Protein AF-A0A970YP35-F1 (afdb_monomer_lite)

Structure (mmCIF, N/CA/C/O backbone):
data_AF-A0A970YP35-F1
#
_entry.id   AF-A0A970YP35-F1
#
loop_
_atom_site.group_PDB
_atom_site.id
_atom_site.type_symbol
_atom_site.label_atom_id
_atom_site.label_alt_id
_atom_site.label_comp_id
_atom_site.label_asym_id
_atom_site.label_entity_id
_atom_site.label_seq_id
_atom_site.pdbx_PDB_ins_code
_atom_site.Cartn_x
_atom_site.Cartn_y
_atom_site.Cartn_z
_atom_site.occupancy
_atom_site.B_iso_or_equiv
_atom_site.auth_seq_id
_atom_site.auth_comp_id
_atom_site.auth_asym_id
_atom_site.auth_atom_id
_atom_site.pdbx_PDB_model_num
ATOM 1 N N . MET A 1 1 ? -1.072 -38.655 46.967 1.00 36.50 1 MET A N 1
ATOM 2 C CA . MET A 1 1 ? -1.835 -39.440 45.975 1.00 36.50 1 MET A CA 1
ATOM 3 C C . MET A 1 1 ? -1.558 -38.835 44.615 1.00 36.50 1 MET A C 1
ATOM 5 O O . MET A 1 1 ? -1.994 -37.724 44.353 1.00 36.50 1 MET A O 1
ATOM 9 N N . SER A 1 2 ? -0.724 -39.522 43.835 1.00 34.25 2 SER A N 1
ATOM 10 C CA . SER A 1 2 ? -0.463 -39.217 42.428 1.00 34.25 2 SER A CA 1
ATOM 11 C C . SER A 1 2 ? -1.755 -39.423 41.636 1.00 34.25 2 SER A C 1
ATOM 13 O O . SER A 1 2 ? -2.397 -40.460 41.796 1.00 34.25 2 SER A O 1
ATOM 15 N N . SER A 1 3 ? -2.151 -38.438 40.835 1.00 33.41 3 SER A N 1
ATOM 16 C CA . SER A 1 3 ? -3.259 -38.548 39.887 1.00 33.41 3 SER A CA 1
ATOM 17 C C . SER A 1 3 ? -2.688 -38.357 38.489 1.00 33.41 3 SER A C 1
ATOM 19 O O . SER A 1 3 ? -2.560 -37.227 38.017 1.00 33.41 3 SER A O 1
ATOM 21 N N . ASP A 1 4 ? -2.362 -39.479 37.850 1.00 36.88 4 ASP A N 1
ATOM 22 C CA . ASP A 1 4 ? -2.079 -39.596 36.423 1.00 36.88 4 ASP A CA 1
ATOM 23 C C . ASP A 1 4 ? -3.177 -38.914 35.593 1.00 36.88 4 ASP A C 1
ATOM 25 O O . ASP A 1 4 ? -4.299 -39.416 35.471 1.00 36.88 4 ASP A O 1
ATOM 29 N N . LYS A 1 5 ? -2.853 -37.774 34.976 1.00 39.66 5 LYS A N 1
ATOM 30 C CA . LYS A 1 5 ? -3.614 -37.267 33.832 1.00 39.66 5 LYS A CA 1
ATOM 31 C C . LYS A 1 5 ? -3.119 -37.999 32.586 1.00 39.66 5 LYS A C 1
ATOM 33 O O . LYS A 1 5 ? -1.998 -37.788 32.133 1.00 39.66 5 LYS A O 1
ATOM 38 N N . LYS A 1 6 ? -3.970 -38.876 32.046 1.00 34.28 6 LYS A N 1
ATOM 39 C CA . LYS A 1 6 ? -3.813 -39.478 30.713 1.00 34.28 6 LYS A CA 1
ATOM 40 C C . LYS A 1 6 ? -3.573 -38.380 29.663 1.00 34.28 6 LYS A C 1
ATOM 42 O O . LYS A 1 6 ? -4.264 -37.364 29.722 1.00 34.28 6 LYS A O 1
ATOM 47 N N . PRO A 1 7 ? -2.682 -38.589 28.678 1.00 37.34 7 PRO A N 1
ATOM 48 C CA . PRO A 1 7 ? -2.508 -37.636 27.594 1.00 37.34 7 PRO A CA 1
ATOM 49 C C . PRO A 1 7 ? -3.738 -37.663 26.674 1.00 37.34 7 PRO A C 1
ATOM 51 O O . PRO A 1 7 ? -4.246 -38.730 26.311 1.00 37.34 7 PRO A O 1
ATOM 54 N N . GLU A 1 8 ? -4.227 -36.473 26.329 1.00 42.44 8 GLU A N 1
ATOM 55 C CA . GLU A 1 8 ? -5.348 -36.216 25.427 1.00 42.44 8 GLU A CA 1
ATOM 56 C C . GLU A 1 8 ? -5.046 -36.726 24.009 1.00 42.44 8 GLU A C 1
ATOM 58 O O . GLU A 1 8 ? -4.536 -36.014 23.153 1.00 42.44 8 GLU A O 1
ATOM 63 N N . LYS A 1 9 ? -5.436 -37.972 23.720 1.00 41.38 9 LYS A N 1
ATOM 64 C CA . LYS A 1 9 ? -5.426 -38.568 22.367 1.00 41.38 9 LYS A CA 1
ATOM 65 C C . LYS A 1 9 ? -6.476 -37.970 21.402 1.00 41.38 9 LYS A C 1
ATOM 67 O O . LYS A 1 9 ? -6.818 -38.595 20.402 1.00 41.38 9 LYS A O 1
ATOM 72 N N . GLY A 1 10 ? -7.029 -36.795 21.709 1.00 35.12 10 GLY A N 1
ATOM 73 C CA . GLY A 1 10 ? -8.069 -36.133 20.911 1.00 35.12 10 GLY A CA 1
ATOM 74 C C . GLY A 1 10 ? -7.543 -35.120 19.888 1.00 35.12 10 GLY A C 1
ATOM 75 O O . GLY A 1 10 ? -8.225 -34.858 18.903 1.00 35.12 10 GLY A O 1
ATOM 76 N N . LEU A 1 11 ? -6.332 -34.588 20.094 1.00 42.78 11 LEU A N 1
ATOM 77 C CA . LEU A 1 11 ? -5.773 -33.466 19.323 1.00 42.78 11 LEU A CA 1
ATOM 78 C C . LEU A 1 11 ? -5.094 -33.862 17.999 1.00 42.78 11 LEU A C 1
ATOM 80 O O . LEU A 1 11 ? -4.933 -33.017 17.127 1.00 42.78 11 LEU A O 1
ATOM 84 N N . GLU A 1 12 ? -4.756 -35.138 17.788 1.00 38.69 12 GLU A N 1
ATOM 85 C CA . GLU A 1 12 ? -4.101 -35.582 16.541 1.00 38.69 12 GLU A CA 1
ATOM 86 C C . GLU A 1 12 ? -5.063 -35.786 15.357 1.00 38.69 12 GLU A C 1
ATOM 88 O O . GLU A 1 12 ? -4.614 -35.904 14.223 1.00 38.69 12 GLU A O 1
ATOM 93 N N . ARG A 1 13 ? -6.385 -35.835 15.573 1.00 39.09 13 ARG A N 1
ATOM 94 C CA . ARG A 1 13 ? -7.334 -36.281 14.529 1.00 39.09 13 ARG A CA 1
ATOM 95 C C . ARG A 1 13 ? -8.007 -35.183 13.703 1.00 39.09 13 ARG A C 1
ATOM 97 O O . ARG A 1 13 ? -8.774 -35.521 12.807 1.00 39.09 13 ARG A O 1
ATOM 104 N N . ILE A 1 14 ? -7.738 -33.901 13.959 1.00 44.47 14 ILE A N 1
ATOM 105 C CA . ILE A 1 14 ? -8.407 -32.788 13.249 1.00 44.47 14 ILE A CA 1
ATOM 106 C C . ILE A 1 14 ? -7.474 -32.077 12.244 1.00 44.47 14 ILE A C 1
ATOM 108 O O . ILE A 1 14 ? -7.949 -31.350 11.379 1.00 44.47 14 ILE A O 1
ATOM 112 N N . SER A 1 15 ? -6.167 -32.365 12.243 1.00 42.56 15 SER A N 1
ATOM 113 C CA . SER A 1 15 ? -5.229 -31.851 11.225 1.00 42.56 15 SER A CA 1
ATOM 114 C C . SER A 1 15 ? -5.163 -32.697 9.943 1.00 42.56 15 SER A C 1
ATOM 116 O O . SER A 1 15 ? -4.505 -32.311 8.978 1.00 42.56 15 SER A O 1
ATOM 118 N N . GLU A 1 16 ? -5.859 -33.836 9.886 1.00 44.62 16 GLU A N 1
ATOM 119 C CA . GLU A 1 16 ? -5.855 -34.745 8.726 1.00 44.62 16 GLU A CA 1
ATOM 120 C C . GLU A 1 16 ? -7.006 -34.492 7.732 1.00 44.62 16 GLU A C 1
ATOM 122 O O . GLU A 1 16 ? -7.400 -35.374 6.969 1.00 44.62 16 GLU A O 1
ATOM 127 N N . GLY A 1 17 ? -7.543 -33.270 7.707 1.00 46.78 17 GLY A N 1
ATOM 128 C CA . GLY A 1 17 ? -8.569 -32.833 6.760 1.00 46.78 17 GLY A CA 1
ATOM 129 C C . GLY A 1 17 ? -7.987 -32.141 5.523 1.00 46.78 17 GLY A C 1
ATOM 130 O O . GLY A 1 17 ? -7.783 -3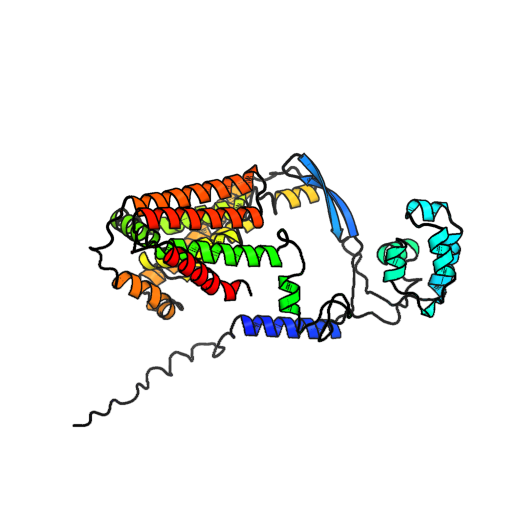0.935 5.521 1.00 46.78 17 GLY A O 1
ATOM 131 N N . PHE A 1 18 ? -7.779 -32.914 4.456 1.00 52.66 18 PHE A N 1
ATOM 132 C CA . PHE A 1 18 ? -7.619 -32.527 3.039 1.00 52.66 18 PHE A CA 1
ATOM 133 C C . PHE A 1 18 ? -6.354 -31.821 2.523 1.00 52.66 18 PHE A C 1
ATOM 135 O O . PHE A 1 18 ? -6.070 -31.999 1.342 1.00 52.66 18 PHE A O 1
ATOM 142 N N . THR A 1 19 ? -5.511 -31.185 3.338 1.00 53.91 19 THR A N 1
ATOM 143 C CA . THR A 1 19 ? -4.122 -30.869 2.936 1.00 53.91 19 THR A CA 1
ATOM 144 C C . THR A 1 19 ? -3.215 -30.797 4.163 1.00 53.91 19 THR A C 1
ATOM 146 O O . THR A 1 19 ? -3.250 -29.817 4.896 1.00 53.91 19 THR A O 1
ATOM 149 N N . ARG A 1 20 ? -2.321 -31.779 4.354 1.00 59.41 20 ARG A N 1
ATOM 150 C CA . ARG A 1 20 ? -1.200 -31.719 5.327 1.00 59.41 20 ARG A CA 1
ATOM 151 C C . ARG A 1 20 ? -0.159 -30.624 4.999 1.00 59.41 20 ARG A C 1
ATOM 153 O O . ARG A 1 20 ? 0.935 -30.622 5.556 1.00 59.41 20 ARG A O 1
ATOM 160 N N . PHE A 1 21 ? -0.462 -29.725 4.066 1.00 67.00 21 PHE A N 1
ATOM 161 C CA . PHE A 1 21 ? 0.421 -28.645 3.659 1.00 67.00 21 PHE A CA 1
ATOM 162 C C . PHE A 1 21 ? 0.271 -27.487 4.645 1.00 67.00 21 PHE A C 1
ATOM 164 O O . PHE A 1 21 ? -0.678 -26.710 4.564 1.00 67.00 21 PHE A O 1
ATOM 171 N N . GLN A 1 22 ? 1.197 -27.387 5.598 1.00 70.50 22 GLN A N 1
ATOM 172 C CA . GLN A 1 22 ? 1.383 -26.147 6.341 1.00 70.50 22 GLN A CA 1
ATOM 173 C C . GLN A 1 22 ? 1.958 -25.118 5.372 1.00 70.50 22 GLN A C 1
ATOM 175 O O . GLN A 1 22 ? 3.039 -25.325 4.820 1.00 70.50 22 GLN A O 1
ATOM 180 N N . THR A 1 23 ? 1.223 -24.033 5.134 1.00 68.06 23 THR A N 1
ATOM 181 C CA . THR A 1 23 ? 1.718 -22.926 4.317 1.00 68.06 23 THR A CA 1
ATOM 182 C C . THR A 1 23 ? 2.997 -22.381 4.954 1.00 68.06 23 THR A C 1
ATOM 184 O O . THR A 1 23 ? 2.960 -22.023 6.137 1.00 68.06 23 THR A O 1
ATOM 187 N N . PRO A 1 24 ? 4.125 -22.329 4.222 1.00 80.75 24 PRO A N 1
ATOM 188 C CA . PRO A 1 24 ? 5.360 -21.764 4.745 1.00 80.75 24 PRO A CA 1
ATOM 189 C C . PRO A 1 24 ? 5.169 -20.310 5.178 1.00 80.75 24 PRO A C 1
ATOM 191 O O . PRO A 1 24 ? 4.289 -19.609 4.680 1.00 80.75 24 PRO A O 1
ATOM 194 N N . HIS A 1 25 ? 6.029 -19.847 6.082 1.00 81.88 25 HIS A N 1
ATOM 195 C CA . HIS A 1 25 ? 6.068 -18.442 6.479 1.00 81.88 25 HIS A CA 1
ATOM 196 C C . HIS A 1 25 ? 6.252 -17.529 5.251 1.00 81.88 25 HIS A C 1
ATOM 198 O O . HIS A 1 25 ? 6.997 -17.889 4.339 1.00 81.88 25 HIS A O 1
ATOM 204 N N . THR A 1 26 ? 5.653 -16.333 5.241 1.00 78.00 26 THR A N 1
ATOM 205 C CA . THR A 1 26 ? 5.726 -15.389 4.106 1.00 78.00 26 THR A CA 1
ATOM 206 C C . THR A 1 26 ? 7.169 -15.125 3.663 1.00 78.00 26 THR A C 1
ATOM 208 O O . THR A 1 26 ? 7.472 -15.237 2.481 1.00 78.00 26 THR A O 1
ATOM 211 N N . TYR A 1 27 ? 8.094 -14.911 4.607 1.00 81.19 27 TYR A N 1
ATOM 212 C CA . TYR A 1 27 ? 9.531 -14.807 4.306 1.00 81.19 27 TYR A CA 1
ATOM 213 C C . TYR A 1 27 ? 10.129 -16.022 3.595 1.00 81.19 27 TYR A C 1
ATOM 215 O O . TYR A 1 27 ? 10.953 -15.856 2.703 1.00 81.19 27 TYR A O 1
ATOM 223 N N . ALA A 1 28 ? 9.720 -17.240 3.954 1.00 85.25 28 ALA A N 1
ATOM 224 C CA . ALA A 1 28 ? 10.202 -18.440 3.276 1.00 85.25 28 ALA A CA 1
ATOM 225 C C . ALA A 1 28 ? 9.687 -18.501 1.829 1.00 85.25 28 ALA A C 1
ATOM 227 O O . ALA A 1 28 ? 10.422 -18.911 0.934 1.00 85.25 28 ALA A O 1
ATOM 228 N N . ILE A 1 29 ? 8.449 -18.050 1.596 1.00 85.81 29 ILE A N 1
ATOM 229 C CA . ILE A 1 29 ? 7.870 -17.941 0.253 1.00 85.81 29 ILE A CA 1
ATOM 230 C C . ILE A 1 29 ? 8.638 -16.901 -0.567 1.00 85.81 29 ILE A C 1
ATOM 232 O O . ILE A 1 29 ? 9.078 -17.217 -1.668 1.00 85.81 29 ILE A O 1
ATOM 236 N N . ILE A 1 30 ? 8.851 -15.694 -0.030 1.00 85.00 30 ILE A N 1
ATOM 237 C CA . ILE A 1 30 ? 9.595 -14.625 -0.716 1.00 85.00 30 ILE A CA 1
ATOM 238 C C . ILE A 1 30 ? 11.018 -15.088 -1.038 1.00 85.00 30 ILE A C 1
ATOM 240 O O . ILE A 1 30 ? 11.458 -14.956 -2.174 1.00 85.00 30 ILE A O 1
ATOM 244 N N . PHE A 1 31 ? 11.713 -15.707 -0.083 1.00 86.19 31 PHE A N 1
ATOM 245 C CA . PHE A 1 31 ? 13.064 -16.220 -0.301 1.00 86.19 31 PHE A CA 1
ATOM 246 C C . PHE A 1 31 ? 13.114 -17.287 -1.403 1.00 86.19 31 PHE A C 1
ATOM 248 O O . PHE A 1 31 ? 13.999 -17.260 -2.257 1.00 86.19 31 PHE A O 1
ATOM 255 N N . PHE A 1 32 ? 12.133 -18.196 -1.436 1.00 89.56 32 PHE A N 1
ATOM 256 C CA . PHE A 1 32 ? 12.010 -19.164 -2.523 1.00 89.56 32 PHE A CA 1
ATOM 257 C C . PHE A 1 32 ? 11.760 -18.481 -3.871 1.00 89.56 32 PHE A C 1
ATOM 259 O O . PHE A 1 32 ? 12.388 -18.854 -4.857 1.00 89.56 32 PHE A O 1
ATOM 266 N N . VAL A 1 33 ? 10.886 -17.471 -3.919 1.00 89.06 33 VAL A N 1
ATOM 267 C CA . VAL A 1 33 ? 10.621 -16.692 -5.138 1.00 89.06 33 VAL A CA 1
ATOM 268 C C . VAL A 1 33 ? 11.886 -15.981 -5.615 1.00 89.06 33 VAL A C 1
ATOM 270 O O . VAL A 1 33 ? 12.183 -16.041 -6.800 1.00 89.06 33 VAL A O 1
ATOM 273 N N . VAL A 1 34 ? 12.673 -15.381 -4.718 1.00 86.81 34 VAL A N 1
ATOM 274 C CA . VAL A 1 34 ? 13.948 -14.729 -5.065 1.00 86.81 34 VAL A CA 1
ATOM 275 C C . VAL A 1 34 ? 14.939 -15.734 -5.658 1.00 86.81 34 VAL A C 1
ATOM 277 O O . VAL A 1 34 ? 15.494 -15.479 -6.724 1.00 86.81 34 VAL A O 1
ATOM 280 N N . ILE A 1 35 ? 15.115 -16.905 -5.033 1.00 88.62 35 ILE A N 1
ATOM 281 C CA . ILE A 1 35 ? 15.978 -17.970 -5.573 1.00 88.62 35 ILE A CA 1
ATOM 282 C C . ILE A 1 35 ? 15.461 -18.459 -6.925 1.00 88.62 35 ILE A C 1
ATOM 284 O O . ILE A 1 35 ? 16.240 -18.666 -7.851 1.00 88.62 35 ILE A O 1
ATOM 288 N N . PHE A 1 36 ? 14.152 -18.655 -7.049 1.00 91.06 36 PHE A N 1
ATOM 289 C CA . PHE A 1 36 ? 13.539 -19.101 -8.290 1.00 91.06 36 PHE A CA 1
ATOM 290 C C . PHE A 1 36 ? 13.755 -18.081 -9.412 1.00 91.06 36 PHE A C 1
ATOM 292 O O . PHE A 1 36 ? 14.223 -18.457 -10.483 1.00 91.06 36 PHE A O 1
ATOM 299 N N . CYS A 1 37 ? 13.508 -16.795 -9.155 1.00 88.56 37 CYS A N 1
ATOM 300 C CA . CYS A 1 37 ? 13.787 -15.710 -10.093 1.00 88.56 37 CYS A CA 1
ATOM 301 C C . CYS A 1 37 ? 15.271 -15.658 -10.466 1.00 88.56 37 CYS A C 1
ATOM 303 O O . CYS A 1 37 ? 15.590 -15.525 -11.643 1.00 88.56 37 CYS A O 1
ATOM 305 N N . TRP A 1 38 ? 16.179 -15.840 -9.505 1.00 87.38 38 TRP A N 1
ATOM 306 C CA . TRP A 1 38 ? 17.609 -15.922 -9.790 1.00 87.38 38 TRP A CA 1
ATOM 307 C C . TRP A 1 38 ? 17.948 -17.081 -10.733 1.00 87.38 38 TRP A C 1
ATOM 309 O O . TRP A 1 38 ? 18.613 -16.874 -11.745 1.00 87.38 38 TRP A O 1
ATOM 319 N N . LEU A 1 39 ? 17.434 -18.284 -10.473 1.00 89.56 39 LEU A N 1
ATOM 320 C CA . LEU A 1 39 ? 17.619 -19.427 -11.371 1.00 89.56 39 LEU A CA 1
ATOM 321 C C . LEU A 1 39 ? 17.037 -19.158 -12.764 1.00 89.56 39 LEU A C 1
ATOM 323 O O . LEU A 1 39 ? 17.625 -19.574 -13.759 1.00 89.56 39 LEU A O 1
ATOM 327 N N . LEU A 1 40 ? 15.916 -18.436 -12.854 1.00 89.00 40 LEU A N 1
ATOM 328 C CA . LEU A 1 40 ? 15.365 -18.021 -14.140 1.00 89.00 40 LEU A CA 1
ATOM 329 C C . LEU A 1 40 ? 16.302 -17.075 -14.892 1.00 89.00 40 LEU A C 1
ATOM 331 O O . LEU A 1 40 ? 16.398 -17.224 -16.104 1.00 89.00 40 LEU A O 1
ATOM 335 N N . THR A 1 41 ? 17.050 -16.188 -14.224 1.00 85.88 41 THR A N 1
ATOM 336 C CA . THR A 1 41 ? 18.052 -15.342 -14.913 1.00 85.88 41 THR A CA 1
ATOM 337 C C . THR A 1 41 ? 19.160 -16.157 -15.595 1.00 85.88 41 THR A C 1
ATOM 339 O O . THR A 1 41 ? 19.723 -15.722 -16.596 1.00 85.88 41 THR A O 1
ATOM 342 N N . LEU A 1 42 ? 19.433 -17.379 -15.118 1.00 85.00 42 LEU A N 1
ATOM 343 C CA . LEU A 1 42 ? 20.403 -18.295 -15.733 1.00 85.00 42 LEU A CA 1
ATOM 344 C C . LEU A 1 42 ? 19.848 -19.021 -16.965 1.00 85.00 42 LEU A C 1
ATOM 346 O O . LEU A 1 42 ? 20.614 -19.464 -17.813 1.00 85.00 42 LEU A O 1
ATOM 350 N N . ILE A 1 43 ? 18.527 -19.193 -17.047 1.00 88.50 43 ILE A N 1
ATOM 351 C CA . ILE A 1 43 ? 17.871 -20.039 -18.057 1.00 88.50 43 ILE A CA 1
ATOM 352 C C . ILE A 1 43 ? 17.193 -19.195 -19.136 1.00 88.50 43 ILE A C 1
ATOM 354 O O . ILE A 1 43 ? 17.179 -19.579 -20.305 1.00 88.50 43 ILE A O 1
ATOM 358 N N . ILE A 1 44 ? 16.608 -18.064 -18.750 1.00 89.12 44 ILE A N 1
ATOM 359 C CA . ILE A 1 44 ? 15.855 -17.188 -19.639 1.00 89.12 44 ILE A CA 1
ATOM 360 C C . ILE A 1 44 ? 16.820 -16.147 -20.220 1.00 89.12 44 ILE A C 1
ATOM 362 O O . ILE A 1 44 ? 17.394 -15.374 -19.452 1.00 89.12 44 ILE A O 1
ATOM 366 N N . PRO A 1 45 ? 17.002 -16.110 -21.551 1.00 88.81 45 PRO A N 1
ATOM 367 C CA . PRO A 1 45 ? 17.808 -15.082 -22.192 1.00 88.81 45 PRO A CA 1
ATOM 368 C C . PRO A 1 45 ? 17.167 -13.702 -22.031 1.00 88.81 45 PRO A C 1
ATOM 370 O O . PRO A 1 45 ? 15.940 -13.570 -21.976 1.00 88.81 45 PRO A O 1
ATOM 373 N N . ALA A 1 46 ? 18.011 -12.677 -21.983 1.00 85.62 46 ALA A N 1
ATOM 374 C CA . ALA A 1 46 ? 17.587 -11.291 -21.929 1.00 85.62 46 ALA A CA 1
ATOM 375 C C . ALA A 1 46 ? 16.830 -10.910 -23.207 1.00 85.62 46 ALA A C 1
ATOM 377 O O . ALA A 1 46 ? 17.123 -11.394 -24.304 1.00 85.62 46 ALA A O 1
ATOM 378 N N . GLY A 1 47 ? 15.828 -10.052 -23.050 1.00 85.31 47 GLY A N 1
ATOM 379 C CA . GLY A 1 47 ? 15.066 -9.518 -24.162 1.00 85.31 47 GLY A CA 1
ATOM 380 C C . GLY A 1 47 ? 14.511 -8.144 -23.838 1.00 85.31 47 GLY A C 1
ATOM 381 O O . GLY A 1 47 ? 14.368 -7.771 -22.672 1.00 85.31 47 GLY A O 1
ATOM 382 N N . LEU A 1 48 ? 14.201 -7.409 -24.893 1.00 84.75 48 LEU A N 1
ATOM 383 C CA . LEU A 1 48 ? 13.817 -6.011 -24.849 1.00 84.75 48 LEU A CA 1
ATOM 384 C C . LEU A 1 48 ? 12.673 -5.737 -25.825 1.00 84.75 48 LEU A C 1
ATOM 386 O O . LEU A 1 48 ? 12.451 -6.468 -26.791 1.00 84.75 48 LEU A O 1
ATOM 390 N N . PHE A 1 49 ? 11.942 -4.667 -25.542 1.00 84.50 49 PHE A N 1
ATOM 391 C CA . PHE A 1 49 ? 10.940 -4.087 -26.428 1.00 84.50 49 PHE A CA 1
ATOM 392 C C . PHE A 1 49 ? 11.422 -2.703 -26.843 1.00 84.50 49 PHE A C 1
ATOM 394 O O . PHE A 1 49 ? 12.029 -1.998 -26.036 1.00 84.50 49 PHE A O 1
ATOM 401 N N . SER A 1 50 ? 11.099 -2.289 -28.065 1.00 81.69 50 SER A N 1
ATOM 402 C CA . SER A 1 50 ? 11.266 -0.889 -28.449 1.00 81.69 50 SER A CA 1
ATOM 403 C C . SER A 1 50 ? 10.270 -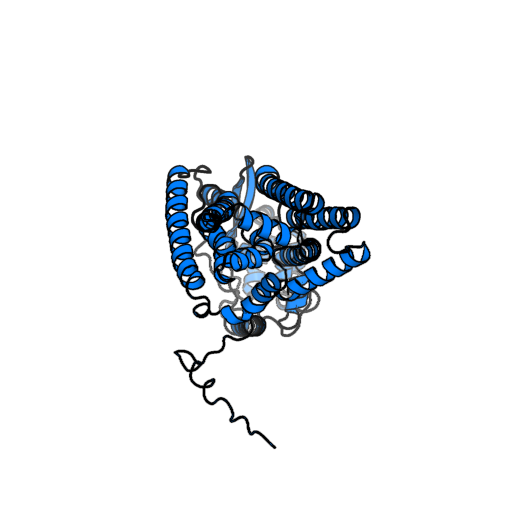0.024 -27.679 1.00 81.69 50 SER A C 1
ATOM 405 O O . SER A 1 50 ? 9.154 -0.450 -27.359 1.00 81.69 50 SER A O 1
ATOM 407 N N . THR A 1 51 ? 10.676 1.199 -27.365 1.00 83.69 51 THR A N 1
ATOM 408 C CA . THR A 1 51 ? 9.846 2.163 -26.648 1.00 83.69 51 THR A CA 1
ATOM 409 C C . THR A 1 51 ? 9.594 3.393 -27.490 1.00 83.69 51 THR A C 1
ATOM 411 O O . THR A 1 51 ? 10.463 3.814 -28.243 1.00 83.69 51 THR A O 1
ATOM 414 N N . HIS A 1 52 ? 8.433 4.006 -27.302 1.00 77.25 52 HIS A N 1
ATOM 415 C CA . HIS A 1 52 ? 8.146 5.327 -27.840 1.00 77.25 52 HIS A CA 1
ATOM 416 C C . HIS A 1 52 ? 7.481 6.185 -26.774 1.00 77.25 52 HIS A C 1
ATOM 418 O O . HIS A 1 52 ? 6.862 5.679 -25.833 1.00 77.25 52 HIS A O 1
ATOM 424 N N . ASP A 1 53 ? 7.605 7.489 -26.943 1.00 82.44 53 ASP A N 1
ATOM 425 C CA . ASP A 1 53 ? 7.006 8.461 -26.053 1.00 82.44 53 ASP A CA 1
ATOM 426 C C . ASP A 1 53 ? 5.582 8.784 -26.503 1.00 82.44 53 ASP A C 1
ATOM 428 O O . ASP A 1 53 ? 5.337 9.187 -27.639 1.00 82.44 53 ASP A O 1
ATOM 432 N N . VAL A 1 54 ? 4.626 8.593 -25.593 1.00 78.62 54 VAL A N 1
ATOM 433 C CA . VAL A 1 54 ? 3.226 8.970 -25.796 1.00 78.62 54 VAL A CA 1
ATOM 434 C C . VAL A 1 54 ? 2.900 10.153 -24.905 1.00 78.62 54 VAL A C 1
ATOM 436 O O . VAL A 1 54 ? 3.033 10.095 -23.679 1.00 78.62 54 VAL A O 1
ATOM 439 N N . GLU A 1 55 ? 2.431 11.224 -25.533 1.00 82.06 55 GLU A N 1
ATOM 440 C CA . GLU A 1 55 ? 1.864 12.369 -24.838 1.00 82.06 55 GLU A CA 1
ATOM 441 C C . GLU A 1 55 ? 0.416 12.080 -24.439 1.00 82.06 55 GLU A C 1
ATOM 443 O O . GLU A 1 55 ? -0.411 11.662 -25.251 1.00 82.06 55 GLU A O 1
ATOM 448 N N . TYR A 1 56 ? 0.089 12.329 -23.176 1.00 71.88 56 TYR A N 1
ATOM 449 C CA . TYR A 1 56 ? -1.276 12.277 -22.677 1.00 71.88 56 TYR A CA 1
ATOM 450 C C . TYR A 1 56 ? -1.574 13.513 -21.834 1.00 71.88 56 TYR A C 1
ATOM 452 O O . TYR A 1 56 ? -0.709 14.063 -21.157 1.00 71.88 56 TYR A O 1
ATOM 460 N N . VAL A 1 57 ? -2.830 13.948 -21.867 1.00 71.00 57 VAL A N 1
ATOM 461 C CA . VAL A 1 57 ? -3.308 15.050 -21.031 1.00 71.00 57 VAL A CA 1
ATOM 462 C C . VAL A 1 57 ? -3.736 14.480 -19.683 1.00 71.00 57 VAL A C 1
ATOM 464 O O . VAL A 1 57 ? -4.576 13.578 -19.622 1.00 71.00 57 VAL A O 1
ATOM 467 N N . ASP A 1 58 ? -3.143 14.978 -18.601 1.00 61.62 58 ASP A N 1
ATOM 468 C CA . ASP A 1 58 ? -3.487 14.550 -17.251 1.00 61.62 58 ASP A CA 1
ATOM 469 C C . ASP A 1 58 ? -4.824 15.146 -16.767 1.00 61.62 58 ASP A C 1
ATOM 471 O O . ASP A 1 58 ? -5.477 15.947 -17.441 1.00 61.62 58 ASP A O 1
ATOM 475 N N . SER A 1 59 ? -5.268 14.754 -15.570 1.00 49.31 59 SER A N 1
ATOM 476 C CA . SER A 1 59 ? -6.533 15.230 -14.991 1.00 49.31 59 SER A CA 1
ATOM 477 C C . SER A 1 59 ? -6.593 16.745 -14.752 1.00 49.31 59 SER A C 1
ATOM 479 O O . SER A 1 59 ? -7.678 17.268 -14.495 1.00 49.31 59 SER A O 1
ATOM 481 N N . ASN A 1 60 ? -5.456 17.442 -14.811 1.00 57.47 60 ASN A N 1
ATOM 482 C CA . ASN A 1 60 ? -5.341 18.884 -14.624 1.00 57.47 60 ASN A CA 1
ATOM 483 C C . ASN A 1 60 ? -5.232 19.642 -15.957 1.00 57.47 60 ASN A C 1
ATOM 485 O O . ASN A 1 60 ? -5.201 20.872 -15.947 1.00 57.47 60 ASN A O 1
ATOM 489 N N . GLY A 1 61 ? -5.225 18.933 -17.091 1.00 65.12 61 GLY A N 1
ATOM 490 C CA . GLY A 1 61 ? -5.089 19.532 -18.415 1.00 65.12 61 GLY A CA 1
ATOM 491 C C . GLY A 1 61 ? -3.640 19.759 -18.848 1.00 65.12 61 GLY A C 1
ATOM 492 O O . GLY A 1 61 ? -3.428 20.423 -19.860 1.00 65.12 61 GLY A O 1
ATOM 493 N N . GLU A 1 62 ? -2.654 19.236 -18.113 1.00 71.19 62 GLU A N 1
ATOM 494 C CA . GLU A 1 62 ? -1.241 19.330 -18.489 1.00 71.19 62 GLU A CA 1
ATOM 495 C C . GLU A 1 62 ? -0.847 18.156 -19.393 1.00 71.19 62 GLU A C 1
ATOM 497 O O . GLU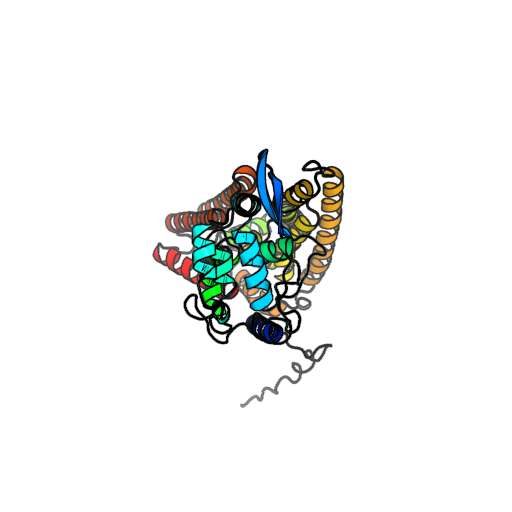 A 1 62 ? -1.173 17.002 -19.105 1.00 71.19 62 GLU A O 1
ATOM 502 N N . THR A 1 63 ? -0.123 18.442 -20.478 1.00 77.88 63 THR A N 1
ATOM 503 C CA . THR A 1 63 ? 0.474 17.407 -21.330 1.00 77.88 63 THR A CA 1
ATOM 504 C C . THR A 1 63 ? 1.668 16.793 -20.611 1.00 77.88 63 THR A C 1
ATOM 506 O O . THR A 1 63 ? 2.615 17.495 -20.254 1.00 77.88 63 THR A O 1
ATOM 509 N N . LYS A 1 64 ? 1.624 15.480 -20.399 1.00 72.50 64 LYS A N 1
ATOM 510 C CA . LYS A 1 64 ? 2.727 14.687 -19.859 1.00 72.50 64 LYS A CA 1
ATOM 511 C C . LYS A 1 64 ? 3.143 13.633 -20.865 1.00 72.50 64 LYS A C 1
ATOM 513 O O . LYS A 1 64 ? 2.303 13.030 -21.525 1.00 72.50 64 LYS A O 1
ATOM 518 N N . THR A 1 65 ? 4.441 13.387 -20.928 1.00 77.25 65 THR A N 1
ATOM 519 C CA . THR A 1 65 ? 5.028 12.350 -21.772 1.00 77.25 65 THR A CA 1
ATOM 520 C C . THR A 1 65 ? 5.273 11.105 -20.938 1.00 77.25 65 THR A C 1
ATOM 522 O O . THR A 1 65 ? 5.767 11.188 -19.810 1.00 77.25 65 THR A O 1
ATOM 525 N N . ARG A 1 66 ? 4.913 9.940 -21.474 1.00 73.56 66 ARG A N 1
ATOM 526 C CA . ARG A 1 66 ? 5.267 8.649 -20.893 1.00 73.56 66 ARG A CA 1
ATOM 527 C C . ARG A 1 66 ? 5.831 7.739 -21.964 1.00 73.56 66 ARG A C 1
ATOM 529 O O . ARG A 1 66 ? 5.168 7.463 -22.959 1.00 73.56 66 ARG A O 1
ATOM 536 N N . THR A 1 67 ? 7.007 7.208 -21.680 1.00 78.75 67 THR A N 1
ATOM 537 C CA . THR A 1 67 ? 7.628 6.152 -22.465 1.00 78.75 67 THR A CA 1
ATOM 538 C C . THR A 1 67 ? 6.838 4.859 -22.288 1.00 78.75 67 THR A C 1
ATOM 540 O O . THR A 1 67 ? 6.632 4.379 -21.166 1.00 78.75 67 THR A O 1
ATOM 543 N N . VAL A 1 68 ? 6.343 4.309 -23.392 1.00 77.56 68 VAL A N 1
ATOM 544 C CA . VAL A 1 68 ? 5.555 3.074 -23.430 1.00 77.56 68 VAL A CA 1
ATOM 545 C C . VAL A 1 68 ? 6.195 2.061 -24.372 1.00 77.56 68 VAL A C 1
ATOM 547 O O . VAL A 1 68 ? 6.836 2.410 -25.363 1.00 77.56 68 VAL A O 1
ATOM 550 N N . LEU A 1 69 ? 6.005 0.782 -24.054 1.00 82.50 69 LEU A N 1
ATOM 551 C CA . LEU A 1 69 ? 6.503 -0.323 -24.867 1.00 82.50 69 LEU A CA 1
ATOM 552 C C . LEU A 1 69 ? 5.672 -0.450 -26.147 1.00 82.50 69 LEU A C 1
ATOM 554 O O . LEU A 1 69 ? 4.441 -0.369 -26.114 1.00 82.50 69 LEU A O 1
ATOM 558 N N . MET A 1 70 ? 6.343 -0.690 -27.268 1.00 80.19 70 MET A N 1
ATOM 559 C CA . MET A 1 70 ? 5.711 -1.009 -28.542 1.00 80.19 70 MET A CA 1
ATOM 560 C C . MET A 1 70 ? 5.384 -2.503 -28.580 1.00 80.19 70 MET A C 1
ATOM 562 O O . MET A 1 70 ? 6.276 -3.347 -28.474 1.00 80.19 70 MET A O 1
ATOM 566 N N . ALA A 1 71 ? 4.101 -2.843 -28.725 1.00 81.38 71 ALA A N 1
ATOM 567 C CA . ALA A 1 71 ? 3.678 -4.234 -28.876 1.00 81.38 71 ALA A CA 1
ATOM 568 C C . ALA A 1 71 ? 4.348 -4.882 -30.102 1.00 81.38 71 ALA A C 1
ATOM 570 O O . ALA A 1 71 ? 4.669 -4.196 -31.068 1.00 81.38 71 ALA A O 1
ATOM 571 N N . ASP A 1 72 ? 4.574 -6.195 -30.040 1.00 81.38 72 ASP A N 1
ATOM 572 C CA . ASP A 1 72 ? 5.172 -7.002 -31.117 1.00 81.38 72 ASP A CA 1
ATOM 573 C C . ASP A 1 72 ? 6.620 -6.636 -31.517 1.00 81.38 72 ASP A C 1
ATOM 575 O O . ASP A 1 72 ? 7.141 -7.176 -32.488 1.00 81.38 72 ASP A O 1
ATOM 579 N N . THR A 1 73 ? 7.310 -5.792 -30.739 1.00 84.38 73 THR A N 1
ATOM 580 C CA . THR A 1 73 ? 8.731 -5.425 -30.960 1.00 84.38 73 THR A CA 1
ATOM 581 C C . THR A 1 73 ? 9.718 -6.212 -30.094 1.00 84.38 73 THR A C 1
ATOM 583 O O . THR A 1 73 ? 10.879 -5.823 -29.947 1.00 84.38 73 THR A O 1
ATOM 586 N N . PHE A 1 74 ? 9.257 -7.309 -29.484 1.00 87.50 74 PHE A N 1
ATOM 587 C CA . PHE A 1 74 ? 10.107 -8.133 -28.633 1.00 87.50 74 PHE A CA 1
ATOM 588 C C . PHE A 1 74 ? 11.272 -8.721 -29.431 1.00 87.50 74 PHE A C 1
ATOM 590 O O . PHE A 1 74 ? 11.059 -9.414 -30.428 1.00 87.50 74 PHE A O 1
ATOM 597 N N . ARG A 1 75 ? 12.489 -8.527 -28.925 1.00 86.50 75 ARG A N 1
ATOM 598 C CA . ARG A 1 75 ? 13.708 -9.161 -29.433 1.00 86.50 75 ARG A CA 1
ATOM 599 C C . ARG A 1 75 ? 14.604 -9.614 -28.289 1.00 86.50 75 ARG A C 1
ATOM 601 O O . ARG A 1 75 ? 14.507 -9.102 -27.175 1.00 86.50 75 ARG A O 1
ATOM 608 N N . TYR A 1 76 ? 15.443 -10.607 -28.561 1.00 88.12 76 TYR A N 1
ATOM 609 C CA . TYR A 1 76 ? 16.472 -11.026 -27.613 1.00 88.12 76 TYR A CA 1
ATOM 610 C C . TYR A 1 76 ? 17.652 -10.060 -27.670 1.00 88.12 76 TYR A C 1
ATOM 612 O O . TYR A 1 76 ? 17.928 -9.506 -28.728 1.00 88.12 76 TYR A O 1
ATOM 620 N N . SER A 1 77 ? 18.335 -9.894 -26.542 1.00 84.81 77 SER A N 1
ATOM 621 C CA . SER A 1 77 ? 19.612 -9.187 -26.502 1.00 84.81 77 SER A CA 1
ATOM 622 C C . SER A 1 77 ? 20.712 -10.087 -27.060 1.00 84.81 77 SER A C 1
ATOM 624 O O . SER A 1 77 ? 20.752 -11.290 -26.767 1.00 84.81 77 SER A O 1
ATOM 626 N N . TYR A 1 78 ? 21.615 -9.497 -27.830 1.00 87.38 78 TYR A N 1
ATOM 627 C CA . TYR A 1 78 ? 22.716 -10.170 -28.516 1.00 87.38 78 TYR A CA 1
ATOM 628 C C . TYR A 1 78 ? 24.016 -9.388 -28.299 1.00 87.38 78 TYR A C 1
ATOM 630 O O . TYR A 1 78 ? 23.975 -8.200 -27.982 1.00 87.38 78 TYR A O 1
ATOM 638 N N . GLU A 1 79 ? 25.164 -10.053 -28.442 1.00 86.31 79 GLU A N 1
ATOM 639 C CA . GLU A 1 79 ? 26.462 -9.362 -28.462 1.00 86.31 79 GLU A CA 1
ATOM 640 C C . GLU A 1 79 ? 26.574 -8.491 -29.721 1.00 86.31 79 GLU A C 1
ATOM 642 O O . GLU A 1 79 ? 25.906 -8.747 -30.725 1.00 86.31 79 GLU A O 1
ATOM 647 N N . LEU A 1 80 ? 27.406 -7.454 -29.669 1.00 87.50 80 LEU A N 1
ATOM 648 C CA . LEU A 1 80 ? 27.694 -6.625 -30.837 1.00 87.50 80 LEU A CA 1
ATOM 649 C C . LEU A 1 80 ? 28.526 -7.431 -31.843 1.00 87.50 80 LEU A C 1
ATOM 651 O O . LEU A 1 80 ? 29.485 -8.102 -31.463 1.00 87.50 80 LEU A O 1
ATOM 655 N N . ASP A 1 81 ? 28.178 -7.349 -33.125 1.00 90.06 81 ASP A N 1
ATOM 656 C CA . ASP A 1 81 ? 29.025 -7.857 -34.205 1.00 90.06 81 ASP A CA 1
ATOM 657 C C . ASP A 1 81 ? 30.072 -6.787 -34.538 1.00 90.06 81 ASP A C 1
ATOM 659 O O . ASP A 1 81 ? 29.773 -5.801 -35.210 1.00 90.06 81 ASP A O 1
ATOM 663 N N . GLU A 1 82 ? 31.292 -6.958 -34.029 1.00 88.00 82 GLU A N 1
ATOM 664 C CA . GLU A 1 82 ? 32.374 -5.968 -34.134 1.00 88.00 82 GLU A CA 1
ATOM 665 C C . GLU A 1 82 ? 32.696 -5.573 -35.587 1.00 88.00 82 GLU A C 1
ATOM 667 O O . GLU A 1 82 ? 32.940 -4.399 -35.882 1.00 88.00 82 GLU A O 1
ATOM 672 N N . GLU A 1 83 ? 32.686 -6.537 -36.513 1.00 87.75 83 GLU A N 1
ATOM 673 C CA . GLU A 1 83 ? 33.067 -6.324 -37.914 1.00 87.75 83 GLU A CA 1
ATOM 674 C C . GLU A 1 83 ? 31.983 -5.536 -38.660 1.00 87.75 83 GLU A C 1
ATOM 676 O O . GLU A 1 83 ? 32.262 -4.543 -39.350 1.00 87.75 83 GLU A O 1
ATOM 681 N N . SER A 1 84 ? 30.730 -5.956 -38.486 1.00 89.25 84 SER A N 1
ATOM 682 C CA . SER A 1 84 ? 29.567 -5.308 -39.080 1.00 89.25 84 SER A CA 1
ATOM 683 C C . SER A 1 84 ? 29.338 -3.920 -38.480 1.00 89.25 84 SER A C 1
ATOM 685 O O . SER A 1 84 ? 29.188 -2.939 -39.214 1.00 89.25 84 SER A O 1
ATOM 687 N N . LEU A 1 85 ? 29.412 -3.797 -37.152 1.00 90.88 85 LEU A N 1
ATOM 688 C CA . LEU A 1 85 ? 29.223 -2.537 -36.439 1.00 90.88 85 LEU A CA 1
ATOM 689 C C . LEU A 1 85 ? 30.297 -1.509 -36.811 1.00 90.88 85 LEU A C 1
ATOM 691 O O . LEU A 1 85 ? 29.957 -0.368 -37.112 1.00 90.88 85 LEU A O 1
ATOM 695 N N . SER A 1 86 ? 31.577 -1.896 -36.861 1.00 89.62 86 SER A N 1
ATOM 696 C CA . SER A 1 86 ? 32.659 -0.991 -37.284 1.00 89.62 86 SER A CA 1
ATOM 697 C C . SER A 1 86 ? 32.434 -0.463 -38.705 1.00 89.62 86 SER A C 1
ATOM 699 O O . SER A 1 86 ? 32.611 0.728 -38.980 1.00 89.62 86 SER A O 1
ATOM 701 N N . THR A 1 87 ? 31.963 -1.332 -39.602 1.00 91.31 87 THR A N 1
ATOM 702 C CA . THR A 1 87 ? 31.661 -0.968 -40.989 1.00 91.31 87 THR A CA 1
ATOM 703 C C . THR A 1 87 ? 30.501 0.024 -41.081 1.00 91.31 87 THR A C 1
ATOM 705 O O . THR A 1 87 ? 30.605 1.022 -41.799 1.00 91.31 87 THR A O 1
ATOM 708 N N . GLU A 1 88 ? 29.398 -0.227 -40.375 1.00 91.88 88 GLU A N 1
ATOM 709 C CA . GLU A 1 88 ? 28.215 0.637 -40.416 1.00 91.88 88 GLU A CA 1
ATOM 710 C C . GLU A 1 88 ? 28.436 1.966 -39.681 1.00 91.88 88 GLU A C 1
ATOM 712 O O . GLU A 1 88 ? 28.118 3.024 -40.226 1.00 91.88 88 GLU A O 1
ATOM 717 N N . LEU A 1 89 ? 29.087 1.963 -38.512 1.00 90.31 89 LEU A N 1
ATOM 718 C CA . LEU A 1 89 ? 29.440 3.199 -37.808 1.00 90.31 89 LEU A CA 1
ATOM 719 C C . LEU A 1 89 ? 30.437 4.053 -38.605 1.00 90.31 89 LEU A C 1
ATOM 721 O O . LEU A 1 89 ? 30.325 5.278 -38.610 1.00 90.31 89 LEU A O 1
ATOM 725 N N . GLY A 1 90 ? 31.360 3.435 -39.348 1.00 90.00 90 GLY A N 1
ATOM 726 C CA . GLY A 1 90 ? 32.247 4.150 -40.268 1.00 90.00 90 GLY A CA 1
ATOM 727 C C . GLY A 1 90 ? 31.503 4.840 -41.420 1.00 90.00 90 GLY A C 1
ATOM 728 O O . GLY A 1 90 ? 31.916 5.909 -41.878 1.00 90.00 90 GLY A O 1
ATOM 729 N N . LYS A 1 91 ? 30.378 4.279 -41.883 1.00 91.06 91 LYS A N 1
ATOM 730 C CA . LYS A 1 91 ? 29.493 4.955 -42.848 1.00 91.06 91 LYS A CA 1
ATOM 731 C C . LYS A 1 91 ? 28.712 6.081 -42.175 1.00 91.06 91 LYS A C 1
ATOM 733 O O . LYS A 1 91 ? 28.676 7.179 -42.725 1.00 91.06 91 LYS A O 1
ATOM 738 N N . LEU A 1 92 ? 28.162 5.831 -40.986 1.00 90.62 92 LEU A N 1
ATOM 739 C CA . LEU A 1 92 ? 27.410 6.815 -40.203 1.00 90.62 92 LEU A CA 1
ATOM 740 C C . LEU A 1 92 ? 28.251 8.049 -39.865 1.00 90.62 92 LEU A C 1
ATOM 742 O O . LEU A 1 92 ? 27.772 9.169 -39.987 1.00 90.62 92 LEU A O 1
ATOM 746 N N . ALA A 1 93 ? 29.532 7.863 -39.538 1.00 89.38 93 ALA A N 1
ATOM 747 C CA . ALA A 1 93 ? 30.470 8.952 -39.267 1.00 89.38 93 ALA A CA 1
ATOM 748 C C . ALA A 1 93 ? 30.650 9.921 -40.452 1.00 89.38 93 ALA A C 1
ATOM 750 O O . ALA A 1 93 ? 31.078 11.059 -40.257 1.00 89.38 93 ALA A O 1
ATOM 751 N N . ASN A 1 94 ? 30.326 9.488 -41.676 1.00 89.75 94 ASN A N 1
ATOM 752 C CA . ASN A 1 94 ? 30.356 10.309 -42.886 1.00 89.75 94 ASN A CA 1
ATOM 753 C C . ASN A 1 94 ? 28.974 10.867 -43.279 1.00 89.75 94 ASN A C 1
ATOM 755 O O . ASN A 1 94 ? 28.886 11.654 -44.223 1.00 89.75 94 ASN A O 1
ATOM 759 N N . ASP A 1 95 ? 27.910 10.485 -42.571 1.00 91.06 95 ASP A N 1
ATOM 760 C CA . ASP A 1 95 ? 26.541 10.942 -42.796 1.00 91.06 95 ASP A CA 1
ATOM 761 C C . ASP A 1 95 ? 26.132 11.983 -41.746 1.00 91.06 95 ASP A C 1
ATOM 763 O O . ASP A 1 95 ? 25.451 11.705 -40.758 1.00 91.06 95 ASP A O 1
ATOM 767 N N . SER A 1 96 ? 26.560 13.225 -41.979 1.00 87.06 96 SER A N 1
ATOM 768 C CA . SER A 1 96 ? 26.280 14.345 -41.078 1.00 87.06 96 SER A CA 1
ATOM 769 C C . SER A 1 96 ? 24.784 14.614 -40.875 1.00 87.06 96 SER A C 1
ATOM 771 O O . SER A 1 96 ? 24.425 15.171 -39.844 1.00 87.06 96 SER A O 1
ATOM 773 N N . ALA A 1 97 ? 23.918 14.233 -41.822 1.00 89.06 97 ALA A N 1
ATOM 774 C CA . ALA A 1 97 ? 22.479 14.459 -41.701 1.00 89.06 97 ALA A CA 1
ATOM 775 C C . ALA A 1 97 ? 21.853 13.510 -40.668 1.00 89.06 97 ALA A C 1
ATOM 777 O O . ALA A 1 97 ? 21.122 13.957 -39.786 1.00 89.06 97 ALA A O 1
ATOM 778 N N . THR A 1 98 ? 22.191 12.221 -40.738 1.00 87.12 98 THR A N 1
ATOM 779 C CA . THR A 1 98 ? 21.694 11.214 -39.788 1.00 87.12 98 THR A CA 1
ATOM 780 C C . THR A 1 98 ? 22.280 11.424 -38.385 1.00 87.12 98 THR A C 1
ATOM 782 O O . THR A 1 98 ? 21.575 11.264 -37.392 1.00 87.12 98 THR A O 1
ATOM 785 N N . LEU A 1 99 ? 23.543 11.857 -38.273 1.00 87.81 99 LEU A N 1
ATOM 786 C CA . LEU A 1 99 ? 24.151 12.206 -36.979 1.00 87.81 99 LEU A CA 1
ATOM 787 C C . LEU A 1 99 ? 23.438 13.375 -36.284 1.00 87.81 99 LEU A C 1
ATOM 789 O O . LEU A 1 99 ? 23.215 13.322 -35.075 1.00 87.81 99 LEU A O 1
ATOM 793 N N . GLU A 1 100 ? 23.050 14.405 -37.042 1.00 87.62 100 GLU A N 1
ATOM 794 C CA . GLU A 1 100 ? 22.307 15.553 -36.511 1.00 87.62 100 GLU A CA 1
ATOM 795 C C . GLU A 1 100 ? 20.902 15.147 -36.036 1.00 87.62 100 GLU A C 1
ATOM 797 O O . GLU A 1 100 ? 20.464 15.599 -34.978 1.00 87.62 100 GLU A O 1
ATOM 802 N N . GLU A 1 101 ? 20.220 14.252 -36.761 1.00 87.56 101 GLU A N 1
ATOM 803 C CA . GLU A 1 101 ? 18.905 13.720 -36.369 1.00 87.56 101 GLU A CA 1
ATOM 804 C C . GLU A 1 101 ? 18.965 12.900 -35.072 1.00 87.56 101 GLU A C 1
ATOM 806 O O . GLU A 1 101 ? 18.094 13.031 -34.211 1.00 87.56 101 GLU A O 1
ATOM 811 N N . LEU A 1 102 ? 20.014 12.092 -34.905 1.00 86.12 102 LEU A N 1
ATOM 812 C CA . LEU A 1 102 ? 20.221 11.258 -33.718 1.00 86.12 102 LEU A CA 1
ATOM 813 C C . LEU A 1 102 ? 20.834 12.024 -32.534 1.00 86.12 102 LEU A C 1
ATOM 815 O O . LEU A 1 102 ? 20.885 11.497 -31.424 1.00 86.12 102 LEU A O 1
ATOM 819 N N . GLY A 1 103 ? 21.316 13.252 -32.754 1.00 85.75 103 GLY A N 1
ATOM 820 C CA . GLY A 1 103 ? 22.028 14.036 -31.744 1.00 85.75 103 GLY A CA 1
ATOM 821 C C . GLY A 1 103 ? 23.398 13.459 -31.362 1.00 85.75 103 GLY A C 1
ATOM 822 O O . GLY A 1 103 ? 23.878 13.715 -30.259 1.00 85.75 103 GLY A O 1
ATOM 823 N N . VAL A 1 104 ? 24.015 12.676 -32.252 1.00 90.06 104 VAL A N 1
ATOM 824 C CA . VAL A 1 104 ? 25.315 12.027 -32.033 1.00 90.06 104 VAL A CA 1
ATOM 825 C C . VAL A 1 104 ? 26.429 12.973 -32.475 1.00 90.06 104 VAL A C 1
ATOM 827 O O . VAL A 1 104 ? 26.455 13.431 -33.618 1.00 90.06 104 VAL A O 1
ATOM 830 N N . ASP A 1 105 ? 27.381 13.253 -31.586 1.00 90.50 105 ASP A N 1
ATOM 831 C CA . ASP A 1 105 ? 28.517 14.117 -31.906 1.00 90.50 105 ASP A CA 1
ATOM 832 C C . ASP A 1 105 ? 29.541 13.403 -32.805 1.00 90.50 105 ASP A C 1
ATOM 834 O O . ASP A 1 105 ? 30.078 12.344 -32.471 1.00 90.50 105 ASP A O 1
ATOM 838 N N . GLN A 1 106 ? 29.833 14.007 -33.960 1.00 88.81 106 GLN A N 1
ATOM 839 C CA . GLN A 1 106 ? 30.695 13.410 -34.981 1.00 88.81 106 GLN A CA 1
ATOM 840 C C . GLN A 1 106 ? 32.156 13.286 -34.521 1.00 88.81 106 GLN A C 1
ATOM 842 O O . GLN A 1 106 ? 32.845 12.344 -34.916 1.00 88.81 106 GLN A O 1
ATOM 847 N N . GLU A 1 107 ? 32.659 14.224 -33.717 1.00 87.69 107 GLU A N 1
ATOM 848 C CA . GLU A 1 107 ? 34.038 14.184 -33.213 1.00 87.69 107 GLU A CA 1
ATOM 849 C C . GLU A 1 107 ? 34.206 13.028 -32.221 1.00 87.69 107 GLU A C 1
ATOM 851 O O . GLU A 1 107 ? 35.103 12.199 -32.382 1.00 87.69 107 GLU A O 1
ATOM 856 N N . THR A 1 108 ? 33.263 12.902 -31.288 1.00 89.44 108 THR A N 1
ATOM 857 C CA . THR A 1 108 ? 33.235 11.838 -30.278 1.00 89.44 108 THR A CA 1
ATOM 858 C C . THR A 1 108 ? 33.048 10.455 -30.915 1.00 89.44 108 THR A C 1
ATOM 860 O O . THR A 1 108 ? 33.709 9.493 -30.522 1.00 89.44 108 THR A O 1
ATOM 863 N N . LEU A 1 109 ? 32.211 10.340 -31.956 1.00 89.62 109 LEU A N 1
ATOM 864 C CA . LEU A 1 109 ? 32.058 9.090 -32.709 1.00 89.62 109 LEU A CA 1
ATOM 865 C C . LEU A 1 109 ? 33.351 8.694 -33.439 1.00 89.62 109 LEU A C 1
ATOM 867 O O . LEU A 1 109 ? 33.725 7.524 -33.440 1.00 89.62 109 LEU A O 1
ATOM 871 N N . ASN A 1 110 ? 34.061 9.652 -34.042 1.00 90.12 110 ASN A N 1
ATOM 872 C CA . ASN A 1 110 ? 35.341 9.374 -34.700 1.00 90.12 110 ASN A CA 1
ATOM 873 C C . ASN A 1 110 ? 36.435 8.973 -33.700 1.00 90.12 110 ASN A C 1
ATOM 875 O O . ASN A 1 110 ? 37.262 8.114 -34.011 1.00 90.12 110 ASN A O 1
ATOM 879 N N . GLU A 1 111 ? 36.439 9.561 -32.501 1.00 89.69 111 GLU A N 1
ATOM 880 C CA . GLU A 1 111 ? 37.327 9.145 -31.414 1.00 89.69 111 GLU A CA 1
ATOM 881 C C . GLU A 1 111 ? 37.019 7.705 -30.977 1.00 89.69 111 GLU A C 1
ATOM 883 O O . GLU A 1 111 ? 37.932 6.880 -30.901 1.00 89.69 111 GLU A O 1
ATOM 888 N N . PHE A 1 112 ? 35.742 7.359 -30.804 1.00 90.44 112 PHE A N 1
ATOM 889 C CA . PHE A 1 112 ? 35.318 5.991 -30.505 1.00 90.44 112 PHE A CA 1
ATOM 890 C C . PHE A 1 112 ? 35.748 4.997 -31.594 1.00 90.44 112 PHE A C 1
ATOM 892 O O . PHE A 1 112 ? 36.346 3.968 -31.282 1.00 90.44 112 PHE A O 1
ATOM 899 N N . LEU A 1 113 ? 35.560 5.332 -32.874 1.00 89.81 113 LEU A N 1
ATOM 900 C CA . LEU A 1 113 ? 35.977 4.499 -34.012 1.00 89.81 113 LEU A CA 1
ATOM 901 C C . LEU A 1 113 ? 37.493 4.272 -34.098 1.00 89.81 113 LEU A C 1
ATOM 903 O O . LEU A 1 113 ? 37.936 3.338 -34.764 1.00 89.81 113 LEU A O 1
ATOM 907 N N . SER A 1 114 ? 38.296 5.119 -33.448 1.00 88.62 114 SER A N 1
ATOM 908 C CA . SER A 1 114 ? 39.752 4.956 -33.382 1.00 88.62 114 SER A CA 1
ATOM 909 C C . SER A 1 114 ? 40.213 3.953 -32.316 1.00 88.62 114 SER A C 1
ATOM 911 O O . SER A 1 114 ? 41.382 3.557 -32.314 1.00 88.62 114 SER A O 1
ATOM 913 N N . SER A 1 115 ? 39.311 3.547 -31.418 1.00 89.56 115 SER A N 1
ATOM 914 C CA . SER A 1 115 ? 39.570 2.534 -30.394 1.00 89.56 115 SER A CA 1
ATOM 915 C C . SER A 1 115 ? 39.438 1.108 -30.945 1.00 89.56 115 SER A C 1
ATOM 917 O O . SER A 1 115 ? 38.970 0.897 -32.061 1.00 89.56 115 SER A O 1
ATOM 919 N N . ASP A 1 116 ? 39.902 0.121 -30.177 1.00 88.19 116 ASP A N 1
ATOM 920 C CA . ASP A 1 116 ? 39.869 -1.290 -30.574 1.00 88.19 116 ASP A CA 1
ATOM 921 C C . ASP A 1 116 ? 38.421 -1.825 -30.574 1.00 88.19 116 ASP A C 1
ATOM 923 O O . ASP A 1 116 ? 37.807 -1.820 -29.500 1.00 88.19 116 ASP A O 1
ATOM 927 N N . PRO A 1 117 ? 37.877 -2.314 -31.710 1.00 86.50 117 PRO A N 1
ATOM 928 C CA . PRO A 1 117 ? 36.516 -2.851 -31.784 1.00 86.50 117 PRO A CA 1
ATOM 929 C C . PRO A 1 117 ? 36.219 -3.960 -30.772 1.00 86.50 117 PRO A C 1
ATOM 931 O O . PRO A 1 117 ? 35.111 -4.029 -30.252 1.00 86.50 117 PRO A O 1
ATOM 934 N N . ALA A 1 118 ? 37.227 -4.755 -30.405 1.00 85.50 118 ALA A N 1
ATOM 935 C CA . ALA A 1 118 ? 37.090 -5.819 -29.408 1.00 85.50 118 ALA A CA 1
ATOM 936 C C . ALA A 1 118 ? 36.879 -5.311 -27.969 1.00 85.50 118 ALA A C 1
ATOM 938 O O . ALA A 1 118 ? 36.603 -6.090 -27.056 1.00 85.50 118 ALA A O 1
ATOM 939 N N . SER A 1 119 ? 37.063 -4.009 -27.738 1.00 85.25 119 SER A N 1
ATOM 940 C CA . SER A 1 119 ? 36.830 -3.361 -26.445 1.00 85.25 119 SER A CA 1
ATOM 941 C C . SER A 1 119 ? 35.488 -2.636 -26.362 1.00 85.25 119 SER A C 1
ATOM 943 O O . SER A 1 119 ? 35.186 -2.073 -25.310 1.00 85.25 119 SER A O 1
ATOM 945 N N . TRP A 1 120 ? 34.712 -2.630 -27.450 1.00 88.38 120 TRP A N 1
ATOM 946 C CA . TRP A 1 120 ? 33.444 -1.919 -27.517 1.00 88.38 120 TRP A CA 1
ATOM 947 C C . TRP A 1 120 ? 32.371 -2.636 -26.710 1.00 88.38 120 TRP A C 1
ATOM 949 O O . TRP A 1 120 ? 32.139 -3.834 -26.870 1.00 88.38 120 TRP A O 1
ATOM 959 N N . ASP A 1 121 ? 31.677 -1.876 -25.872 1.00 86.56 121 ASP A N 1
ATOM 960 C CA . ASP A 1 121 ? 30.491 -2.340 -25.168 1.00 86.56 121 ASP A CA 1
ATOM 961 C C . ASP A 1 121 ? 29.287 -1.419 -25.405 1.00 86.56 121 ASP A C 1
ATOM 963 O O . ASP A 1 121 ? 29.399 -0.279 -25.868 1.00 86.56 121 ASP A O 1
ATOM 967 N N . GLN A 1 122 ? 28.100 -1.936 -25.086 1.00 85.00 122 GLN A N 1
ATOM 968 C CA . GLN A 1 122 ? 26.853 -1.196 -25.263 1.00 85.00 122 GLN A CA 1
ATOM 969 C C . GLN A 1 122 ? 26.796 0.072 -24.392 1.00 85.00 122 GLN A C 1
ATOM 971 O O . GLN A 1 122 ? 26.203 1.060 -24.808 1.00 85.00 122 GLN A O 1
ATOM 976 N N . GLY A 1 123 ? 27.444 0.093 -23.222 1.00 84.12 123 GLY A N 1
ATOM 977 C CA . GLY A 1 123 ? 27.440 1.258 -22.332 1.00 84.12 123 GLY A CA 1
ATOM 978 C C . GLY A 1 123 ? 28.213 2.448 -22.906 1.00 84.12 123 GLY A C 1
ATOM 979 O O . GLY A 1 123 ? 27.807 3.600 -22.744 1.00 84.12 123 GLY A O 1
ATOM 980 N N . GLN A 1 124 ? 29.301 2.185 -23.629 1.00 87.75 124 GLN A N 1
ATOM 981 C CA . GLN A 1 124 ? 30.027 3.209 -24.378 1.00 87.75 124 GLN A CA 1
ATOM 982 C C . GLN A 1 124 ? 29.176 3.765 -25.523 1.00 87.75 124 GLN A C 1
ATOM 984 O O . GLN A 1 124 ? 29.085 4.982 -25.677 1.00 87.75 124 GLN A O 1
ATOM 989 N N . LEU A 1 125 ? 28.499 2.901 -26.283 1.00 87.62 125 LEU A N 1
ATOM 990 C CA . LEU A 1 125 ? 27.605 3.318 -27.368 1.00 87.62 125 LEU A CA 1
ATOM 991 C C . LEU A 1 125 ? 26.403 4.121 -26.851 1.00 87.62 125 LEU A C 1
ATOM 993 O O . LEU A 1 125 ? 26.051 5.143 -27.441 1.00 87.62 125 LEU A O 1
ATOM 997 N N . ASP A 1 126 ? 25.838 3.738 -25.703 1.00 85.50 126 ASP A N 1
ATOM 998 C CA . ASP A 1 126 ? 24.773 4.486 -25.028 1.00 85.50 126 ASP A CA 1
ATOM 999 C C . ASP A 1 126 ? 25.219 5.923 -24.706 1.00 85.50 126 ASP A C 1
ATOM 1001 O O . ASP A 1 126 ? 24.459 6.871 -24.908 1.00 85.50 126 ASP A O 1
ATOM 1005 N N . SER A 1 127 ? 26.471 6.106 -24.263 1.00 86.44 127 SER A N 1
ATOM 1006 C CA . SER A 1 127 ? 27.033 7.433 -23.966 1.00 86.44 127 SER A CA 1
ATOM 1007 C C . SER A 1 127 ? 27.197 8.329 -25.200 1.00 86.44 127 SER A C 1
ATOM 1009 O O . SER A 1 127 ? 27.189 9.553 -25.073 1.00 86.44 127 SER A O 1
ATOM 1011 N N . LEU A 1 128 ? 27.286 7.724 -26.388 1.00 88.06 128 LEU A N 1
ATOM 1012 C CA . LEU A 1 128 ? 27.322 8.419 -27.676 1.00 88.06 128 LEU A CA 1
ATOM 1013 C C . LEU A 1 128 ? 25.919 8.717 -28.223 1.00 88.06 128 LEU A C 1
ATOM 1015 O O . LEU A 1 128 ? 25.809 9.359 -29.261 1.00 88.06 128 LEU A O 1
ATOM 1019 N N . GLY A 1 129 ? 24.854 8.246 -27.564 1.00 85.31 129 GLY A N 1
ATOM 1020 C CA . GLY A 1 129 ? 23.477 8.307 -28.068 1.00 85.31 129 GLY A CA 1
ATOM 1021 C C . GLY A 1 129 ? 23.096 7.146 -28.998 1.00 85.31 129 GLY A C 1
ATOM 1022 O O . GLY A 1 129 ? 21.966 7.087 -29.480 1.00 85.31 129 GLY A O 1
ATOM 1023 N N . LEU A 1 130 ? 23.994 6.181 -29.212 1.00 89.00 130 LEU A N 1
ATOM 1024 C CA . LEU A 1 130 ? 23.788 4.996 -30.050 1.00 89.00 130 LEU A CA 1
ATOM 1025 C C . LEU A 1 130 ? 23.318 3.803 -29.213 1.00 89.00 130 LEU A C 1
ATOM 1027 O O . LEU A 1 130 ? 23.944 2.745 -29.173 1.00 89.00 130 LEU A O 1
ATOM 1031 N N . SER A 1 131 ? 22.194 3.989 -28.526 1.00 87.31 131 SER A N 1
ATOM 1032 C CA . SER A 1 131 ? 21.614 2.920 -27.713 1.00 87.31 131 SER A CA 1
ATOM 1033 C C . SER A 1 131 ? 21.168 1.713 -28.543 1.00 87.31 131 SER A C 1
ATOM 1035 O O . SER A 1 131 ? 20.888 1.838 -29.735 1.00 87.31 131 SER A O 1
ATOM 1037 N N . GLU A 1 132 ? 21.050 0.539 -27.920 1.00 85.38 132 GLU A N 1
ATOM 1038 C CA . GLU A 1 132 ? 20.634 -0.696 -28.603 1.00 85.38 132 GLU A CA 1
ATOM 1039 C C . GLU A 1 132 ? 19.324 -0.528 -29.413 1.00 85.38 132 GLU A C 1
ATOM 1041 O O . GLU A 1 132 ? 19.262 -1.001 -30.550 1.00 85.38 132 GLU A O 1
ATOM 1046 N N . PRO A 1 133 ? 18.278 0.180 -28.923 1.00 84.44 133 PRO A N 1
ATOM 1047 C CA . PRO A 1 133 ? 17.110 0.511 -29.740 1.00 84.44 133 PRO A CA 1
ATOM 1048 C C . PRO A 1 133 ? 17.415 1.353 -30.977 1.00 84.44 133 PRO A C 1
ATOM 1050 O O . PRO A 1 133 ? 16.871 1.065 -32.037 1.00 84.44 133 PRO A O 1
ATOM 1053 N N . VAL A 1 134 ? 18.303 2.342 -30.864 1.00 87.00 134 VAL A N 1
ATOM 1054 C CA . VAL A 1 134 ? 18.702 3.202 -31.988 1.00 87.00 134 VAL A CA 1
ATOM 1055 C C . VAL A 1 134 ? 19.466 2.393 -33.034 1.00 87.00 134 VAL A C 1
ATOM 1057 O O . VAL A 1 134 ? 19.157 2.468 -34.220 1.00 87.00 134 VAL A O 1
ATOM 1060 N N . LEU A 1 135 ? 20.425 1.569 -32.606 1.00 88.19 135 LEU A N 1
ATOM 1061 C CA . LEU A 1 135 ? 21.180 0.692 -33.504 1.00 88.19 135 LEU A CA 1
ATOM 1062 C C . LEU A 1 135 ? 20.268 -0.306 -34.222 1.00 88.19 135 LEU A C 1
ATOM 1064 O O . LEU A 1 135 ? 20.428 -0.534 -35.421 1.00 88.19 135 LEU A O 1
ATOM 1068 N N . TYR A 1 136 ? 19.282 -0.855 -33.511 1.00 87.06 136 TYR A N 1
ATOM 1069 C CA . TYR A 1 136 ? 18.285 -1.741 -34.098 1.00 87.06 136 TYR A CA 1
ATOM 1070 C C . TYR A 1 136 ? 17.388 -1.025 -35.118 1.00 87.06 136 TYR A C 1
ATOM 1072 O O . TYR A 1 136 ? 17.111 -1.582 -36.176 1.00 87.06 136 TYR A O 1
ATOM 1080 N N . ASP A 1 137 ? 16.956 0.206 -34.849 1.00 86.81 137 ASP A N 1
ATOM 1081 C CA . ASP A 1 137 ? 16.131 0.965 -35.796 1.00 86.81 137 ASP A CA 1
ATOM 1082 C C . ASP A 1 137 ? 16.910 1.338 -37.073 1.00 86.81 137 ASP A C 1
ATOM 1084 O O . ASP A 1 137 ? 16.332 1.364 -38.162 1.00 86.81 137 ASP A O 1
ATOM 1088 N N . LEU A 1 138 ? 18.224 1.573 -36.963 1.00 88.06 138 LEU A N 1
ATOM 1089 C CA . LEU A 1 138 ? 19.094 1.914 -38.096 1.00 88.06 138 LEU A CA 1
ATOM 1090 C C . LEU A 1 138 ? 19.509 0.696 -38.930 1.00 88.06 138 LEU A C 1
ATOM 1092 O O . LEU A 1 138 ? 19.489 0.751 -40.161 1.00 88.06 138 LEU A O 1
ATOM 1096 N N . TYR A 1 139 ? 19.912 -0.390 -38.270 1.00 90.31 139 TYR A N 1
ATOM 1097 C CA . TYR A 1 139 ? 20.606 -1.512 -38.913 1.00 90.31 139 TYR A CA 1
ATOM 1098 C C . TYR A 1 139 ? 19.912 -2.867 -38.706 1.00 90.31 139 TYR A C 1
ATOM 1100 O O . TYR A 1 139 ? 20.266 -3.863 -39.337 1.00 90.31 139 TYR A O 1
ATOM 1108 N N . GLY A 1 140 ? 18.886 -2.931 -37.859 1.00 86.50 140 GLY A N 1
ATOM 1109 C CA . GLY A 1 140 ? 18.242 -4.183 -37.475 1.00 86.50 140 GLY A CA 1
ATOM 1110 C C . GLY A 1 140 ? 19.220 -5.139 -36.795 1.00 86.50 140 GLY A C 1
ATOM 1111 O O . GLY A 1 140 ? 20.119 -4.728 -36.066 1.00 86.50 140 GLY A O 1
ATOM 1112 N N . ASP A 1 141 ? 19.063 -6.434 -37.067 1.00 86.25 141 ASP A N 1
ATOM 1113 C CA . ASP A 1 141 ? 19.910 -7.486 -36.493 1.00 86.25 141 ASP A CA 1
ATOM 1114 C C . ASP A 1 141 ? 21.332 -7.533 -37.092 1.00 86.25 141 ASP A C 1
ATOM 1116 O O . ASP A 1 141 ? 22.140 -8.352 -36.667 1.00 86.25 141 ASP A O 1
ATOM 1120 N N . SER A 1 142 ? 21.668 -6.710 -38.098 1.00 88.12 142 SER A N 1
ATOM 1121 C CA . SER A 1 142 ? 22.931 -6.875 -38.835 1.00 88.12 142 SER A CA 1
ATOM 1122 C C . SER A 1 142 ? 24.172 -6.498 -38.035 1.00 88.12 142 SER A C 1
ATOM 1124 O O . SER A 1 142 ? 25.258 -6.946 -38.384 1.00 88.12 142 SER A O 1
ATOM 1126 N N . VAL A 1 143 ? 24.031 -5.663 -37.006 1.00 88.81 143 VAL A N 1
ATOM 1127 C CA . VAL A 1 143 ? 25.129 -5.214 -36.130 1.00 88.81 143 VAL A CA 1
ATOM 1128 C C . VAL A 1 143 ? 25.228 -6.038 -34.842 1.00 88.81 143 VAL A C 1
ATOM 1130 O O . VAL A 1 143 ? 25.972 -5.678 -33.933 1.00 88.81 143 VAL A O 1
ATOM 1133 N N . PHE A 1 144 ? 24.485 -7.144 -34.764 1.00 89.12 144 PHE A N 1
ATOM 1134 C CA . PHE A 1 144 ? 24.400 -8.006 -33.593 1.00 89.12 144 PHE A CA 1
ATOM 1135 C C . PHE A 1 144 ? 24.722 -9.468 -33.946 1.00 89.12 144 PHE A C 1
ATOM 1137 O O . PHE A 1 144 ? 24.213 -10.012 -34.930 1.00 89.12 144 PHE A O 1
ATOM 1144 N N . ASP A 1 145 ? 25.499 -10.154 -33.103 1.00 87.88 145 ASP A N 1
ATOM 1145 C CA . ASP A 1 145 ? 25.742 -11.596 -33.225 1.00 87.88 145 ASP A CA 1
ATOM 1146 C C . ASP A 1 145 ? 24.515 -12.386 -32.741 1.00 87.88 145 ASP A C 1
ATOM 1148 O O . ASP A 1 145 ? 24.392 -12.814 -31.588 1.00 87.88 145 ASP A O 1
ATOM 1152 N N . THR A 1 146 ? 23.590 -12.632 -33.669 1.00 85.31 146 THR A N 1
ATOM 1153 C CA . THR A 1 146 ? 22.380 -13.436 -33.421 1.00 85.31 146 THR A CA 1
ATOM 1154 C C . THR A 1 146 ? 22.658 -14.914 -33.102 1.00 85.31 146 THR A C 1
ATOM 1156 O O . THR A 1 146 ? 21.737 -15.659 -32.745 1.00 85.31 146 THR A O 1
ATOM 1159 N N . GLY A 1 147 ? 23.916 -15.365 -33.192 1.00 82.88 147 GLY A N 1
ATOM 1160 C CA . GLY A 1 147 ? 24.344 -16.718 -32.853 1.00 82.88 147 GLY A CA 1
ATOM 1161 C C . GLY A 1 147 ? 24.291 -17.027 -31.355 1.00 82.88 147 GLY A C 1
ATOM 1162 O O . GLY A 1 147 ? 24.131 -18.196 -30.982 1.00 82.88 147 GLY A O 1
ATOM 1163 N N . LYS A 1 148 ? 24.372 -16.009 -30.485 1.00 82.75 148 LYS A N 1
ATOM 1164 C CA . LYS A 1 148 ? 24.331 -16.172 -29.024 1.00 82.75 148 LYS A CA 1
ATOM 1165 C C . LYS A 1 148 ? 23.412 -15.158 -28.361 1.00 82.75 148 LYS A C 1
ATOM 1167 O O . LYS A 1 148 ? 23.647 -13.959 -28.385 1.00 82.75 148 LYS A O 1
ATOM 1172 N N . LYS A 1 149 ? 22.393 -15.667 -27.671 1.00 86.31 149 LYS A N 1
ATOM 1173 C CA . LYS A 1 149 ? 21.529 -14.834 -26.833 1.00 86.31 149 LYS A CA 1
ATOM 1174 C C . LYS A 1 149 ? 22.248 -14.473 -25.542 1.00 86.31 149 LYS A C 1
ATOM 1176 O O . LYS A 1 149 ? 22.777 -15.358 -24.867 1.00 86.31 149 LYS A O 1
ATOM 1181 N N . LEU A 1 150 ? 22.199 -13.200 -25.183 1.00 84.06 150 LEU A N 1
ATOM 1182 C CA . LEU A 1 150 ? 22.709 -12.715 -23.912 1.00 84.06 150 LEU A CA 1
ATOM 1183 C C . LEU A 1 150 ? 21.789 -13.108 -22.759 1.00 84.06 150 LEU A C 1
ATOM 1185 O O . LEU A 1 150 ? 20.584 -13.312 -22.918 1.00 84.06 150 LEU A O 1
ATOM 1189 N N . HIS A 1 151 ? 22.374 -13.198 -21.571 1.00 81.19 151 HIS A N 1
ATOM 1190 C CA . HIS A 1 151 ? 21.661 -13.411 -20.321 1.00 81.19 151 HIS A CA 1
ATOM 1191 C C . HIS A 1 151 ? 22.053 -12.314 -19.335 1.00 81.19 151 HIS A C 1
ATOM 1193 O O . HIS A 1 151 ? 23.230 -12.155 -19.021 1.00 81.19 151 HIS A O 1
ATOM 1199 N N . ASN A 1 152 ? 21.059 -11.622 -18.779 1.00 77.62 152 ASN A N 1
ATOM 1200 C CA . ASN A 1 152 ? 21.264 -10.688 -17.673 1.00 77.62 152 ASN A CA 1
ATOM 1201 C C . ASN A 1 152 ? 21.274 -11.475 -16.361 1.00 77.62 152 ASN A C 1
ATOM 1203 O O . ASN A 1 152 ? 20.304 -11.476 -15.600 1.00 77.62 152 ASN A O 1
ATOM 1207 N N . VAL A 1 153 ? 22.353 -12.226 -16.147 1.00 79.12 153 VAL A N 1
ATOM 1208 C CA . VAL A 1 153 ? 22.511 -13.076 -14.968 1.00 79.12 153 VAL A CA 1
ATOM 1209 C C . VAL A 1 153 ? 22.711 -12.203 -13.738 1.00 79.12 153 VAL A C 1
ATOM 1211 O O . VAL A 1 153 ? 23.707 -11.491 -13.635 1.00 79.12 153 VAL A O 1
ATOM 1214 N N . ALA A 1 154 ? 21.801 -12.307 -12.768 1.00 76.69 154 ALA A N 1
ATOM 1215 C CA . ALA A 1 154 ? 22.019 -11.670 -11.477 1.00 76.69 154 ALA A CA 1
ATOM 1216 C C . ALA A 1 154 ? 23.178 -12.372 -10.751 1.00 76.69 154 ALA A C 1
ATOM 1218 O O . ALA A 1 154 ? 23.212 -13.603 -10.613 1.00 76.69 154 ALA A O 1
ATOM 1219 N N . THR A 1 155 ? 24.145 -11.589 -10.287 1.00 81.31 155 THR A N 1
ATOM 1220 C CA . THR A 1 155 ? 25.303 -12.098 -9.553 1.00 81.31 155 THR A CA 1
ATOM 1221 C C . THR A 1 155 ? 24.898 -12.519 -8.138 1.00 81.31 155 THR A C 1
ATOM 1223 O O . THR A 1 155 ? 23.863 -12.120 -7.606 1.00 81.31 155 THR A O 1
ATOM 1226 N N . ILE A 1 156 ? 25.709 -13.355 -7.481 1.00 84.00 156 ILE A N 1
ATOM 1227 C CA . ILE A 1 156 ? 25.462 -13.712 -6.070 1.00 84.00 156 ILE A CA 1
ATOM 1228 C C . ILE A 1 156 ? 25.597 -12.463 -5.180 1.00 84.00 156 ILE A C 1
ATOM 1230 O O . ILE A 1 156 ? 24.822 -12.280 -4.242 1.00 84.00 156 ILE A O 1
ATOM 1234 N N . TRP A 1 157 ? 26.563 -11.603 -5.501 1.00 81.75 157 TRP A N 1
ATOM 1235 C CA . TRP A 1 157 ? 26.827 -10.326 -4.851 1.00 81.75 157 TRP A CA 1
ATOM 1236 C C . TRP A 1 157 ? 27.076 -9.267 -5.920 1.00 81.75 157 TRP A C 1
ATOM 1238 O O . TRP A 1 157 ? 27.789 -9.550 -6.885 1.00 81.75 157 TRP A O 1
ATOM 1248 N N . GLY A 1 158 ? 26.551 -8.063 -5.727 1.00 70.38 158 GLY A N 1
ATOM 1249 C CA . GLY A 1 158 ? 26.835 -6.936 -6.605 1.00 70.38 158 GLY A CA 1
ATOM 1250 C C . GLY A 1 158 ? 26.643 -5.608 -5.886 1.00 70.38 158 GLY A C 1
ATOM 1251 O O . GLY A 1 158 ? 25.987 -5.558 -4.857 1.00 70.38 158 GLY A O 1
ATOM 1252 N N . THR A 1 159 ? 27.263 -4.551 -6.372 1.00 64.94 159 THR A N 1
ATOM 1253 C CA . THR A 1 159 ? 26.995 -3.161 -5.965 1.00 64.94 159 THR A CA 1
ATOM 1254 C C . THR A 1 159 ? 27.095 -2.300 -7.221 1.00 64.94 159 THR A C 1
ATOM 1256 O O . THR A 1 159 ? 27.525 -2.805 -8.260 1.00 64.94 159 THR A O 1
ATOM 1259 N N . ASP A 1 160 ? 26.787 -1.004 -7.144 1.00 61.00 160 ASP A N 1
ATOM 1260 C CA . ASP A 1 160 ? 26.989 -0.084 -8.280 1.00 61.00 160 ASP A CA 1
ATOM 1261 C C . ASP A 1 160 ? 28.421 -0.181 -8.851 1.00 61.00 160 ASP A C 1
ATOM 1263 O O . ASP A 1 160 ? 28.607 -0.237 -10.063 1.00 61.00 160 ASP A O 1
ATOM 1267 N N . ASP A 1 161 ? 29.425 -0.343 -7.978 1.00 51.16 161 ASP A N 1
ATOM 1268 C CA . ASP A 1 161 ? 30.833 -0.530 -8.366 1.00 51.16 161 ASP A CA 1
ATOM 1269 C C . ASP A 1 161 ? 31.184 -1.948 -8.885 1.00 51.16 161 ASP A C 1
ATOM 1271 O O . ASP A 1 161 ? 32.273 -2.167 -9.416 1.00 51.16 161 ASP A O 1
ATOM 1275 N N . PHE A 1 162 ? 30.302 -2.940 -8.712 1.00 51.78 162 PHE A N 1
ATOM 1276 C CA . PHE A 1 162 ? 30.565 -4.354 -9.008 1.00 51.78 162 PHE A CA 1
ATOM 1277 C C . PHE A 1 162 ? 29.347 -5.040 -9.640 1.00 51.78 162 PHE A C 1
ATOM 1279 O O . PHE A 1 162 ? 28.549 -5.663 -8.941 1.00 51.78 162 PHE A O 1
ATOM 1286 N N . TYR A 1 163 ? 29.252 -4.996 -10.972 1.00 52.22 163 TYR A N 1
ATOM 1287 C CA . TYR A 1 163 ? 28.294 -5.769 -11.785 1.00 52.22 163 TYR A CA 1
ATOM 1288 C C . TYR A 1 163 ? 26.800 -5.559 -11.446 1.00 52.22 163 TYR A C 1
ATOM 1290 O O . TYR A 1 163 ? 25.963 -6.367 -11.847 1.00 52.22 163 TYR A O 1
ATOM 1298 N N . GLY A 1 164 ? 26.446 -4.484 -10.734 1.00 64.12 164 GLY A N 1
ATOM 1299 C CA . GLY A 1 164 ? 25.060 -4.115 -10.450 1.00 64.12 164 GLY A CA 1
ATOM 1300 C C . GLY A 1 164 ? 24.400 -4.950 -9.347 1.00 64.12 164 GLY A C 1
ATOM 1301 O O . GLY A 1 164 ? 24.955 -5.142 -8.271 1.00 64.12 164 GLY A O 1
ATOM 1302 N N . PHE A 1 165 ? 23.163 -5.397 -9.574 1.00 65.19 165 PHE A N 1
ATOM 1303 C CA . PHE A 1 165 ? 22.305 -6.001 -8.549 1.00 65.19 165 PHE A CA 1
ATOM 1304 C C . PHE A 1 165 ? 22.669 -7.463 -8.243 1.00 65.19 165 PHE A C 1
ATOM 1306 O O . PHE A 1 165 ? 22.676 -8.310 -9.140 1.00 65.19 165 PHE A O 1
ATOM 1313 N N . GLY A 1 166 ? 22.890 -7.782 -6.963 1.00 78.50 166 GLY A N 1
ATOM 1314 C CA . GLY A 1 166 ? 23.171 -9.141 -6.505 1.00 78.50 166 GLY A CA 1
ATOM 1315 C C . GLY A 1 166 ? 22.049 -9.764 -5.668 1.00 78.50 166 GLY A C 1
ATOM 1316 O O . GLY A 1 166 ? 21.305 -9.100 -4.943 1.00 78.50 166 GLY A O 1
ATOM 1317 N N . VAL A 1 167 ? 21.947 -11.092 -5.730 1.00 84.00 167 VAL A N 1
ATOM 1318 C CA . VAL A 1 167 ? 20.895 -11.868 -5.050 1.00 84.00 167 VAL A CA 1
ATOM 1319 C C . VAL A 1 167 ? 20.996 -11.784 -3.534 1.00 84.00 167 VAL A C 1
ATOM 1321 O O . VAL A 1 167 ? 19.974 -11.839 -2.865 1.00 84.00 167 VAL A O 1
ATOM 1324 N N . LEU A 1 168 ? 22.197 -11.682 -2.962 1.00 85.75 168 LEU A N 1
ATOM 1325 C CA . LEU A 1 168 ? 22.367 -11.655 -1.505 1.00 85.75 168 LEU A CA 1
ATOM 1326 C C . LEU A 1 168 ? 22.269 -10.248 -0.898 1.00 85.75 168 LEU A C 1
ATOM 1328 O O . LEU A 1 168 ? 21.990 -10.140 0.295 1.00 85.75 168 LEU A O 1
ATOM 1332 N N . ASN A 1 169 ? 22.453 -9.183 -1.682 1.00 83.19 169 ASN A N 1
ATOM 1333 C CA . ASN A 1 169 ? 22.286 -7.796 -1.230 1.00 83.19 169 ASN A CA 1
ATOM 1334 C C . ASN A 1 169 ? 20.931 -7.182 -1.615 1.00 83.19 169 ASN A C 1
ATOM 1336 O O . ASN A 1 169 ? 20.669 -6.037 -1.253 1.00 83.19 169 ASN A O 1
ATOM 1340 N N . TYR A 1 170 ? 20.037 -7.954 -2.245 1.00 81.25 170 TYR A N 1
ATOM 1341 C CA . TYR A 1 170 ? 18.727 -7.492 -2.719 1.00 81.25 170 TYR A CA 1
ATOM 1342 C C . TYR A 1 170 ? 17.880 -6.766 -1.663 1.00 81.25 170 TYR A C 1
ATOM 1344 O O . TYR A 1 170 ? 17.152 -5.841 -2.006 1.00 81.25 170 TYR A O 1
ATOM 1352 N N . ILE A 1 171 ? 17.960 -7.173 -0.386 1.00 83.56 171 ILE A N 1
ATOM 1353 C CA . ILE A 1 171 ? 17.212 -6.525 0.704 1.00 83.56 171 ILE A CA 1
ATOM 1354 C C . ILE A 1 171 ? 17.731 -5.107 0.912 1.00 83.56 171 ILE A C 1
ATOM 1356 O O . ILE A 1 171 ? 16.943 -4.174 1.010 1.00 83.56 171 ILE A O 1
ATOM 1360 N N . PHE A 1 172 ? 19.053 -4.942 0.991 1.00 84.38 172 PHE A N 1
ATOM 1361 C CA . PHE A 1 172 ? 19.648 -3.628 1.192 1.00 84.38 172 PHE A CA 1
ATOM 1362 C C . PHE A 1 172 ? 19.382 -2.739 -0.020 1.00 84.38 172 PHE A C 1
ATOM 1364 O O . PHE A 1 172 ? 18.838 -1.655 0.160 1.00 84.38 172 PHE A O 1
ATOM 1371 N N . GLU A 1 173 ? 19.659 -3.234 -1.230 1.00 80.94 173 GLU A N 1
ATOM 1372 C CA . GLU A 1 173 ? 19.386 -2.501 -2.471 1.00 80.94 173 GLU A CA 1
ATOM 1373 C C . GLU A 1 173 ? 17.908 -2.126 -2.577 1.00 80.94 173 GLU A C 1
ATOM 1375 O O . GLU A 1 173 ? 17.581 -0.961 -2.724 1.00 80.94 173 GLU A O 1
ATOM 1380 N N . GLY A 1 174 ? 16.972 -3.049 -2.354 1.00 80.00 174 GLY A N 1
ATOM 1381 C CA . GLY A 1 174 ? 15.538 -2.736 -2.389 1.00 80.00 174 GLY A CA 1
ATOM 1382 C C . GLY A 1 174 ? 15.103 -1.637 -1.406 1.00 80.00 174 GLY A C 1
ATOM 1383 O O . GLY A 1 174 ? 14.147 -0.911 -1.681 1.00 80.00 174 GLY A O 1
ATOM 1384 N N . LEU A 1 175 ? 15.811 -1.484 -0.280 1.00 84.06 175 LEU A N 1
ATOM 1385 C CA . LEU A 1 175 ? 15.556 -0.440 0.717 1.00 84.06 175 LEU A CA 1
ATOM 1386 C C . LEU A 1 175 ? 16.191 0.914 0.372 1.00 84.06 175 LEU A C 1
ATOM 1388 O O . LEU A 1 175 ? 15.752 1.929 0.919 1.00 84.06 175 LEU A O 1
ATOM 1392 N N . VAL A 1 176 ? 17.210 0.951 -0.490 1.00 82.19 176 VAL A N 1
ATOM 1393 C CA . VAL A 1 176 ? 17.964 2.178 -0.812 1.00 82.19 176 VAL A CA 1
ATOM 1394 C C . VAL A 1 176 ? 17.834 2.614 -2.272 1.00 82.19 176 VAL A C 1
ATOM 1396 O O . VAL A 1 176 ? 18.033 3.789 -2.573 1.00 82.19 176 VAL A O 1
ATOM 1399 N N . THR A 1 177 ? 17.448 1.714 -3.173 1.00 77.50 177 THR A N 1
ATOM 1400 C CA . THR A 1 177 ? 17.256 1.978 -4.596 1.00 77.50 177 THR A CA 1
ATOM 1401 C C . THR A 1 177 ? 15.886 2.609 -4.837 1.00 77.50 177 THR A C 1
ATOM 1403 O O . THR A 1 177 ? 14.837 2.048 -4.519 1.00 77.50 177 THR A O 1
ATOM 1406 N N . GLY A 1 178 ? 15.884 3.789 -5.456 1.00 79.44 178 GLY A N 1
ATOM 1407 C CA . GLY A 1 178 ? 14.679 4.526 -5.822 1.00 79.44 178 GLY A CA 1
ATOM 1408 C C . GLY A 1 178 ? 14.632 5.906 -5.175 1.00 79.44 178 GLY A C 1
ATOM 1409 O O . GLY A 1 178 ? 15.650 6.536 -4.911 1.00 79.44 178 GLY A O 1
ATOM 1410 N N . SER A 1 179 ? 13.425 6.414 -4.943 1.00 82.06 179 SER A N 1
ATOM 1411 C CA . SER A 1 179 ? 13.224 7.708 -4.288 1.00 82.06 179 SER A CA 1
ATOM 1412 C C . SER A 1 179 ? 12.097 7.621 -3.269 1.00 82.06 179 SER A C 1
ATOM 1414 O O . SER A 1 179 ? 11.330 6.659 -3.260 1.00 82.06 179 SER A O 1
ATOM 1416 N N . LYS A 1 180 ? 11.923 8.669 -2.457 1.00 78.94 180 LYS A N 1
ATOM 1417 C CA . LYS A 1 180 ? 10.768 8.793 -1.549 1.00 78.94 180 LYS A CA 1
ATOM 1418 C C . LYS A 1 180 ? 9.407 8.721 -2.264 1.00 78.94 180 LYS A C 1
ATOM 1420 O O . LYS A 1 180 ? 8.403 8.466 -1.613 1.00 78.94 180 LYS A O 1
ATOM 1425 N N . TYR A 1 181 ? 9.370 8.959 -3.578 1.00 75.19 181 TYR A N 1
ATOM 1426 C CA . TYR A 1 181 ? 8.169 8.827 -4.409 1.00 75.19 181 TYR A CA 1
ATOM 1427 C C . TYR A 1 181 ? 8.052 7.447 -5.078 1.00 75.19 181 TYR A C 1
ATOM 1429 O O . TYR A 1 181 ? 7.023 7.147 -5.678 1.00 75.19 181 TYR A O 1
ATOM 1437 N N . GLY A 1 182 ? 9.098 6.618 -5.008 1.00 70.19 182 GLY A N 1
ATOM 1438 C CA . GLY A 1 182 ? 9.103 5.258 -5.540 1.00 70.19 182 GLY A CA 1
ATOM 1439 C C . GLY A 1 182 ? 8.276 4.304 -4.679 1.00 70.19 182 GLY A C 1
ATOM 1440 O O . GLY A 1 182 ? 8.125 4.511 -3.475 1.00 70.19 182 GLY A O 1
ATOM 1441 N N . SER A 1 183 ? 7.761 3.241 -5.298 1.00 70.38 183 SER A N 1
ATOM 1442 C CA . SER A 1 183 ? 6.921 2.252 -4.619 1.00 70.38 183 SER A CA 1
ATOM 1443 C C . SER A 1 183 ? 7.674 1.506 -3.517 1.00 70.38 183 SER A C 1
ATOM 1445 O O . SER A 1 183 ? 7.140 1.393 -2.430 1.00 70.38 183 SER A O 1
ATOM 1447 N N . ALA A 1 184 ? 8.914 1.058 -3.726 1.00 79.06 184 ALA A N 1
ATOM 1448 C CA . ALA A 1 184 ? 9.642 0.298 -2.702 1.00 79.06 184 ALA A CA 1
ATOM 1449 C C . ALA A 1 184 ? 9.970 1.150 -1.457 1.00 79.06 184 ALA A C 1
ATOM 1451 O O . ALA A 1 184 ? 9.298 1.045 -0.431 1.00 79.06 184 ALA A O 1
ATOM 1452 N N . VAL A 1 185 ? 10.950 2.054 -1.557 1.00 85.94 185 VAL A N 1
ATOM 1453 C CA . VAL A 1 185 ? 11.420 2.880 -0.425 1.00 85.94 185 VAL A CA 1
ATOM 1454 C C . VAL A 1 185 ? 10.297 3.725 0.184 1.00 85.94 185 VAL A C 1
ATOM 1456 O O . VAL A 1 185 ? 10.193 3.842 1.407 1.00 85.94 185 VAL A O 1
ATOM 1459 N N . GLY A 1 186 ? 9.428 4.295 -0.657 1.00 84.69 186 GLY A N 1
ATOM 1460 C CA . GLY A 1 186 ? 8.287 5.082 -0.205 1.00 84.69 186 GLY A CA 1
ATOM 1461 C C . GLY A 1 186 ? 7.311 4.263 0.641 1.00 84.69 186 GLY A C 1
ATOM 1462 O O . GLY A 1 186 ? 6.940 4.714 1.725 1.00 84.69 186 GLY A O 1
ATOM 1463 N N . ILE A 1 187 ? 6.902 3.070 0.185 1.00 84.06 187 ILE A N 1
ATOM 1464 C CA . ILE A 1 187 ? 5.945 2.226 0.924 1.00 84.06 187 ILE A CA 1
ATOM 1465 C C . ILE A 1 187 ? 6.565 1.727 2.228 1.00 84.06 187 ILE A C 1
ATOM 1467 O O . ILE A 1 187 ? 5.895 1.761 3.258 1.00 84.06 187 ILE A O 1
ATOM 1471 N N . VAL A 1 188 ? 7.845 1.341 2.226 1.00 88.19 188 VAL A N 1
ATOM 1472 C CA . VAL A 1 188 ? 8.562 0.966 3.456 1.00 88.19 188 VAL A CA 1
ATOM 1473 C C . VAL A 1 188 ? 8.512 2.106 4.472 1.00 88.19 188 VAL A C 1
ATOM 1475 O O . VAL A 1 188 ? 8.072 1.911 5.606 1.00 88.19 188 VAL A O 1
ATOM 1478 N N . ALA A 1 189 ? 8.896 3.319 4.064 1.00 90.00 189 ALA A N 1
ATOM 1479 C CA . ALA A 1 189 ? 8.866 4.486 4.940 1.00 90.00 189 ALA A CA 1
ATOM 1480 C C . ALA A 1 189 ? 7.444 4.798 5.441 1.00 90.00 189 ALA A C 1
ATOM 1482 O O . ALA A 1 189 ? 7.255 5.059 6.631 1.00 90.00 189 ALA A O 1
ATOM 1483 N N . LEU A 1 190 ? 6.443 4.727 4.558 1.00 88.00 190 LEU A N 1
ATOM 1484 C CA . LEU A 1 190 ? 5.034 4.910 4.900 1.00 88.00 190 LEU A CA 1
ATOM 1485 C C . LEU A 1 190 ? 4.588 3.903 5.962 1.00 88.00 190 LEU A C 1
ATOM 1487 O O . LEU A 1 190 ? 4.064 4.324 6.989 1.00 88.00 190 LEU A O 1
ATOM 1491 N N . ILE A 1 191 ? 4.815 2.604 5.748 1.00 89.19 191 ILE A N 1
ATOM 1492 C CA . ILE A 1 191 ? 4.409 1.534 6.669 1.00 89.19 191 ILE A CA 1
ATOM 1493 C C . ILE A 1 191 ? 5.030 1.755 8.049 1.00 89.19 191 ILE A C 1
ATOM 1495 O O . ILE A 1 191 ? 4.318 1.695 9.048 1.00 89.19 191 ILE A O 1
ATOM 1499 N N . LEU A 1 192 ? 6.324 2.074 8.126 1.00 92.62 192 LEU A N 1
ATOM 1500 C CA . LEU A 1 192 ? 6.994 2.311 9.408 1.00 92.62 192 LEU A CA 1
ATOM 1501 C C . LEU A 1 192 ? 6.418 3.538 10.134 1.00 92.62 192 LEU A C 1
ATOM 1503 O O . LEU A 1 192 ? 6.083 3.455 11.316 1.00 92.62 192 LEU A O 1
ATOM 1507 N N . VAL A 1 193 ? 6.250 4.667 9.436 1.00 93.81 193 VAL A N 1
ATOM 1508 C CA . VAL A 1 193 ? 5.686 5.901 10.018 1.00 93.81 193 VAL A CA 1
ATOM 1509 C C . VAL A 1 193 ? 4.249 5.684 10.486 1.00 93.81 193 VAL A C 1
ATOM 1511 O O . VAL A 1 193 ? 3.888 6.067 11.601 1.00 93.81 193 VAL A O 1
ATOM 1514 N N . VAL A 1 194 ? 3.440 5.031 9.656 1.00 91.44 194 VAL A N 1
ATOM 1515 C CA . VAL A 1 194 ? 2.062 4.656 9.963 1.00 91.44 194 VAL A CA 1
ATOM 1516 C C . VAL A 1 194 ? 2.016 3.757 11.195 1.00 91.44 194 VAL A C 1
ATOM 1518 O O . VAL A 1 194 ? 1.260 4.045 12.122 1.00 91.44 194 VAL A O 1
ATOM 1521 N N . GLY A 1 195 ? 2.838 2.708 11.236 1.00 90.62 195 GLY A N 1
ATOM 1522 C CA . GLY A 1 195 ? 2.926 1.792 12.371 1.00 90.62 195 GLY A CA 1
ATOM 1523 C C . GLY A 1 195 ? 3.216 2.534 13.660 1.00 90.62 195 GLY A C 1
ATOM 1524 O O . GLY A 1 195 ? 2.486 2.384 14.638 1.00 90.62 195 GLY A O 1
ATOM 1525 N N . GLY A 1 196 ? 4.208 3.425 13.645 1.00 94.62 196 GLY A N 1
ATOM 1526 C CA . GLY A 1 196 ? 4.537 4.243 14.806 1.00 94.62 196 GLY A CA 1
ATOM 1527 C C . GLY A 1 196 ? 3.392 5.150 15.257 1.00 94.62 196 GLY A C 1
ATOM 1528 O O . GLY A 1 196 ? 3.048 5.176 16.443 1.00 94.62 196 GLY A O 1
ATOM 1529 N N . SER A 1 197 ? 2.741 5.851 14.330 1.00 95.12 197 SER A N 1
ATOM 1530 C CA . SER A 1 197 ? 1.575 6.682 14.650 1.00 95.12 197 SER A CA 1
ATOM 1531 C C . SER A 1 197 ? 0.434 5.881 15.262 1.00 95.12 197 SER A C 1
ATOM 1533 O O . SER A 1 197 ? -0.150 6.295 16.266 1.00 95.12 197 SER A O 1
ATOM 1535 N N . PHE A 1 198 ? 0.139 4.709 14.703 1.00 90.38 198 PHE A N 1
ATOM 1536 C CA . PHE A 1 198 ? -0.889 3.827 15.240 1.00 90.38 198 PHE A CA 1
ATOM 1537 C C . PHE A 1 198 ? -0.501 3.224 16.584 1.00 90.38 198 PHE A C 1
ATOM 1539 O O . PHE A 1 198 ? -1.365 3.112 17.451 1.00 90.38 198 PHE A O 1
ATOM 1546 N N . GLY A 1 199 ? 0.779 2.938 16.823 1.00 92.31 199 GLY A N 1
ATOM 1547 C CA . GLY A 1 199 ? 1.281 2.550 18.139 1.00 92.31 199 GLY A CA 1
ATOM 1548 C C . GLY A 1 199 ? 0.942 3.586 19.215 1.00 92.31 199 GLY A C 1
ATOM 1549 O O . GLY A 1 199 ? 0.442 3.230 20.287 1.00 92.31 199 GLY A O 1
ATOM 1550 N N . ILE A 1 200 ? 1.115 4.882 18.913 1.00 95.62 200 ILE A N 1
ATOM 1551 C CA . ILE A 1 200 ? 0.697 5.974 19.809 1.00 95.62 200 ILE A CA 1
ATOM 1552 C C . ILE A 1 200 ? -0.820 5.943 20.021 1.00 95.62 200 ILE A C 1
ATOM 1554 O O . ILE A 1 200 ? -1.275 5.895 21.165 1.00 95.62 200 ILE A O 1
ATOM 1558 N N . ILE A 1 201 ? -1.605 5.942 18.939 1.00 93.56 201 ILE A N 1
ATOM 1559 C CA . ILE A 1 201 ? -3.074 6.012 18.999 1.00 93.56 201 ILE A CA 1
ATOM 1560 C C . ILE A 1 201 ? -3.647 4.827 19.787 1.00 93.56 201 ILE A C 1
ATOM 1562 O O . ILE A 1 201 ? -4.481 5.019 20.674 1.00 93.56 201 ILE A O 1
ATOM 1566 N N . MET A 1 202 ? -3.163 3.609 19.541 1.00 88.88 202 MET A N 1
ATOM 1567 C CA . MET A 1 202 ? -3.602 2.402 20.245 1.00 88.88 202 MET A CA 1
ATOM 1568 C C . MET A 1 202 ? -3.292 2.472 21.744 1.00 88.88 202 MET A C 1
ATOM 1570 O O . MET A 1 202 ? -4.118 2.062 22.563 1.00 88.88 202 MET A O 1
ATOM 1574 N N . ARG A 1 203 ? -2.151 3.058 22.135 1.00 91.75 203 ARG A N 1
ATOM 1575 C CA . ARG A 1 203 ? -1.788 3.256 23.548 1.00 91.75 203 ARG A CA 1
ATOM 1576 C C . ARG A 1 203 ? -2.740 4.214 24.274 1.00 91.75 203 ARG A C 1
ATOM 1578 O O . ARG A 1 203 ? -2.953 4.040 25.481 1.00 91.75 203 ARG A O 1
ATOM 1585 N N . THR A 1 204 ? -3.330 5.187 23.570 1.00 92.69 204 THR A N 1
ATOM 1586 C CA . THR A 1 204 ? -4.287 6.148 24.160 1.00 92.69 204 THR A CA 1
ATOM 1587 C C . THR A 1 204 ? -5.560 5.478 24.673 1.00 92.69 204 THR A C 1
ATOM 1589 O O . THR A 1 204 ? -6.158 5.962 25.627 1.00 92.69 204 THR A O 1
ATOM 1592 N N . GLY A 1 205 ? -5.961 4.351 24.070 1.00 88.50 205 GLY A N 1
ATOM 1593 C CA . GLY A 1 205 ? -7.206 3.649 24.382 1.00 88.50 205 GLY A CA 1
ATOM 1594 C C . GLY A 1 205 ? -8.484 4.298 23.852 1.00 88.50 205 GLY A C 1
ATOM 1595 O O . GLY A 1 205 ? -9.567 3.763 24.112 1.00 88.50 205 GLY A O 1
ATOM 1596 N N . ALA A 1 206 ? -8.367 5.396 23.098 1.00 90.38 206 ALA A N 1
ATOM 1597 C CA . ALA A 1 206 ? -9.498 6.109 22.514 1.00 90.38 206 ALA A CA 1
ATOM 1598 C C . ALA A 1 206 ? -10.280 5.243 21.514 1.00 90.38 206 ALA A C 1
ATOM 1600 O O . ALA A 1 206 ? -11.508 5.312 21.476 1.00 90.38 206 ALA A O 1
ATOM 1601 N N . ILE A 1 207 ? -9.581 4.385 20.756 1.00 87.44 207 ILE A N 1
ATOM 1602 C CA . ILE A 1 207 ? -10.199 3.421 19.833 1.00 87.44 207 ILE A CA 1
ATOM 1603 C C . ILE A 1 207 ? -11.105 2.463 20.608 1.00 87.44 207 ILE A C 1
ATOM 1605 O O . ILE A 1 207 ? -12.303 2.435 20.341 1.00 87.44 207 ILE A O 1
ATOM 1609 N N . ASP A 1 208 ? -10.582 1.756 21.618 1.00 84.06 208 ASP A N 1
ATOM 1610 C CA . ASP A 1 208 ? -11.383 0.831 22.433 1.00 84.06 208 ASP A CA 1
ATOM 1611 C C . ASP A 1 208 ? -12.601 1.558 23.042 1.00 84.06 208 ASP A C 1
ATOM 1613 O O . ASP A 1 208 ? -13.732 1.082 22.959 1.00 84.06 208 ASP A O 1
ATOM 1617 N N . ALA A 1 209 ? -12.401 2.760 23.602 1.00 86.06 209 ALA A N 1
ATOM 1618 C CA . ALA A 1 209 ? -13.478 3.552 24.198 1.00 86.06 209 ALA A CA 1
ATOM 1619 C C . ALA A 1 209 ? -14.557 3.951 23.171 1.00 86.06 209 ALA A C 1
ATOM 1621 O O . ALA A 1 209 ? -15.752 3.928 23.487 1.00 86.06 209 ALA A O 1
ATOM 1622 N N . GLY A 1 210 ? -14.149 4.277 21.941 1.00 85.69 210 GLY A N 1
ATOM 1623 C CA . GLY A 1 210 ? -15.035 4.537 20.809 1.00 85.69 210 GLY A CA 1
ATOM 1624 C C . GLY A 1 210 ? -15.828 3.302 20.383 1.00 85.69 210 GLY A C 1
ATOM 1625 O O . GLY A 1 210 ? -17.040 3.405 20.186 1.00 85.69 210 GLY A O 1
ATOM 1626 N N . ILE A 1 211 ? -15.182 2.133 20.322 1.00 82.88 211 ILE A N 1
ATOM 1627 C CA . ILE A 1 211 ? -15.821 0.844 20.015 1.00 82.88 211 ILE A CA 1
ATOM 1628 C C . ILE A 1 211 ? -16.922 0.545 21.043 1.00 82.88 211 ILE A C 1
ATOM 1630 O O . ILE A 1 211 ? -18.078 0.342 20.667 1.00 82.88 211 ILE A O 1
ATOM 1634 N N . TYR A 1 212 ? -16.620 0.616 22.344 1.00 79.94 212 TYR A N 1
ATOM 1635 C CA . TYR A 1 212 ? -17.628 0.399 23.391 1.00 79.94 212 TYR A CA 1
ATOM 1636 C C . TYR A 1 212 ? -18.751 1.442 23.351 1.00 79.94 212 TYR A C 1
ATOM 1638 O O . TYR A 1 212 ? -19.924 1.114 23.549 1.00 79.94 212 TYR A O 1
ATOM 1646 N N . ALA A 1 213 ? -18.427 2.713 23.096 1.00 82.25 213 ALA A N 1
ATOM 1647 C CA . ALA A 1 213 ? -19.435 3.759 22.956 1.00 82.25 213 ALA A CA 1
ATOM 1648 C C . ALA A 1 213 ? -20.372 3.499 21.768 1.00 82.25 213 ALA A C 1
ATOM 1650 O O . ALA A 1 213 ? -21.579 3.724 21.890 1.00 82.25 213 ALA A O 1
ATOM 1651 N N . PHE A 1 214 ? -19.832 2.997 20.657 1.00 81.94 214 PHE A N 1
ATOM 1652 C CA . PHE A 1 214 ? -20.602 2.594 19.490 1.00 81.94 214 PHE A CA 1
ATOM 1653 C C . PHE A 1 214 ? -21.524 1.414 19.815 1.00 81.94 214 PHE A C 1
ATOM 1655 O O . PHE A 1 214 ? -22.734 1.548 19.656 1.00 81.94 214 PHE A O 1
ATOM 1662 N N . ILE A 1 215 ? -21.001 0.307 20.350 1.00 78.62 215 ILE A N 1
ATOM 1663 C CA . ILE A 1 215 ? -21.795 -0.895 20.671 1.00 78.62 215 ILE A CA 1
ATOM 1664 C C . ILE A 1 215 ? -22.951 -0.556 21.628 1.00 78.62 215 ILE A C 1
ATOM 1666 O O . ILE A 1 215 ? -24.107 -0.899 21.383 1.00 78.62 215 ILE A O 1
ATOM 1670 N N . ARG A 1 216 ? -22.692 0.233 22.682 1.00 76.81 216 ARG A N 1
ATOM 1671 C CA . ARG A 1 216 ? -23.747 0.648 23.628 1.00 76.81 216 ARG A CA 1
ATOM 1672 C C . ARG A 1 216 ? -24.868 1.461 22.976 1.00 76.81 216 ARG A C 1
ATOM 1674 O O . ARG A 1 216 ? -26.007 1.379 23.436 1.00 76.81 216 ARG A O 1
ATOM 1681 N N . LYS A 1 217 ? -24.554 2.270 21.959 1.00 79.56 217 LYS A N 1
ATOM 1682 C CA . LYS A 1 217 ? -25.500 3.191 21.310 1.00 79.56 217 LYS A CA 1
ATOM 1683 C C . LYS A 1 217 ? -26.256 2.545 20.149 1.00 79.56 217 LYS A C 1
ATOM 1685 O O . LYS A 1 217 ? -27.390 2.933 19.884 1.00 79.56 217 LYS A O 1
ATOM 1690 N N . THR A 1 218 ? -25.651 1.569 19.480 1.00 75.81 218 THR A N 1
ATOM 1691 C CA . THR A 1 218 ? -26.140 1.018 18.207 1.00 75.81 218 THR A CA 1
ATOM 1692 C C . THR A 1 218 ? -26.918 -0.293 18.376 1.00 75.81 218 THR A C 1
ATOM 1694 O O . THR A 1 218 ? -27.244 -0.915 17.368 1.00 75.81 218 THR A O 1
ATOM 1697 N N . LYS A 1 219 ? -27.253 -0.698 19.617 1.00 65.81 219 LYS A N 1
ATOM 1698 C CA . LYS A 1 219 ? -27.915 -1.974 19.970 1.00 65.81 219 LYS A CA 1
ATOM 1699 C C . LYS A 1 219 ? -28.908 -2.457 18.899 1.00 65.81 219 LYS A C 1
ATOM 1701 O O . LYS A 1 219 ? -30.014 -1.935 18.779 1.00 65.81 219 LYS A O 1
ATOM 1706 N N . GLY A 1 220 ? -28.498 -3.472 18.133 1.00 67.00 220 GLY A N 1
ATOM 1707 C CA . GLY A 1 220 ? -29.295 -4.123 17.080 1.00 67.00 220 GLY A CA 1
ATOM 1708 C C . GLY A 1 220 ? -29.001 -3.689 15.632 1.00 67.00 220 GLY A C 1
ATOM 1709 O O . GLY A 1 220 ? -29.203 -4.491 14.722 1.00 67.00 220 GLY A O 1
ATOM 1710 N N . LEU A 1 221 ? -28.465 -2.484 15.400 1.00 73.44 221 LEU A N 1
ATOM 1711 C CA . LEU A 1 221 ? -28.071 -1.971 14.073 1.00 73.44 221 LEU A CA 1
ATOM 1712 C C . LEU A 1 221 ? -26.609 -2.252 13.695 1.00 73.44 221 LEU A C 1
ATOM 1714 O O . LEU A 1 221 ? -26.214 -1.995 12.562 1.00 73.44 221 LEU A O 1
ATOM 1718 N N . GLU A 1 222 ? -25.810 -2.823 14.592 1.00 74.25 222 GLU A N 1
ATOM 1719 C CA . GLU A 1 222 ? -24.389 -3.144 14.362 1.00 74.25 222 GLU A CA 1
ATOM 1720 C C . GLU A 1 222 ? -24.161 -4.024 13.120 1.00 74.25 222 GLU A C 1
ATOM 1722 O O . GLU A 1 222 ? -23.139 -3.916 12.448 1.00 74.25 222 GLU A O 1
ATOM 1727 N N . ARG A 1 223 ? -25.160 -4.836 12.745 1.00 80.94 223 ARG A N 1
ATOM 1728 C CA . ARG A 1 223 ? -25.157 -5.649 11.514 1.00 80.94 223 ARG A CA 1
ATOM 1729 C C . ARG A 1 223 ? -25.051 -4.822 10.235 1.00 80.94 223 ARG A C 1
ATOM 1731 O O . ARG A 1 223 ? -24.521 -5.313 9.248 1.00 80.94 223 ARG A O 1
ATOM 1738 N N . LEU A 1 224 ? -25.563 -3.592 10.246 1.00 84.50 224 LEU A N 1
ATOM 1739 C CA . LEU A 1 224 ? -25.514 -2.678 9.105 1.00 84.50 224 LEU A CA 1
ATOM 1740 C C . LEU A 1 224 ? -24.208 -1.879 9.048 1.00 84.50 224 LEU A C 1
ATOM 1742 O O . LEU A 1 224 ? -23.921 -1.279 8.014 1.00 84.50 224 LEU A O 1
ATOM 1746 N N . ALA A 1 225 ? -23.398 -1.899 10.112 1.00 87.38 225 ALA A N 1
ATOM 1747 C CA . ALA A 1 225 ? -22.125 -1.189 10.137 1.00 87.38 225 ALA A CA 1
ATOM 1748 C C . ALA A 1 225 ? -21.142 -1.767 9.110 1.00 87.38 225 ALA A C 1
ATOM 1750 O O . ALA A 1 225 ? -20.548 -1.004 8.355 1.00 87.38 225 ALA A O 1
ATOM 1751 N N . LEU A 1 226 ? -21.012 -3.098 9.025 1.00 92.06 226 LEU A N 1
ATOM 1752 C CA . LEU A 1 226 ? -20.050 -3.730 8.115 1.00 92.06 226 LEU A CA 1
ATOM 1753 C C . LEU A 1 226 ? -20.375 -3.497 6.633 1.00 92.06 226 LEU A C 1
ATOM 1755 O O . LEU A 1 226 ? -19.471 -3.086 5.914 1.00 92.06 226 LEU A O 1
ATOM 1759 N N . PRO A 1 227 ? -21.624 -3.663 6.145 1.00 94.19 227 PRO A N 1
ATOM 1760 C CA . PRO A 1 227 ? -21.950 -3.311 4.765 1.00 94.19 227 PRO A CA 1
ATOM 1761 C C . PRO A 1 227 ? -21.702 -1.835 4.462 1.00 94.19 227 PRO A C 1
ATOM 1763 O O . PRO A 1 227 ? -21.150 -1.514 3.417 1.00 94.19 227 PRO A O 1
ATOM 1766 N N . LEU A 1 228 ? -22.067 -0.930 5.376 1.00 92.56 228 LEU A N 1
ATOM 1767 C CA . LEU A 1 228 ? -21.860 0.504 5.176 1.00 92.56 228 LEU A CA 1
ATOM 1768 C C . LEU A 1 228 ? -20.369 0.855 5.096 1.00 92.56 228 LEU A C 1
ATOM 1770 O O . LEU A 1 228 ? -19.965 1.609 4.213 1.00 92.56 228 LEU A O 1
ATOM 1774 N N . LEU A 1 229 ? -19.551 0.269 5.972 1.00 92.56 229 LEU A N 1
ATOM 1775 C CA . LEU A 1 229 ? -18.098 0.403 5.915 1.00 92.56 229 LEU A CA 1
ATOM 1776 C C . LEU A 1 229 ? -17.534 -0.206 4.629 1.00 92.56 229 LEU A C 1
ATOM 1778 O O . LEU A 1 229 ? -16.689 0.418 4.002 1.00 92.56 229 LEU A O 1
ATOM 1782 N N . PHE A 1 230 ? -18.047 -1.351 4.174 1.00 96.25 230 PHE A N 1
ATOM 1783 C CA . PHE A 1 230 ? -17.630 -1.957 2.908 1.00 96.25 230 PHE A CA 1
ATOM 1784 C C . PHE A 1 230 ? -17.866 -1.008 1.729 1.00 96.25 230 PHE A C 1
ATOM 1786 O O . PHE A 1 230 ? -16.976 -0.799 0.911 1.00 96.25 230 PHE A O 1
ATOM 1793 N N . PHE A 1 231 ? -19.043 -0.380 1.658 1.00 96.38 231 PHE A N 1
ATOM 1794 C CA . PHE A 1 231 ? -19.326 0.635 0.641 1.00 96.38 231 PHE A CA 1
ATOM 1795 C C . PHE A 1 231 ? -18.401 1.848 0.761 1.00 96.38 231 PHE A C 1
ATOM 1797 O O . PHE A 1 231 ? -17.976 2.380 -0.259 1.00 96.38 231 PHE A O 1
ATOM 1804 N N . LEU A 1 232 ? -18.067 2.274 1.980 1.00 92.69 232 LEU A N 1
ATOM 1805 C CA . LEU A 1 232 ? -17.163 3.399 2.215 1.00 92.69 232 LEU A CA 1
ATOM 1806 C C . LEU A 1 232 ? -15.725 3.096 1.758 1.00 92.69 232 LEU A C 1
ATOM 1808 O O . LEU A 1 232 ? -15.138 3.897 1.035 1.00 92.69 232 LEU A O 1
ATOM 1812 N N . PHE A 1 233 ? -15.172 1.939 2.132 1.00 93.19 233 PHE A N 1
ATOM 1813 C CA . PHE A 1 233 ? -13.838 1.510 1.694 1.00 93.19 233 PHE A CA 1
ATOM 1814 C C . PHE A 1 233 ? -13.800 1.271 0.182 1.00 93.19 233 PHE A C 1
ATOM 1816 O O . PHE A 1 233 ? -12.885 1.735 -0.493 1.00 93.19 233 PHE A O 1
ATOM 1823 N N . SER A 1 234 ? -14.841 0.644 -0.370 1.00 95.62 234 SER A N 1
ATOM 1824 C CA . SER A 1 234 ? -14.990 0.474 -1.816 1.00 95.62 234 SER A CA 1
ATOM 1825 C C . SER A 1 234 ? -15.098 1.801 -2.564 1.00 95.62 234 SER A C 1
ATOM 1827 O O . SER A 1 234 ? -14.518 1.951 -3.635 1.00 95.62 234 SER A O 1
ATOM 1829 N N . LEU A 1 235 ? -15.780 2.800 -2.002 1.00 92.62 235 LEU A N 1
ATOM 1830 C CA . LEU A 1 235 ? -15.820 4.143 -2.573 1.00 92.62 235 LEU A CA 1
ATOM 1831 C C . LEU A 1 235 ? -14.416 4.765 -2.622 1.00 92.62 235 LEU A C 1
ATOM 1833 O O . LEU A 1 235 ? -14.057 5.357 -3.639 1.00 92.62 235 LEU A O 1
ATOM 1837 N N . GLY A 1 236 ? -13.611 4.602 -1.568 1.00 89.06 236 GLY A N 1
ATOM 1838 C CA . GLY A 1 236 ? -12.207 5.032 -1.553 1.00 89.06 236 GLY A CA 1
ATOM 1839 C C . GLY A 1 236 ? -11.388 4.390 -2.677 1.00 89.06 236 GLY A C 1
ATOM 1840 O O . GLY A 1 236 ? -10.787 5.091 -3.492 1.00 89.06 236 GLY A O 1
ATOM 1841 N N . GLY A 1 237 ? -11.466 3.064 -2.806 1.00 90.56 237 GLY A N 1
ATOM 1842 C CA . GLY A 1 237 ? -10.839 2.328 -3.906 1.00 90.56 237 GLY A CA 1
ATOM 1843 C C . GLY A 1 237 ? -11.312 2.777 -5.291 1.00 90.56 237 GLY A C 1
ATOM 1844 O O . GLY A 1 237 ? -10.507 2.992 -6.194 1.00 90.56 237 GLY A O 1
ATOM 1845 N N . ALA A 1 238 ? -12.615 2.992 -5.470 1.00 91.25 238 ALA A N 1
ATOM 1846 C CA . ALA A 1 238 ? -13.184 3.368 -6.760 1.00 91.25 238 ALA A CA 1
ATOM 1847 C C . ALA A 1 238 ? -12.888 4.816 -7.173 1.00 91.25 238 ALA A C 1
ATOM 1849 O O . ALA A 1 238 ? -12.896 5.124 -8.368 1.00 91.25 238 ALA A O 1
ATOM 1850 N N . THR A 1 239 ? -12.652 5.712 -6.216 1.00 85.25 239 THR A N 1
ATOM 1851 C CA . THR A 1 239 ? -12.450 7.143 -6.488 1.00 85.25 239 THR A CA 1
ATOM 1852 C C . THR A 1 239 ? -10.987 7.533 -6.602 1.00 85.25 239 THR A C 1
ATOM 1854 O O . THR A 1 239 ? -10.654 8.317 -7.484 1.00 85.25 239 THR A O 1
ATOM 1857 N N . PHE A 1 240 ? -10.115 6.983 -5.760 1.00 78.94 240 PHE A N 1
ATOM 1858 C CA . PHE A 1 240 ? -8.693 7.331 -5.758 1.00 78.94 240 PHE A CA 1
ATOM 1859 C C . PHE A 1 240 ? -7.755 6.130 -5.609 1.00 78.94 240 PHE A C 1
ATOM 1861 O O . PHE A 1 240 ? -6.572 6.320 -5.367 1.00 78.94 240 PHE A O 1
ATOM 1868 N N . GLY A 1 241 ? -8.244 4.900 -5.803 1.00 82.12 241 GLY A N 1
ATOM 1869 C CA . GLY A 1 241 ? -7.382 3.716 -5.870 1.00 82.12 241 GLY A CA 1
ATOM 1870 C C . GLY A 1 241 ? -6.798 3.272 -4.530 1.00 82.12 241 GLY A C 1
ATOM 1871 O O . GLY A 1 241 ? -5.811 2.547 -4.542 1.00 82.12 241 GLY A O 1
ATOM 1872 N N . MET A 1 242 ? -7.415 3.681 -3.414 1.00 84.19 242 MET A N 1
ATOM 1873 C CA . MET A 1 242 ? -6.957 3.459 -2.036 1.00 84.19 242 MET A CA 1
ATOM 1874 C C . MET A 1 242 ? -6.508 2.009 -1.784 1.00 84.19 242 MET A C 1
ATOM 1876 O O . MET A 1 242 ? -7.349 1.155 -1.527 1.00 84.19 242 MET A O 1
ATOM 1880 N N . SER A 1 243 ? -5.223 1.686 -1.861 1.00 79.12 243 SER A N 1
ATOM 1881 C CA . SER A 1 243 ? -4.751 0.297 -1.716 1.00 79.12 243 SER A CA 1
ATOM 1882 C C . SER A 1 243 ? -3.816 0.197 -0.519 1.00 79.12 243 SER A C 1
ATOM 1884 O O . SER A 1 243 ? -4.082 -0.536 0.436 1.00 79.12 243 SER A O 1
ATOM 1886 N N . GLU A 1 244 ? -2.771 1.014 -0.518 1.00 75.00 244 GLU A N 1
ATOM 1887 C CA . GLU A 1 244 ? -1.749 1.082 0.519 1.00 75.00 244 GLU A CA 1
ATOM 1888 C C . GLU A 1 244 ? -2.274 1.768 1.783 1.00 75.00 244 GLU A C 1
ATOM 1890 O O . GLU A 1 244 ? -1.963 1.356 2.902 1.00 75.00 244 GLU A O 1
ATOM 1895 N N . GLU A 1 245 ? -3.142 2.771 1.634 1.00 76.56 245 GLU A N 1
ATOM 1896 C CA . GLU A 1 245 ? -3.703 3.507 2.766 1.00 76.56 245 GLU A CA 1
ATOM 1897 C C . GLU A 1 245 ? -4.656 2.644 3.590 1.00 76.56 245 GLU A C 1
ATOM 1899 O O . GLU A 1 245 ? -4.948 2.993 4.727 1.00 76.56 245 GLU A O 1
ATOM 1904 N N . VAL A 1 246 ? -5.125 1.509 3.059 1.00 84.06 246 VAL A N 1
ATOM 1905 C CA . VAL A 1 246 ? -6.054 0.605 3.748 1.00 84.06 246 VAL A CA 1
ATOM 1906 C C . VAL A 1 246 ? -5.384 -0.165 4.888 1.00 84.06 246 VAL A C 1
ATOM 1908 O O . VAL A 1 246 ? -6.039 -0.487 5.884 1.00 84.06 246 VAL A O 1
ATOM 1911 N N . ILE A 1 247 ? -4.080 -0.430 4.764 1.00 80.50 247 ILE A N 1
ATOM 1912 C CA . ILE A 1 247 ? -3.279 -1.187 5.737 1.00 80.50 247 ILE A CA 1
ATOM 1913 C C . ILE A 1 247 ? -3.441 -0.605 7.154 1.00 80.50 247 ILE A C 1
ATOM 1915 O O . ILE A 1 247 ? -3.815 -1.353 8.063 1.00 80.50 247 ILE A O 1
ATOM 1919 N N . PRO A 1 248 ? -3.271 0.716 7.375 1.00 76.25 248 PRO A N 1
ATOM 1920 C CA . PRO A 1 248 ? -3.524 1.299 8.686 1.00 76.25 248 PRO A CA 1
ATOM 1921 C C . PRO A 1 248 ? -4.937 1.119 9.231 1.00 76.25 248 PRO A C 1
ATOM 1923 O O . PRO A 1 248 ? -5.115 0.890 10.428 1.00 76.25 248 PRO A O 1
ATOM 1926 N N . PHE A 1 249 ? -5.960 1.201 8.381 1.00 81.75 249 PHE A N 1
ATOM 1927 C CA . PHE A 1 249 ? -7.335 1.023 8.843 1.00 81.75 249 PHE A CA 1
ATOM 1928 C C . PHE A 1 249 ? -7.607 -0.403 9.303 1.00 81.75 249 PHE A C 1
ATOM 1930 O O . PHE A 1 249 ? -8.394 -0.587 10.232 1.00 81.75 249 PHE A O 1
ATOM 1937 N N . ALA A 1 250 ? -6.952 -1.402 8.705 1.00 84.62 250 ALA A N 1
ATOM 1938 C CA . ALA A 1 250 ? -7.081 -2.788 9.138 1.00 84.62 250 ALA A CA 1
ATOM 1939 C C . ALA A 1 250 ? -6.669 -2.956 10.613 1.00 84.62 250 ALA A C 1
ATOM 1941 O O . ALA A 1 250 ? -7.368 -3.645 11.354 1.00 84.62 250 ALA A O 1
ATOM 1942 N N . MET A 1 251 ? -5.633 -2.245 11.082 1.00 79.50 251 MET A N 1
ATOM 1943 C CA . MET A 1 251 ? -5.204 -2.288 12.491 1.00 79.50 251 MET A CA 1
ATOM 1944 C C . MET A 1 251 ? -6.297 -1.832 13.471 1.00 79.50 251 MET A C 1
ATOM 1946 O O . MET A 1 251 ? -6.405 -2.371 14.570 1.00 79.50 251 MET A O 1
ATOM 1950 N N . ILE A 1 252 ? -7.130 -0.863 13.078 1.00 82.44 252 ILE A N 1
ATOM 1951 C CA . ILE A 1 252 ? -8.271 -0.387 13.880 1.00 82.44 252 ILE A CA 1
ATOM 1952 C C . ILE A 1 252 ? -9.480 -1.309 13.701 1.00 82.44 252 ILE A C 1
ATOM 1954 O O . ILE A 1 252 ? -10.223 -1.580 14.646 1.00 82.44 252 ILE A O 1
ATOM 1958 N N . MET A 1 253 ? -9.720 -1.759 12.469 1.00 88.75 253 MET A N 1
ATOM 1959 C CA . MET A 1 253 ? -10.918 -2.521 12.139 1.00 88.75 253 MET A CA 1
ATOM 1960 C C . MET A 1 253 ? -10.883 -3.926 12.713 1.00 88.75 253 MET A C 1
ATOM 1962 O O . MET A 1 253 ? -11.937 -4.406 13.108 1.00 88.75 253 MET A O 1
ATOM 1966 N N . VAL A 1 254 ? -9.719 -4.566 12.838 1.00 90.31 254 VAL A N 1
ATOM 1967 C CA . VAL A 1 254 ? -9.605 -5.898 13.456 1.00 90.31 254 VAL A CA 1
ATOM 1968 C C . VAL A 1 254 ? -10.219 -5.934 14.864 1.00 90.31 254 VAL A C 1
ATOM 1970 O O . VAL A 1 254 ? -11.193 -6.668 15.048 1.00 90.31 254 VAL A O 1
ATOM 1973 N N . PRO A 1 255 ? -9.773 -5.126 15.847 1.00 86.19 255 PRO A N 1
ATOM 1974 C CA . PRO A 1 255 ? -10.381 -5.143 17.175 1.00 86.19 255 PRO A CA 1
ATOM 1975 C C . PRO A 1 255 ? -11.847 -4.681 17.167 1.00 86.19 255 PRO A C 1
ATOM 1977 O O . PRO A 1 255 ? -12.650 -5.225 17.919 1.00 86.19 255 PRO A O 1
ATOM 1980 N N . PHE A 1 256 ? -12.236 -3.732 16.305 1.00 87.50 256 PHE A N 1
ATOM 1981 C CA . PHE A 1 256 ? -13.634 -3.292 16.187 1.00 87.50 256 PHE A CA 1
ATOM 1982 C C . PHE A 1 256 ? -14.565 -4.406 15.696 1.00 87.50 256 PHE A C 1
ATOM 1984 O O . PHE A 1 256 ? -15.607 -4.659 16.293 1.00 87.50 256 PHE A O 1
ATOM 1991 N N . VAL A 1 257 ? -14.192 -5.087 14.617 1.00 91.56 257 VAL A N 1
ATOM 1992 C CA . VAL A 1 257 ? -14.988 -6.149 13.996 1.00 91.56 257 VAL A CA 1
ATOM 1993 C C . VAL A 1 257 ? -15.057 -7.378 14.902 1.00 91.56 257 VAL A C 1
ATOM 1995 O O . VAL A 1 257 ? -16.131 -7.967 15.043 1.00 91.56 257 VAL A O 1
ATOM 1998 N N . ILE A 1 258 ? -13.958 -7.705 15.591 1.00 90.69 258 ILE A N 1
ATOM 1999 C CA . ILE A 1 258 ? -13.938 -8.752 16.620 1.00 90.69 258 ILE A CA 1
ATOM 2000 C C . ILE A 1 258 ? -14.851 -8.382 17.797 1.00 90.69 258 ILE A C 1
ATOM 2002 O O . ILE A 1 258 ? -15.613 -9.228 18.261 1.00 90.69 258 ILE A O 1
ATOM 2006 N N . ALA A 1 259 ? -14.869 -7.116 18.233 1.00 85.19 259 ALA A N 1
ATOM 2007 C CA . ALA A 1 259 ? -15.781 -6.651 19.283 1.00 85.19 259 ALA A CA 1
ATOM 2008 C C . ALA A 1 259 ? -17.268 -6.755 18.893 1.00 85.19 259 ALA A C 1
ATOM 2010 O O . ALA A 1 259 ? -18.122 -6.908 19.762 1.00 85.19 259 ALA A O 1
ATOM 2011 N N . LEU A 1 260 ? -17.587 -6.721 17.594 1.00 87.00 260 LEU A N 1
ATOM 2012 C CA . LEU A 1 260 ? -18.935 -6.980 17.068 1.00 87.00 260 LEU A CA 1
ATOM 2013 C C . LEU A 1 260 ? -19.273 -8.484 16.950 1.00 87.00 260 LEU A C 1
ATOM 2015 O O . LEU A 1 260 ? -20.367 -8.845 16.501 1.00 87.00 260 LEU A O 1
ATOM 2019 N N . GLY A 1 261 ? -18.345 -9.364 17.336 1.00 88.25 261 GLY A N 1
ATOM 2020 C CA . GLY A 1 261 ? -18.494 -10.820 17.335 1.00 88.25 261 GLY A CA 1
ATOM 2021 C C . GLY A 1 261 ? -18.104 -11.512 16.026 1.00 88.25 261 GLY A C 1
ATOM 2022 O O . GLY A 1 261 ? -18.425 -12.685 15.851 1.00 88.25 261 GLY A O 1
ATOM 2023 N N . TYR A 1 262 ? -17.458 -10.811 15.095 1.00 92.44 262 TYR A N 1
ATOM 2024 C CA . TYR A 1 262 ? -16.926 -11.395 13.857 1.00 92.44 262 TYR A CA 1
ATOM 2025 C C . TYR A 1 262 ? -15.433 -11.749 14.026 1.00 92.44 262 TYR A C 1
ATOM 2027 O O . TYR A 1 262 ? -14.925 -11.758 15.145 1.00 92.44 262 TYR A O 1
ATOM 2035 N N . ASP A 1 263 ? -14.728 -12.066 12.938 1.00 94.25 263 ASP A N 1
ATOM 2036 C CA . ASP A 1 263 ? -13.295 -12.396 12.945 1.00 94.25 263 ASP A CA 1
ATOM 2037 C C . ASP A 1 263 ? -12.435 -11.351 12.210 1.00 94.25 263 ASP A C 1
ATOM 2039 O O . ASP A 1 263 ? -12.931 -10.438 11.537 1.00 94.25 263 ASP A O 1
ATOM 2043 N N . SER A 1 264 ? -11.116 -11.492 12.328 1.00 93.81 264 SER A N 1
ATOM 2044 C CA . SER A 1 264 ? -10.138 -10.654 11.627 1.00 93.81 264 SER A CA 1
ATOM 2045 C C . SER A 1 264 ? -10.206 -10.792 10.100 1.00 93.81 264 SER A C 1
ATOM 2047 O O . SER A 1 264 ? -9.901 -9.829 9.395 1.00 93.81 264 SER A O 1
ATOM 2049 N N . ILE A 1 265 ? -10.688 -11.919 9.558 1.00 94.62 265 ILE A N 1
ATOM 2050 C CA . ILE A 1 265 ? -10.923 -12.079 8.111 1.00 94.62 265 ILE A CA 1
ATOM 2051 C C . ILE A 1 265 ? -12.006 -11.111 7.637 1.00 94.62 265 ILE A C 1
ATOM 2053 O O . ILE A 1 265 ? -11.814 -10.426 6.629 1.00 94.62 265 ILE A O 1
ATOM 2057 N N . VAL A 1 266 ? -13.127 -10.999 8.357 1.00 95.50 266 VAL A N 1
ATOM 2058 C CA . VAL A 1 266 ? -14.159 -9.995 8.055 1.00 95.50 266 VAL A CA 1
ATOM 2059 C C . VAL A 1 266 ? -13.574 -8.583 8.135 1.00 95.50 266 VAL A C 1
ATOM 2061 O O . VAL A 1 266 ? -13.890 -7.756 7.281 1.00 95.50 266 VAL A O 1
ATOM 2064 N N . ALA A 1 267 ? -12.678 -8.310 9.088 1.00 94.00 267 ALA A N 1
ATOM 2065 C CA . ALA A 1 267 ? -12.027 -7.006 9.223 1.00 94.00 267 ALA A CA 1
ATOM 2066 C C . ALA A 1 267 ? -11.132 -6.644 8.026 1.00 94.00 267 ALA A C 1
ATOM 2068 O O . ALA A 1 267 ? -11.217 -5.536 7.494 1.00 94.00 267 ALA A O 1
ATOM 2069 N N . VAL A 1 268 ? -10.311 -7.585 7.557 1.00 93.94 268 VAL A N 1
ATOM 2070 C CA . VAL A 1 268 ? -9.496 -7.412 6.344 1.00 93.94 268 VAL A CA 1
ATOM 2071 C C . VAL A 1 268 ? -10.389 -7.326 5.103 1.00 93.94 268 VAL A C 1
ATOM 2073 O O . VAL A 1 268 ? -10.113 -6.569 4.176 1.00 93.94 268 VAL A O 1
ATOM 2076 N N . THR A 1 269 ? -11.511 -8.044 5.089 1.00 95.38 269 THR A N 1
ATOM 2077 C CA . THR A 1 269 ? -12.448 -8.030 3.959 1.00 95.38 269 THR A CA 1
ATOM 2078 C C . THR A 1 269 ? -13.177 -6.689 3.844 1.00 95.38 269 THR A C 1
ATOM 2080 O O . THR A 1 269 ? -13.271 -6.132 2.753 1.00 95.38 269 THR A O 1
ATOM 2083 N N . VAL A 1 270 ? -13.667 -6.134 4.958 1.00 95.12 270 VAL A N 1
ATOM 2084 C CA . VAL A 1 270 ? -14.374 -4.841 4.969 1.00 95.12 270 VAL A CA 1
ATOM 2085 C C . VAL A 1 270 ? -13.457 -3.651 4.695 1.00 95.12 270 VAL A C 1
ATOM 2087 O O . VAL A 1 270 ? -13.942 -2.596 4.301 1.00 95.12 270 VAL A O 1
ATOM 2090 N N . THR A 1 271 ? -12.148 -3.831 4.866 1.00 93.44 271 THR A N 1
ATOM 2091 C CA . THR A 1 271 ? -11.133 -2.820 4.571 1.00 93.44 271 THR A CA 1
ATOM 2092 C C . THR A 1 271 ? -10.503 -3.065 3.199 1.00 93.44 271 THR A C 1
ATOM 2094 O O . THR A 1 271 ? -10.884 -2.428 2.218 1.00 93.44 271 THR A O 1
ATOM 2097 N N . PHE A 1 272 ? -9.554 -3.999 3.109 1.00 93.19 272 PHE A N 1
ATOM 2098 C CA . PHE A 1 272 ? -8.712 -4.227 1.935 1.00 93.19 272 PHE A CA 1
ATOM 2099 C C . PHE A 1 272 ? -9.511 -4.739 0.739 1.00 93.19 272 PHE A C 1
ATOM 2101 O O . PHE A 1 272 ? -9.513 -4.110 -0.317 1.00 93.19 272 PHE A O 1
ATOM 2108 N N . VAL A 1 273 ? -10.256 -5.838 0.901 1.00 95.44 273 VAL A N 1
ATOM 2109 C CA . VAL A 1 273 ? -11.017 -6.433 -0.215 1.00 95.44 273 VAL A CA 1
ATOM 2110 C C . VAL A 1 273 ? -12.079 -5.465 -0.732 1.00 95.44 273 VAL A C 1
ATOM 2112 O O . VAL A 1 273 ? -12.240 -5.331 -1.943 1.00 95.44 273 VAL A O 1
ATOM 2115 N N . ALA A 1 274 ? -12.769 -4.758 0.165 1.00 96.50 274 ALA A N 1
ATOM 2116 C CA . ALA A 1 274 ? -13.728 -3.724 -0.204 1.00 96.50 274 ALA A CA 1
ATOM 2117 C C . ALA A 1 274 ? -13.102 -2.670 -1.122 1.00 96.50 274 ALA A C 1
ATOM 2119 O O . ALA A 1 274 ? -13.664 -2.356 -2.176 1.00 96.50 274 ALA A O 1
ATOM 2120 N N . SER A 1 275 ? -11.917 -2.180 -0.757 1.00 94.31 275 SER A N 1
ATOM 2121 C CA . SER A 1 275 ? -11.195 -1.204 -1.563 1.00 94.31 275 SER A CA 1
ATOM 2122 C C . SER A 1 275 ? -10.764 -1.760 -2.920 1.00 94.31 275 SER A C 1
ATOM 2124 O O . SER A 1 275 ? -11.015 -1.129 -3.948 1.00 94.31 275 SER A O 1
ATOM 2126 N N . GLN A 1 276 ? -10.240 -2.991 -2.966 1.00 94.81 276 GLN A N 1
ATOM 2127 C CA . GLN A 1 276 ? -9.858 -3.634 -4.229 1.00 94.81 276 GLN A CA 1
ATOM 2128 C C . GLN A 1 276 ? -11.061 -3.857 -5.157 1.00 94.81 276 GLN A C 1
ATOM 2130 O O . GLN A 1 276 ? -10.955 -3.633 -6.361 1.00 94.81 276 GLN A O 1
ATOM 2135 N N . VAL A 1 277 ? -12.223 -4.238 -4.612 1.00 96.31 277 VAL A N 1
ATOM 2136 C CA . VAL A 1 277 ? -13.483 -4.333 -5.372 1.00 96.31 277 VAL A CA 1
ATOM 2137 C C . VAL A 1 277 ? -13.861 -2.975 -5.966 1.00 96.31 277 VAL A C 1
ATOM 2139 O O . VAL A 1 277 ? -14.249 -2.889 -7.134 1.00 96.31 277 VAL A O 1
ATOM 2142 N N . GLY A 1 278 ? -13.709 -1.913 -5.174 1.00 95.12 278 GLY A N 1
ATOM 2143 C CA . GLY A 1 278 ? -13.906 -0.541 -5.619 1.00 95.12 278 GLY A CA 1
ATOM 2144 C C . GLY A 1 278 ? -12.991 -0.159 -6.775 1.00 95.12 278 GLY A C 1
ATOM 2145 O O . GLY A 1 278 ? -13.464 0.285 -7.817 1.00 95.12 278 GLY A O 1
ATOM 2146 N N . ASN A 1 279 ? -11.687 -0.384 -6.616 1.00 92.44 279 ASN A N 1
ATOM 2147 C CA . ASN A 1 279 ? -10.683 -0.062 -7.627 1.00 92.44 279 ASN A CA 1
ATOM 2148 C C . ASN A 1 279 ? -10.921 -0.848 -8.931 1.00 92.44 279 ASN A C 1
ATOM 2150 O O . ASN A 1 279 ? -10.950 -0.265 -10.014 1.00 92.44 279 ASN A O 1
ATOM 2154 N N . ALA A 1 280 ? -11.215 -2.149 -8.831 1.00 93.38 280 ALA A N 1
ATOM 2155 C CA . ALA A 1 280 ? -11.509 -3.008 -9.980 1.00 93.38 280 ALA A CA 1
ATOM 2156 C C . ALA A 1 280 ? -12.739 -2.556 -10.788 1.00 93.38 280 ALA A C 1
ATOM 2158 O O . ALA A 1 280 ? -12.818 -2.795 -11.991 1.00 93.38 280 ALA A O 1
ATOM 2159 N N . THR A 1 281 ? -13.702 -1.899 -10.137 1.00 94.38 281 THR A N 1
ATOM 2160 C CA . THR A 1 281 ? -14.931 -1.387 -10.766 1.00 94.38 281 THR A CA 1
ATOM 2161 C C . THR A 1 281 ? -14.973 0.141 -10.833 1.00 94.38 281 THR A C 1
ATOM 2163 O O . THR A 1 281 ? -16.039 0.736 -10.995 1.00 94.38 281 THR A O 1
ATOM 2166 N N . SER A 1 282 ? -13.810 0.790 -10.732 1.00 92.88 282 SER A N 1
ATOM 2167 C CA . SER A 1 282 ? -13.688 2.243 -10.661 1.00 92.88 282 SER A CA 1
ATOM 2168 C C . SER A 1 282 ? -14.341 2.950 -11.852 1.00 92.88 282 SER A C 1
ATOM 2170 O O . SER A 1 282 ? -14.208 2.542 -13.008 1.00 92.88 282 SER A O 1
ATOM 2172 N N . TRP A 1 283 ? -15.018 4.069 -11.578 1.00 90.25 283 TRP A N 1
ATOM 2173 C CA . TRP A 1 283 ? -15.566 4.950 -12.612 1.00 90.25 283 TRP A CA 1
ATOM 2174 C C . TRP A 1 283 ? -14.807 6.268 -12.771 1.00 90.25 283 TRP A C 1
ATOM 2176 O O . TRP A 1 283 ? -15.025 6.947 -13.774 1.00 90.25 283 TRP A O 1
ATOM 2186 N N . MET A 1 284 ? -13.954 6.640 -11.808 1.00 83.31 284 MET A N 1
ATOM 2187 C CA . MET A 1 284 ? -13.298 7.953 -11.790 1.00 83.31 284 MET A CA 1
ATOM 2188 C C . MET A 1 284 ? -11.855 7.974 -11.269 1.00 83.31 284 MET A C 1
ATOM 2190 O O . MET A 1 284 ? -11.318 9.065 -11.107 1.00 83.31 284 MET A O 1
ATOM 2194 N N . SER A 1 285 ? -11.226 6.822 -11.002 1.00 84.06 285 SER A N 1
ATOM 2195 C CA . SER A 1 285 ? -9.860 6.798 -10.463 1.00 84.06 285 SER A CA 1
ATOM 2196 C C . SER A 1 285 ? -8.889 7.551 -11.385 1.00 84.06 285 SER A C 1
ATOM 2198 O O . SER A 1 285 ? -8.767 7.184 -12.564 1.00 84.06 285 SER A O 1
ATOM 2200 N N . PRO A 1 286 ? -8.178 8.576 -10.877 1.00 73.44 286 PRO A N 1
ATOM 2201 C CA . PRO A 1 286 ? -7.217 9.330 -11.671 1.00 73.44 286 PRO A CA 1
ATOM 2202 C C . PRO A 1 286 ? -5.962 8.508 -11.989 1.00 73.44 286 PRO A C 1
ATOM 2204 O O . PRO A 1 286 ? -5.273 8.818 -12.952 1.00 73.44 286 PRO A O 1
ATOM 2207 N N . PHE A 1 287 ? -5.682 7.449 -11.220 1.00 72.19 287 PHE A N 1
ATOM 2208 C CA . PHE A 1 287 ? -4.470 6.633 -11.349 1.00 72.19 287 PHE A CA 1
ATOM 2209 C C . PHE A 1 287 ? -4.619 5.445 -12.299 1.00 72.19 287 PHE A C 1
ATOM 2211 O O . PHE A 1 287 ? -3.624 4.924 -12.792 1.00 72.19 287 PHE A O 1
ATOM 2218 N N . SER A 1 288 ? -5.848 4.998 -12.559 1.00 79.81 288 SER A N 1
ATOM 2219 C CA . SER A 1 288 ? -6.107 3.860 -13.446 1.00 79.81 288 SER A CA 1
ATOM 2220 C C . SER A 1 288 ? -6.991 4.267 -14.617 1.00 79.81 288 SER A C 1
ATOM 2222 O O . SER A 1 288 ? -6.544 4.294 -15.763 1.00 79.81 288 SER A O 1
ATOM 2224 N N . VAL A 1 289 ? -8.237 4.642 -14.334 1.00 84.81 289 VAL A N 1
ATOM 2225 C CA . VAL A 1 289 ? -9.257 4.894 -15.357 1.00 84.81 289 VAL A CA 1
ATOM 2226 C C . VAL A 1 289 ? -8.909 6.105 -16.220 1.00 84.81 289 VAL A C 1
ATOM 2228 O O . VAL A 1 289 ? -8.959 5.999 -17.443 1.00 84.81 289 VAL A O 1
ATOM 2231 N N . ALA A 1 290 ? -8.534 7.235 -15.613 1.00 78.88 290 ALA A N 1
ATOM 2232 C CA . ALA A 1 290 ? -8.223 8.449 -16.372 1.00 78.88 290 ALA A CA 1
ATOM 2233 C C . ALA A 1 290 ? -6.983 8.273 -17.267 1.00 78.88 290 ALA A C 1
ATOM 2235 O O . ALA A 1 290 ? -7.012 8.674 -18.428 1.00 78.88 290 ALA A O 1
ATOM 2236 N N . ILE A 1 291 ? -5.937 7.604 -16.765 1.00 75.19 291 ILE A N 1
ATOM 2237 C CA . ILE A 1 291 ? -4.720 7.312 -17.539 1.00 75.19 291 ILE A CA 1
ATOM 2238 C C . ILE A 1 291 ? -5.043 6.389 -18.717 1.00 75.19 291 ILE A C 1
ATOM 2240 O O . ILE A 1 291 ? -4.675 6.687 -19.849 1.00 75.19 291 ILE A O 1
ATOM 2244 N N . ALA A 1 292 ? -5.781 5.300 -18.478 1.00 83.00 292 ALA A N 1
ATOM 2245 C CA . ALA A 1 292 ? -6.172 4.374 -19.539 1.00 83.00 292 ALA A CA 1
ATOM 2246 C C . ALA A 1 292 ? -7.024 5.058 -20.623 1.00 83.00 292 ALA A C 1
ATOM 2248 O O . ALA A 1 292 ? -6.858 4.774 -21.808 1.00 83.00 292 ALA A O 1
ATOM 2249 N N . GLN A 1 293 ? -7.913 5.980 -20.234 1.00 81.00 293 GLN A N 1
ATOM 2250 C CA . GLN A 1 293 ? -8.709 6.784 -21.165 1.00 81.00 293 GLN A CA 1
ATOM 2251 C C . GLN A 1 293 ? -7.845 7.745 -21.987 1.00 81.00 293 GLN A C 1
ATOM 2253 O O . GLN A 1 293 ? -8.044 7.824 -23.197 1.00 81.00 293 GLN A O 1
ATOM 2258 N N . GLY A 1 294 ? -6.868 8.401 -21.350 1.00 75.00 294 GLY A N 1
ATOM 2259 C CA . GLY A 1 294 ? -5.884 9.251 -22.020 1.00 75.00 294 GLY A CA 1
ATOM 2260 C C . GLY A 1 294 ? -5.081 8.485 -23.072 1.00 75.00 294 GLY A C 1
ATOM 2261 O O . GLY A 1 294 ? -5.052 8.898 -24.225 1.00 75.00 294 GLY A O 1
ATOM 2262 N N . ILE A 1 295 ? -4.534 7.317 -22.709 1.00 74.69 295 ILE A N 1
ATOM 2263 C CA . ILE A 1 295 ? -3.808 6.427 -23.638 1.00 74.69 295 ILE A CA 1
ATOM 2264 C C . ILE A 1 295 ? -4.720 5.956 -24.781 1.00 74.69 295 ILE A C 1
ATOM 2266 O O . ILE A 1 295 ? -4.302 5.887 -25.931 1.00 74.69 295 ILE A O 1
ATOM 2270 N N . SER A 1 296 ? -5.984 5.651 -24.479 1.00 83.44 296 SER A N 1
ATOM 2271 C CA . SER A 1 296 ? -6.958 5.186 -25.477 1.00 83.44 296 SER A CA 1
ATOM 2272 C C . SER A 1 296 ? -7.547 6.316 -26.337 1.00 83.44 296 SER A C 1
ATOM 2274 O O . SER A 1 296 ? -8.407 6.046 -27.174 1.00 83.44 296 SER A O 1
ATOM 2276 N N . GLY A 1 297 ? -7.163 7.578 -26.109 1.00 81.50 297 GLY A N 1
ATOM 2277 C CA . GLY A 1 297 ? -7.668 8.737 -26.849 1.00 81.50 297 GLY A CA 1
ATOM 2278 C C . GLY A 1 297 ? -9.162 9.031 -26.650 1.00 81.50 297 GLY A C 1
ATOM 2279 O O . GLY A 1 297 ? -9.770 9.705 -27.482 1.00 81.50 297 GLY A O 1
ATOM 2280 N N . ILE A 1 298 ? -9.782 8.526 -25.576 1.00 87.94 298 ILE A N 1
ATOM 2281 C CA . ILE A 1 298 ? -11.207 8.750 -25.279 1.00 87.94 298 ILE A CA 1
ATOM 2282 C C . ILE A 1 298 ? -11.386 9.773 -24.150 1.00 87.94 298 ILE A C 1
ATOM 2284 O O . ILE A 1 298 ? -10.548 9.843 -23.250 1.00 87.94 298 ILE A O 1
ATOM 2288 N N . PRO A 1 299 ? -12.494 10.542 -24.126 1.00 84.81 299 PRO A N 1
ATOM 2289 C CA . PRO A 1 299 ? -12.714 11.540 -23.085 1.00 84.81 299 PRO A CA 1
ATOM 2290 C C . PRO A 1 299 ? -12.642 10.947 -21.672 1.00 84.81 299 PRO A C 1
ATOM 2292 O O . PRO A 1 299 ? -13.226 9.889 -21.395 1.00 84.81 299 PRO A O 1
ATOM 2295 N N . VAL A 1 300 ? -11.972 11.658 -20.765 1.00 84.56 300 VAL A N 1
ATOM 2296 C CA . VAL A 1 300 ? -11.907 11.312 -19.339 1.00 84.56 300 VAL A CA 1
ATOM 2297 C C . VAL A 1 300 ? -13.328 11.257 -18.762 1.00 84.56 300 VAL A C 1
ATOM 2299 O O . VAL A 1 300 ? -14.186 12.060 -19.124 1.00 84.56 300 VAL A O 1
ATOM 2302 N N . LEU A 1 301 ? -13.602 10.271 -17.901 1.00 84.12 301 LEU A N 1
ATOM 2303 C CA . LEU A 1 301 ? -14.935 9.952 -17.355 1.00 84.12 301 LEU A CA 1
ATOM 2304 C C . LEU A 1 301 ? -15.981 9.480 -18.384 1.00 84.12 301 LEU A C 1
ATOM 2306 O O . LEU A 1 301 ? -17.147 9.279 -18.026 1.00 84.12 301 LEU A O 1
ATOM 2310 N N . SER A 1 302 ? -15.598 9.204 -19.636 1.00 88.31 302 SER A N 1
ATOM 2311 C CA . SER A 1 302 ? -16.494 8.514 -20.577 1.00 88.31 302 SER A CA 1
ATOM 2312 C C . SER A 1 302 ? -16.992 7.183 -19.991 1.00 88.31 302 SER A C 1
ATOM 2314 O O . SER A 1 302 ? -16.225 6.394 -19.437 1.00 88.31 302 SER A O 1
ATOM 2316 N N . GLY A 1 303 ? -18.307 6.948 -20.055 1.00 90.62 303 GLY A N 1
ATOM 2317 C CA . GLY A 1 303 ? -18.940 5.746 -19.497 1.00 90.62 303 GLY A CA 1
ATOM 2318 C C . GLY A 1 303 ? -19.082 5.716 -17.967 1.00 90.62 303 GLY A C 1
ATOM 2319 O O . GLY A 1 303 ? -19.473 4.679 -17.428 1.00 90.62 303 GLY A O 1
ATOM 2320 N N . ALA A 1 304 ? -18.816 6.820 -17.255 1.00 91.00 304 ALA A N 1
ATOM 2321 C CA . ALA A 1 304 ? -18.868 6.861 -15.789 1.00 91.00 304 ALA A CA 1
ATOM 2322 C C . ALA A 1 304 ? -20.213 6.394 -15.204 1.00 91.00 304 ALA A C 1
ATOM 2324 O O . ALA A 1 304 ? -20.216 5.638 -14.239 1.00 91.00 304 ALA A O 1
ATOM 2325 N N . SER A 1 305 ? -21.353 6.768 -15.800 1.00 92.75 305 SER A N 1
ATOM 2326 C CA . SER A 1 305 ? -22.677 6.347 -15.309 1.00 92.75 305 SER A CA 1
ATOM 2327 C C . SER A 1 305 ? -22.862 4.827 -15.338 1.00 92.75 305 SER A C 1
ATOM 2329 O O . SER A 1 305 ? -23.370 4.256 -14.379 1.00 92.75 305 SER A O 1
ATOM 2331 N N . PHE A 1 306 ? -22.417 4.163 -16.410 1.00 94.31 306 PHE A N 1
ATOM 2332 C CA . PHE A 1 306 ? -22.463 2.704 -16.511 1.00 94.31 306 PHE A CA 1
ATOM 2333 C C . PHE A 1 306 ? -21.540 2.053 -15.475 1.00 94.31 306 PHE A C 1
ATOM 2335 O O . PHE A 1 306 ? -21.965 1.160 -14.744 1.00 94.31 306 PHE A O 1
ATOM 2342 N N . ARG A 1 307 ? -20.301 2.547 -15.352 1.00 94.69 307 ARG A N 1
ATOM 2343 C CA . ARG A 1 307 ? -19.330 2.037 -14.372 1.00 94.69 307 ARG A CA 1
ATOM 2344 C C . ARG A 1 307 ? -19.802 2.222 -12.931 1.00 94.69 307 ARG A C 1
ATOM 2346 O O . ARG A 1 307 ? -19.604 1.327 -12.126 1.00 94.69 307 ARG A O 1
ATOM 2353 N N . LEU A 1 308 ? -20.491 3.320 -12.618 1.00 95.19 308 LEU A N 1
ATOM 2354 C CA . LEU A 1 308 ? -21.064 3.560 -11.291 1.00 95.19 308 LEU A CA 1
ATOM 2355 C C . LEU A 1 308 ? -22.136 2.513 -10.946 1.00 95.19 308 LEU A C 1
ATOM 2357 O O . LEU A 1 308 ? -22.154 1.995 -9.831 1.00 95.19 308 LEU A O 1
ATOM 2361 N N . VAL A 1 309 ? -22.986 2.138 -11.910 1.00 97.25 309 VAL A N 1
ATOM 2362 C CA . VAL A 1 309 ? -23.954 1.042 -11.726 1.00 97.25 309 VAL A CA 1
ATOM 2363 C C . VAL A 1 309 ? -23.236 -0.290 -11.499 1.00 97.25 309 VAL A C 1
ATOM 2365 O O . VAL A 1 309 ? -23.596 -1.022 -10.578 1.00 97.25 309 VAL A O 1
ATOM 2368 N N . VAL A 1 310 ? -22.202 -0.592 -12.292 1.00 97.00 310 VAL A N 1
ATOM 2369 C CA . VAL A 1 310 ? -21.389 -1.809 -12.124 1.00 97.00 310 VAL A CA 1
ATOM 2370 C C . VAL A 1 310 ? -20.732 -1.840 -10.744 1.00 97.00 310 VAL A C 1
ATOM 2372 O O . VAL A 1 310 ? -20.872 -2.835 -10.036 1.00 97.00 310 VAL A O 1
ATOM 2375 N N . TRP A 1 311 ? -20.088 -0.748 -10.331 1.00 97.06 311 TRP A N 1
ATOM 2376 C CA . TRP A 1 311 ? -19.495 -0.605 -9.005 1.00 97.06 311 TRP A CA 1
ATOM 2377 C C . TRP A 1 311 ? -20.510 -0.896 -7.907 1.00 97.06 311 TRP A C 1
ATOM 2379 O O . TRP A 1 311 ? -20.249 -1.722 -7.034 1.00 97.06 311 TRP A O 1
ATOM 2389 N N . PHE A 1 312 ? -21.691 -0.279 -7.969 1.00 97.38 312 PHE A N 1
ATOM 2390 C CA . PHE A 1 312 ? -22.723 -0.478 -6.957 1.00 97.38 312 PHE A CA 1
ATOM 2391 C C . PHE A 1 312 ? -23.168 -1.944 -6.868 1.00 97.38 312 PHE A C 1
ATOM 2393 O O . PHE A 1 312 ? -23.242 -2.499 -5.772 1.00 97.38 312 PHE A O 1
ATOM 2400 N N . VAL A 1 313 ? -23.430 -2.592 -8.008 1.00 98.00 313 VAL A N 1
ATOM 2401 C CA . VAL A 1 313 ? -23.883 -3.992 -8.060 1.00 98.00 313 VAL A CA 1
ATOM 2402 C C . VAL A 1 313 ? -22.810 -4.947 -7.539 1.00 98.00 313 VAL A C 1
ATOM 2404 O O . VAL A 1 313 ? -23.106 -5.807 -6.709 1.00 98.00 313 VAL A O 1
ATOM 2407 N N . VAL A 1 314 ? -21.563 -4.790 -7.988 1.00 98.06 314 VAL A N 1
ATOM 2408 C CA . VAL A 1 314 ? -20.452 -5.658 -7.572 1.00 98.06 314 VAL A CA 1
ATOM 2409 C C . VAL A 1 314 ? -20.132 -5.452 -6.090 1.00 98.06 314 VAL A C 1
ATOM 2411 O O . VAL A 1 314 ? -19.956 -6.426 -5.360 1.00 98.06 314 VAL A O 1
ATOM 2414 N N . THR A 1 315 ? -20.146 -4.206 -5.614 1.00 97.88 315 THR A N 1
ATOM 2415 C CA . THR A 1 315 ? -19.927 -3.871 -4.198 1.00 97.88 315 THR A CA 1
ATOM 2416 C C . THR A 1 315 ? -21.032 -4.446 -3.317 1.00 97.88 315 THR A C 1
ATOM 2418 O O . THR A 1 315 ? -20.737 -5.060 -2.294 1.00 97.88 315 THR A O 1
ATOM 2421 N N . ALA A 1 316 ? -22.300 -4.328 -3.727 1.00 97.81 316 ALA A N 1
ATOM 2422 C CA . ALA A 1 316 ? -23.430 -4.918 -3.012 1.00 97.81 316 ALA A CA 1
ATOM 2423 C C . ALA A 1 316 ? -23.321 -6.449 -2.929 1.00 97.81 316 ALA A C 1
ATOM 2425 O O . ALA A 1 316 ? -23.545 -7.027 -1.864 1.00 97.81 316 ALA A O 1
ATOM 2426 N N . ALA A 1 317 ? -22.948 -7.106 -4.032 1.00 98.00 317 ALA A N 1
ATOM 2427 C CA . ALA A 1 317 ? -22.757 -8.552 -4.071 1.00 98.00 317 ALA A CA 1
ATOM 2428 C C . ALA A 1 317 ? -21.606 -9.002 -3.153 1.00 98.00 317 ALA A C 1
ATOM 2430 O O . ALA A 1 317 ? -21.779 -9.928 -2.358 1.00 98.00 317 ALA A O 1
ATOM 2431 N N . ALA A 1 318 ? -20.462 -8.313 -3.204 1.00 97.88 318 ALA A N 1
ATOM 2432 C CA . ALA A 1 318 ? -19.305 -8.602 -2.360 1.00 97.88 318 ALA A CA 1
ATOM 2433 C C . ALA A 1 318 ? -19.601 -8.366 -0.868 1.00 97.88 318 ALA A C 1
ATOM 2435 O O . ALA A 1 318 ? -19.304 -9.225 -0.035 1.00 97.88 318 ALA A O 1
ATOM 2436 N N . ALA A 1 319 ? -20.269 -7.259 -0.528 1.00 97.19 319 ALA A N 1
ATOM 2437 C CA . ALA A 1 319 ? -20.715 -6.977 0.834 1.00 97.19 319 ALA A CA 1
ATOM 2438 C C . ALA A 1 319 ? -21.715 -8.033 1.334 1.00 97.19 319 ALA A C 1
ATOM 2440 O O . ALA A 1 319 ? -21.627 -8.475 2.479 1.00 97.19 319 ALA A O 1
ATOM 2441 N N . GLY A 1 320 ? -22.636 -8.485 0.476 1.00 96.44 320 GLY A N 1
ATOM 2442 C CA . GLY A 1 320 ? -23.575 -9.564 0.788 1.00 96.44 320 GLY A CA 1
ATOM 2443 C C . GLY A 1 320 ? -22.874 -10.892 1.082 1.00 96.44 320 GLY A C 1
ATOM 2444 O O . GLY A 1 320 ? -23.209 -11.561 2.060 1.00 96.44 320 GLY A O 1
ATOM 2445 N N . TYR A 1 321 ? -21.862 -11.248 0.289 1.00 96.62 321 TYR A N 1
ATOM 2446 C CA . TYR A 1 321 ? -21.051 -12.446 0.517 1.00 96.62 321 TYR A CA 1
ATOM 2447 C C . TYR A 1 321 ? -20.233 -12.362 1.815 1.00 96.62 321 TYR A C 1
ATOM 2449 O O . TYR A 1 321 ? -20.225 -13.305 2.609 1.00 96.62 321 TYR A O 1
ATOM 2457 N N . MET A 1 322 ? -19.607 -11.213 2.078 1.00 96.38 322 MET A N 1
ATOM 2458 C CA . MET A 1 322 ? -18.888 -10.952 3.327 1.00 96.38 322 MET A CA 1
ATOM 2459 C C . MET A 1 322 ? -19.816 -11.059 4.540 1.00 96.38 322 MET A C 1
ATOM 2461 O O . MET A 1 322 ? -19.462 -11.716 5.515 1.00 96.38 322 MET A O 1
ATOM 2465 N N . MET A 1 323 ? -21.036 -10.519 4.459 1.00 95.50 323 MET A N 1
ATOM 2466 C CA . MET A 1 323 ? -22.032 -10.676 5.522 1.00 95.50 323 MET A CA 1
ATOM 2467 C C . MET A 1 323 ? -22.502 -12.117 5.688 1.00 95.50 323 MET A C 1
ATOM 2469 O O . MET A 1 323 ? -22.712 -12.549 6.817 1.00 95.50 323 MET A O 1
ATOM 2473 N N . TYR A 1 324 ? -22.655 -12.879 4.603 1.00 95.19 324 TYR A N 1
ATOM 2474 C CA . TYR A 1 324 ? -22.989 -14.300 4.687 1.00 95.19 324 TYR A CA 1
ATOM 2475 C C . TYR A 1 324 ? -21.922 -15.084 5.467 1.00 95.19 324 TYR A C 1
ATOM 2477 O O . TYR A 1 324 ? -22.257 -15.833 6.389 1.00 95.19 324 TYR A O 1
ATOM 2485 N N . TYR A 1 325 ? -20.642 -14.871 5.146 1.00 95.12 325 TYR A N 1
ATOM 2486 C CA . TYR A 1 325 ? -19.525 -15.450 5.892 1.00 95.12 325 TYR A CA 1
ATOM 2487 C C . TYR A 1 325 ? -19.494 -14.950 7.344 1.00 95.12 325 TYR A C 1
ATOM 2489 O O . TYR A 1 325 ? -19.488 -15.753 8.279 1.00 95.12 325 TYR A O 1
ATOM 2497 N N . GLY A 1 326 ? -19.554 -13.633 7.544 1.00 94.00 326 GLY A N 1
ATOM 2498 C CA . GLY A 1 326 ? -19.486 -13.014 8.861 1.00 94.00 326 GLY A CA 1
ATOM 2499 C C . GLY A 1 326 ? -20.610 -13.475 9.788 1.00 94.00 326 GLY A C 1
ATOM 2500 O O . GLY A 1 326 ? -20.369 -13.783 10.949 1.00 94.00 326 GLY A O 1
ATOM 2501 N N . GLU A 1 327 ? -21.837 -13.615 9.290 1.00 94.06 327 GLU A N 1
ATOM 2502 C CA . GLU A 1 327 ? -22.965 -14.131 10.074 1.00 94.06 327 GLU A CA 1
ATOM 2503 C C . GLU A 1 327 ? -22.794 -15.603 10.468 1.00 94.06 327 GLU A C 1
ATOM 2505 O O . GLU A 1 327 ? -23.276 -16.014 11.528 1.00 94.06 327 GLU A O 1
ATOM 2510 N N . LYS A 1 328 ? -22.099 -16.403 9.650 1.00 93.44 328 LYS A N 1
ATOM 2511 C CA . LYS A 1 328 ? -21.745 -17.785 9.994 1.00 93.44 328 LYS A CA 1
ATOM 2512 C C . LYS A 1 328 ? -20.743 -17.814 11.149 1.00 93.44 328 LYS A C 1
ATOM 2514 O O . LYS A 1 328 ? -20.972 -18.541 12.114 1.00 93.44 328 LYS A O 1
ATOM 2519 N N . VAL A 1 329 ? -19.694 -16.993 11.072 1.00 93.00 329 VAL A N 1
ATOM 25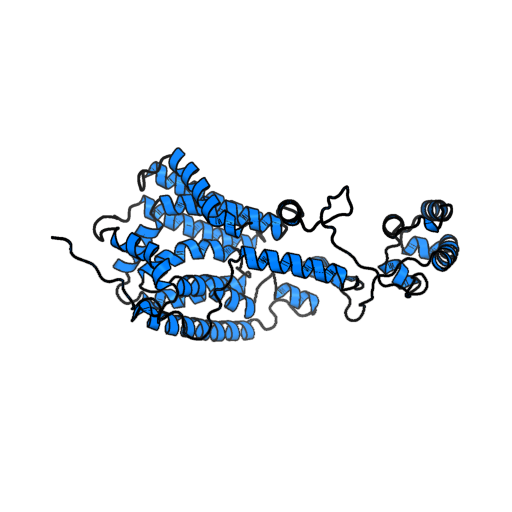20 C CA . VAL A 1 329 ? -18.675 -16.859 12.126 1.00 93.00 329 VAL A CA 1
ATOM 2521 C C . VAL A 1 329 ? -19.283 -16.301 13.407 1.00 93.00 329 VAL A C 1
ATOM 2523 O O . VAL A 1 329 ? -19.108 -16.883 14.468 1.00 93.00 329 VAL A O 1
ATOM 2526 N N . ARG A 1 330 ? -20.096 -15.245 13.332 1.00 90.44 330 ARG A N 1
ATOM 2527 C CA . ARG A 1 330 ? -20.699 -14.646 14.528 1.00 90.44 330 ARG A CA 1
ATOM 2528 C C . ARG A 1 330 ? -21.614 -15.611 15.282 1.00 90.44 330 ARG A C 1
ATOM 2530 O O . ARG A 1 330 ? -21.682 -15.576 16.505 1.00 90.44 330 ARG A O 1
ATOM 2537 N N . LYS A 1 331 ? -22.351 -16.467 14.565 1.00 92.38 331 LYS A N 1
ATOM 2538 C CA . LYS A 1 331 ? -23.210 -17.491 15.188 1.00 92.38 331 LYS A CA 1
ATOM 2539 C C . LYS A 1 331 ? -22.413 -18.667 15.750 1.00 92.38 331 LYS A C 1
ATOM 2541 O O . LYS A 1 331 ? -22.867 -19.288 16.704 1.00 92.38 331 LYS A O 1
ATOM 2546 N N . ASN A 1 332 ? -21.273 -18.995 15.146 1.00 93.00 332 ASN A N 1
ATOM 2547 C CA . ASN A 1 332 ? -20.384 -20.050 15.615 1.00 93.00 332 ASN A CA 1
ATOM 2548 C C . ASN A 1 332 ? -18.910 -19.662 15.374 1.00 93.00 332 ASN A C 1
ATOM 2550 O O . ASN A 1 332 ? -18.356 -20.002 14.321 1.00 93.00 332 ASN A O 1
ATOM 2554 N N . PRO A 1 333 ? -18.271 -18.974 16.343 1.00 89.38 333 PRO A N 1
ATOM 2555 C CA . PRO A 1 333 ? -16.918 -18.438 16.178 1.00 89.38 333 PRO A CA 1
ATOM 2556 C C . PRO A 1 333 ? -15.852 -19.495 15.873 1.00 89.38 333 PRO A C 1
ATOM 2558 O O . PRO A 1 333 ? -14.885 -19.197 15.179 1.00 89.38 333 PRO A O 1
ATOM 2561 N N . GLN A 1 334 ? -16.049 -20.743 16.317 1.00 89.56 334 GLN A N 1
ATOM 2562 C CA . GLN A 1 334 ? -15.100 -21.846 16.108 1.00 89.56 334 GLN A CA 1
AT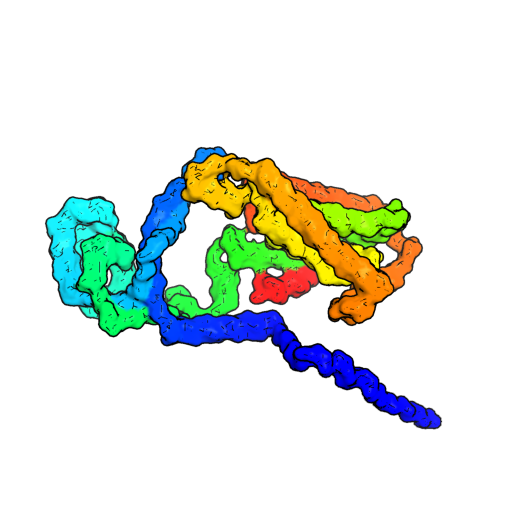OM 2563 C C . GLN A 1 334 ? -14.970 -22.289 14.644 1.00 89.56 334 GLN A C 1
ATOM 2565 O O . GLN A 1 334 ? -14.077 -23.060 14.311 1.00 89.56 334 GLN A O 1
ATOM 2570 N N . ILE A 1 335 ? -15.860 -21.828 13.758 1.00 90.69 335 ILE A N 1
ATOM 2571 C CA . ILE A 1 335 ? -15.754 -22.090 12.317 1.00 90.69 335 ILE A CA 1
ATOM 2572 C C . ILE A 1 335 ? -14.649 -21.236 11.678 1.00 90.69 335 ILE A C 1
ATOM 2574 O O . ILE A 1 335 ? -14.147 -21.596 10.613 1.00 90.69 335 ILE A O 1
ATOM 2578 N N . SER A 1 336 ? -14.280 -20.106 12.292 1.00 90.62 336 SER A N 1
ATOM 2579 C CA . SER A 1 336 ? -13.208 -19.264 11.768 1.00 90.62 336 SER A CA 1
ATOM 2580 C C . SER A 1 336 ? -11.855 -19.942 11.953 1.00 90.62 336 SER A C 1
ATOM 2582 O O . SER A 1 336 ? -11.502 -20.366 13.052 1.00 90.62 336 SER A O 1
ATOM 2584 N N . VAL A 1 337 ? -11.054 -19.967 10.889 1.00 90.50 337 VAL A N 1
ATOM 2585 C CA . VAL A 1 337 ? -9.645 -20.392 10.955 1.00 90.50 337 VAL A CA 1
ATOM 2586 C C . VAL A 1 337 ? -8.807 -19.464 11.836 1.00 90.50 337 VAL A C 1
ATOM 2588 O O . VAL A 1 337 ? -7.775 -19.874 12.354 1.00 90.50 337 VAL A O 1
ATOM 2591 N N . MET A 1 338 ? -9.276 -18.232 12.045 1.00 91.12 338 MET A N 1
ATOM 2592 C CA . MET A 1 338 ? -8.639 -17.249 12.914 1.00 91.12 338 MET A CA 1
ATOM 2593 C C . MET A 1 338 ? -9.101 -17.360 14.364 1.00 91.12 338 MET A C 1
ATOM 2595 O O . MET A 1 338 ? -8.679 -16.550 15.181 1.00 91.12 338 MET A O 1
ATOM 2599 N N . TYR A 1 339 ? -9.938 -18.346 14.719 1.00 88.56 339 TYR A N 1
ATOM 2600 C CA . TYR A 1 339 ? -10.507 -18.442 16.062 1.00 88.56 339 TYR A CA 1
ATOM 2601 C C . TYR A 1 339 ? -9.430 -18.360 17.148 1.00 88.56 339 TYR A C 1
ATOM 2603 O O . TYR A 1 339 ? -9.549 -17.519 18.030 1.00 88.56 339 TYR A O 1
ATOM 2611 N N . GLU A 1 340 ? -8.361 -19.152 17.077 1.00 86.50 340 GLU A N 1
ATOM 2612 C CA . GLU A 1 340 ? -7.303 -19.136 18.098 1.00 86.50 340 GLU A CA 1
ATOM 2613 C C . GLU A 1 340 ? -6.523 -17.812 18.126 1.00 86.50 340 GLU A C 1
ATOM 2615 O O . GLU A 1 340 ? -6.372 -17.214 19.190 1.00 86.50 340 GLU A O 1
ATOM 2620 N N . LEU A 1 341 ? -6.094 -17.314 16.962 1.00 85.56 341 LEU A N 1
ATOM 2621 C CA . LEU A 1 341 ? -5.295 -16.086 16.841 1.00 85.56 341 LEU A CA 1
ATOM 2622 C C . LEU A 1 341 ? -6.076 -14.834 17.268 1.00 85.56 341 LEU A C 1
ATOM 2624 O O . LEU A 1 341 ? -5.551 -13.977 17.978 1.00 85.56 341 LEU A O 1
ATOM 2628 N N . ASP A 1 342 ? -7.358 -14.764 16.911 1.00 90.69 342 ASP A N 1
ATOM 2629 C CA . ASP A 1 342 ? -8.259 -13.680 17.306 1.00 90.69 342 ASP A CA 1
ATOM 2630 C C . ASP A 1 342 ? -8.599 -13.721 18.806 1.00 90.69 342 ASP A C 1
ATOM 2632 O O . ASP A 1 342 ? -9.127 -12.744 19.346 1.00 90.69 342 ASP A O 1
ATOM 2636 N N . GLY A 1 343 ? -8.285 -14.828 19.495 1.00 85.19 343 GLY A N 1
ATOM 2637 C CA . GLY A 1 343 ? -8.429 -14.963 20.946 1.00 85.19 343 GLY A CA 1
ATOM 2638 C C . GLY A 1 343 ? -7.726 -13.844 21.704 1.00 85.19 343 GLY A C 1
ATOM 2639 O O . GLY A 1 343 ? -8.313 -13.279 22.617 1.00 85.19 343 GLY A O 1
ATOM 2640 N N . TYR A 1 344 ? -6.555 -13.406 21.230 1.00 82.88 344 TYR A N 1
ATOM 2641 C CA . TYR A 1 344 ? -5.829 -12.268 21.801 1.00 82.88 344 TYR A CA 1
ATOM 2642 C C . TYR A 1 344 ? -6.696 -11.003 21.931 1.00 82.88 344 TYR A C 1
ATOM 2644 O O . TYR A 1 344 ? -6.692 -10.335 22.967 1.00 82.88 344 TYR A O 1
ATOM 2652 N N . PHE A 1 345 ? -7.462 -10.669 20.887 1.00 82.44 345 PHE A N 1
ATOM 2653 C CA . PHE A 1 345 ? -8.324 -9.489 20.896 1.00 82.44 345 PHE A CA 1
ATOM 2654 C C . PHE A 1 345 ? -9.590 -9.715 21.724 1.00 82.44 345 PHE A C 1
ATOM 2656 O O . PHE A 1 345 ? -10.001 -8.804 22.441 1.00 82.44 345 PHE A O 1
ATOM 2663 N N . ARG A 1 346 ? -10.186 -10.915 21.668 1.00 83.25 346 ARG A N 1
ATOM 2664 C CA . ARG A 1 346 ? -11.378 -11.248 22.468 1.00 83.25 346 ARG A CA 1
ATOM 2665 C C . ARG A 1 346 ? -11.082 -11.219 23.964 1.00 83.25 346 ARG A C 1
ATOM 2667 O O . ARG A 1 346 ? -11.798 -10.546 24.697 1.00 83.25 346 ARG A O 1
ATOM 2674 N N . ASP A 1 347 ? -9.982 -11.830 24.388 1.00 81.88 347 ASP A N 1
ATOM 2675 C CA . ASP A 1 347 ? -9.557 -11.858 25.788 1.00 81.88 347 ASP A CA 1
ATOM 2676 C C . ASP A 1 347 ? -9.271 -10.440 26.301 1.00 81.88 347 ASP A C 1
ATOM 2678 O O . ASP A 1 347 ? -9.665 -10.076 27.408 1.00 81.88 347 ASP A O 1
ATOM 2682 N N . ARG A 1 348 ? -8.637 -9.591 25.479 1.00 74.62 348 ARG A N 1
ATOM 2683 C CA . ARG A 1 348 ? -8.398 -8.177 25.809 1.00 74.62 348 ARG A CA 1
ATOM 2684 C C . ARG A 1 348 ? -9.703 -7.386 25.970 1.00 74.62 348 ARG A C 1
ATOM 2686 O O . ARG A 1 348 ? -9.786 -6.517 26.840 1.00 74.62 348 ARG A O 1
ATOM 2693 N N . ILE A 1 349 ? -10.712 -7.666 25.147 1.00 72.25 349 ILE A N 1
ATOM 2694 C CA . ILE A 1 349 ? -12.043 -7.047 25.241 1.00 72.25 349 ILE A CA 1
ATOM 2695 C C . ILE A 1 349 ? -12.771 -7.536 26.503 1.00 72.25 349 ILE A C 1
ATOM 2697 O O . ILE A 1 349 ? -13.346 -6.716 27.212 1.00 72.25 349 ILE A O 1
ATOM 2701 N N . GLU A 1 350 ? -12.705 -8.830 26.832 1.00 70.38 350 GLU A N 1
ATOM 2702 C CA . GLU A 1 350 ? -13.325 -9.408 28.039 1.00 70.38 350 GLU A CA 1
ATOM 2703 C C . GLU A 1 350 ? -12.661 -8.939 29.342 1.00 70.38 350 GLU A C 1
ATOM 2705 O O . GLU A 1 350 ? -13.343 -8.691 30.336 1.00 70.38 350 GLU A O 1
ATOM 2710 N N . GLN A 1 351 ? -11.337 -8.761 29.342 1.00 65.25 351 GLN A N 1
ATOM 2711 C CA . GLN A 1 351 ? -10.590 -8.209 30.479 1.00 65.25 351 GLN A CA 1
ATOM 2712 C C . GLN A 1 351 ? -10.865 -6.716 30.706 1.00 65.25 351 GLN A C 1
ATOM 2714 O O . GLN A 1 351 ? -10.595 -6.196 31.790 1.00 65.25 351 GLN A O 1
ATOM 2719 N N . SER A 1 352 ? -11.408 -6.018 29.706 1.00 58.84 352 SER A N 1
ATOM 2720 C CA . SER A 1 352 ? -11.893 -4.650 29.870 1.00 58.84 352 SER A CA 1
ATOM 2721 C C . SER A 1 352 ? -13.320 -4.704 30.423 1.00 58.84 352 SER A C 1
ATOM 2723 O O . SER A 1 352 ? -14.280 -4.818 29.665 1.00 58.84 352 SER A O 1
ATOM 2725 N N . THR A 1 353 ? -13.487 -4.640 31.745 1.00 50.91 353 THR A N 1
ATOM 2726 C CA . THR A 1 353 ? -14.813 -4.638 32.385 1.00 50.91 353 THR A CA 1
ATOM 2727 C C . THR A 1 353 ? -15.721 -3.565 31.761 1.00 50.91 353 THR A C 1
ATOM 2729 O O . THR A 1 353 ? -15.320 -2.402 31.652 1.00 50.91 353 THR A O 1
ATOM 2732 N N . GLU A 1 354 ? -16.953 -3.939 31.377 1.00 50.41 354 GLU A N 1
ATOM 2733 C CA . GLU A 1 354 ? -17.970 -3.066 30.745 1.00 50.41 354 GLU A CA 1
ATOM 2734 C C . GLU A 1 354 ? -18.197 -1.726 31.481 1.00 50.41 354 GLU A C 1
ATOM 2736 O O . GLU A 1 354 ? -18.674 -0.756 30.881 1.00 50.41 354 GLU A O 1
ATOM 2741 N N . GLU A 1 355 ? -17.848 -1.659 32.769 1.00 46.47 355 GLU A N 1
ATOM 2742 C CA . GLU A 1 355 ? -18.075 -0.519 33.656 1.00 46.47 355 GLU A CA 1
ATOM 2743 C C . GLU A 1 355 ? -16.983 0.577 33.619 1.00 46.47 355 GLU A C 1
ATOM 2745 O O . GLU A 1 355 ? -17.285 1.712 33.994 1.00 46.47 355 GLU A O 1
ATOM 2750 N N . ASP A 1 356 ? -15.762 0.333 33.110 1.00 51.50 356 ASP A N 1
ATOM 2751 C CA . ASP A 1 356 ? -14.607 1.188 33.477 1.00 51.50 356 ASP A CA 1
ATOM 2752 C C . ASP A 1 356 ? -13.980 2.093 32.399 1.00 51.50 356 ASP A C 1
ATOM 2754 O O . ASP A 1 356 ? -13.223 3.006 32.743 1.00 51.50 356 ASP A O 1
ATOM 2758 N N . ARG A 1 357 ? -14.317 1.979 31.105 1.00 62.69 357 ARG A N 1
ATOM 2759 C CA . ARG A 1 357 ? -13.893 3.007 30.124 1.00 62.69 357 ARG A CA 1
ATOM 2760 C C . ARG A 1 357 ? -14.980 4.046 29.890 1.00 62.69 357 ARG A C 1
ATOM 2762 O O . ARG A 1 357 ? -15.777 3.974 28.949 1.00 62.69 357 ARG A O 1
ATOM 2769 N N . LYS A 1 358 ? -14.991 5.063 30.760 1.00 71.38 358 LYS A N 1
ATOM 2770 C CA . LYS A 1 358 ? -15.728 6.311 30.520 1.00 71.38 358 LYS A CA 1
ATOM 2771 C C . LYS A 1 358 ? -15.216 6.934 29.224 1.00 71.38 358 LYS A C 1
ATOM 2773 O O . LYS A 1 358 ? -14.033 7.208 29.107 1.00 71.38 358 LYS A O 1
ATOM 2778 N N . PHE A 1 359 ? -16.116 7.182 28.276 1.00 82.62 359 PHE A N 1
ATOM 2779 C CA . PHE A 1 359 ? -15.787 7.862 27.025 1.00 82.62 359 PHE A CA 1
ATOM 2780 C C . PHE A 1 359 ? -15.555 9.354 27.299 1.00 82.62 359 PHE A C 1
ATOM 2782 O O . PHE A 1 359 ? -16.504 10.143 27.400 1.00 82.62 359 PHE A O 1
ATOM 2789 N N . THR A 1 360 ? -14.294 9.715 27.519 1.00 89.25 360 THR A N 1
ATOM 2790 C CA . THR A 1 360 ? -13.877 11.037 27.987 1.00 89.25 360 THR A CA 1
ATOM 2791 C C . THR A 1 360 ? -13.855 12.067 26.857 1.00 89.25 360 THR A C 1
ATOM 2793 O O . THR A 1 360 ? -14.052 11.757 25.681 1.00 89.25 360 THR A O 1
ATOM 2796 N N . LEU A 1 361 ? -13.624 13.336 27.208 1.00 92.12 361 LEU A N 1
ATOM 2797 C CA . LEU A 1 361 ? -13.382 14.376 26.209 1.00 92.12 361 LEU A CA 1
ATOM 2798 C C . LEU A 1 361 ? -12.100 14.099 25.407 1.00 92.12 361 LEU A C 1
ATOM 2800 O O . LEU A 1 361 ? -12.099 14.332 24.205 1.00 92.12 361 LEU A O 1
ATOM 2804 N N . GLY A 1 362 ? -11.053 13.563 26.046 1.00 92.44 362 GLY A N 1
ATOM 2805 C CA . GLY A 1 362 ? -9.805 13.207 25.370 1.00 92.44 362 GLY A CA 1
ATOM 2806 C C . GLY A 1 362 ? -10.023 12.150 24.284 1.00 92.44 362 GLY A C 1
ATOM 2807 O O . GLY A 1 362 ? -9.586 12.349 23.155 1.00 92.44 362 GLY A O 1
ATOM 2808 N N . ASP A 1 363 ? -10.796 11.100 24.582 1.00 92.00 363 ASP A N 1
ATOM 2809 C CA . ASP A 1 363 ? -11.140 10.061 23.598 1.00 92.00 363 ASP A CA 1
ATOM 2810 C C . ASP A 1 363 ? -11.906 10.646 22.402 1.00 92.00 363 ASP A C 1
ATOM 2812 O O . ASP A 1 363 ? -11.616 10.335 21.249 1.00 92.00 363 ASP A O 1
ATOM 2816 N N . LYS A 1 364 ? -12.864 11.547 22.663 1.00 93.38 364 LYS A N 1
ATOM 2817 C CA . LYS A 1 364 ? -13.631 12.235 21.611 1.00 93.38 364 LYS A CA 1
ATOM 2818 C C . LYS A 1 364 ? -12.750 13.112 20.731 1.00 93.38 364 LYS A C 1
ATOM 2820 O O . LYS A 1 364 ? -12.959 13.133 19.524 1.00 93.38 364 LYS A O 1
ATOM 2825 N N . LEU A 1 365 ? -11.815 13.850 21.330 1.00 96.31 365 LEU A N 1
ATOM 2826 C CA . LEU A 1 365 ? -10.905 14.724 20.595 1.00 96.31 365 LEU A CA 1
ATOM 2827 C C . LEU A 1 365 ? -9.978 13.914 19.690 1.00 96.31 365 LEU A C 1
ATOM 2829 O O . LEU A 1 365 ? -9.823 14.292 18.537 1.00 96.31 365 LEU A O 1
ATOM 2833 N N . ILE A 1 366 ? -9.444 12.787 20.171 1.00 95.44 366 ILE A N 1
ATOM 2834 C CA . ILE A 1 366 ? -8.615 11.886 19.356 1.00 95.44 366 ILE A CA 1
ATOM 2835 C C . ILE A 1 366 ? -9.425 11.318 18.188 1.00 95.44 366 ILE A C 1
ATOM 2837 O O . ILE A 1 366 ? -9.002 11.419 17.047 1.00 95.44 366 ILE A O 1
ATOM 2841 N N . LEU A 1 367 ? -10.623 10.779 18.434 1.00 92.06 367 LEU A N 1
ATOM 2842 C CA . LEU A 1 367 ? -11.444 10.220 17.351 1.00 92.06 367 LEU A CA 1
ATOM 2843 C C . LEU A 1 367 ? -11.891 11.281 16.330 1.00 92.06 367 LEU A C 1
ATOM 2845 O O . LEU A 1 367 ? -12.001 10.985 15.141 1.00 92.06 367 LEU A O 1
ATOM 2849 N N . LEU A 1 368 ? -12.161 12.510 16.780 1.00 94.38 368 LEU A N 1
ATOM 2850 C CA . LEU A 1 368 ? -12.519 13.627 15.903 1.00 94.38 368 LEU A CA 1
ATOM 2851 C C . LEU A 1 368 ? -11.324 14.100 15.074 1.00 94.38 368 LEU A C 1
ATOM 2853 O O . LEU A 1 368 ? -11.483 14.397 13.894 1.00 94.38 368 LEU A O 1
ATOM 2857 N N . GLU A 1 369 ? -10.144 14.162 15.681 1.00 95.75 369 GLU A N 1
ATOM 2858 C CA . GLU A 1 369 ? -8.896 14.503 15.008 1.00 95.75 369 GLU A CA 1
ATOM 2859 C C . GLU A 1 369 ? -8.532 13.452 13.955 1.00 95.75 369 GLU A C 1
ATOM 2861 O O . GLU A 1 369 ? -8.309 13.819 12.804 1.00 95.75 369 GLU A O 1
ATOM 2866 N N . MET A 1 370 ? -8.629 12.162 14.289 1.00 91.00 370 MET A N 1
ATOM 2867 C CA . MET A 1 370 ? -8.469 11.079 13.319 1.00 91.00 370 MET A CA 1
ATOM 2868 C C . MET A 1 370 ? -9.421 11.265 12.135 1.00 91.00 370 MET A C 1
ATOM 2870 O O . MET A 1 370 ? -8.983 11.257 10.989 1.00 91.00 370 MET A O 1
ATOM 2874 N N . LEU A 1 371 ? -10.714 11.513 12.384 1.00 89.06 371 LEU A N 1
ATOM 2875 C CA . LEU A 1 371 ? -11.685 11.778 11.316 1.00 89.06 371 LEU A CA 1
ATOM 2876 C C . LEU A 1 371 ? -11.300 13.003 10.466 1.00 89.06 371 LEU A C 1
ATOM 2878 O O . LEU A 1 371 ? -11.456 12.973 9.245 1.00 89.06 371 LEU A O 1
ATOM 2882 N N . ALA A 1 372 ? -10.791 14.069 11.085 1.00 93.88 372 ALA A N 1
ATOM 2883 C CA . ALA A 1 372 ? -10.328 15.254 10.372 1.00 93.88 372 ALA A CA 1
ATOM 2884 C C . ALA A 1 372 ? -9.124 14.943 9.469 1.00 93.88 372 ALA A C 1
ATOM 2886 O O . ALA A 1 372 ? -9.105 15.388 8.320 1.00 93.88 372 ALA A O 1
ATOM 2887 N N . VAL A 1 373 ? -8.167 14.135 9.938 1.00 92.12 373 VAL A N 1
ATOM 2888 C CA . VAL A 1 373 ? -7.034 13.683 9.118 1.00 92.12 373 VAL A CA 1
ATOM 2889 C C . VAL A 1 373 ? -7.504 12.788 7.973 1.00 92.12 373 VAL A C 1
ATOM 2891 O O . VAL A 1 373 ? -7.027 12.955 6.857 1.00 92.12 373 VAL A O 1
ATOM 2894 N N . LEU A 1 374 ? -8.491 11.913 8.182 1.00 83.38 374 LEU A N 1
ATOM 2895 C CA . LEU A 1 374 ? -9.062 11.110 7.093 1.00 83.38 374 LEU A CA 1
ATOM 2896 C C . LEU A 1 374 ? -9.669 11.977 5.987 1.00 83.38 374 LEU A C 1
ATOM 2898 O O . LEU A 1 374 ? -9.420 11.750 4.804 1.00 83.38 374 LEU A O 1
ATOM 2902 N N . ILE A 1 375 ? -10.427 13.007 6.364 1.00 87.12 375 ILE A N 1
ATOM 2903 C CA . ILE A 1 375 ? -10.968 13.982 5.409 1.00 87.12 375 ILE A CA 1
ATOM 2904 C C . ILE A 1 375 ? -9.825 14.730 4.709 1.00 87.12 375 ILE A C 1
ATOM 2906 O O . ILE A 1 375 ? -9.891 14.968 3.502 1.00 87.12 375 ILE A O 1
ATOM 2910 N N . TRP A 1 376 ? -8.763 15.072 5.443 1.00 91.44 376 TRP A N 1
ATOM 2911 C CA . TRP A 1 376 ? -7.585 15.740 4.897 1.00 91.44 376 TRP A CA 1
ATOM 2912 C C . TRP A 1 376 ? -6.805 14.861 3.909 1.00 91.44 376 TRP A C 1
ATOM 2914 O O . TRP A 1 376 ? -6.366 15.377 2.883 1.00 91.44 376 TRP A O 1
ATOM 2924 N N . ILE A 1 377 ? -6.685 13.553 4.153 1.00 83.69 377 ILE A N 1
ATOM 2925 C CA . ILE A 1 377 ? -6.094 12.585 3.214 1.00 83.69 377 ILE A CA 1
ATOM 2926 C C . ILE A 1 377 ? -6.928 12.545 1.932 1.00 83.69 377 ILE A C 1
ATOM 2928 O O . ILE A 1 377 ? -6.391 12.785 0.854 1.00 83.69 377 ILE A O 1
ATOM 2932 N N . ILE A 1 378 ? -8.249 12.349 2.038 1.00 78.56 378 ILE A N 1
ATOM 2933 C CA . ILE A 1 378 ? -9.144 12.292 0.868 1.00 78.56 378 ILE A CA 1
ATOM 2934 C C . ILE A 1 378 ? -9.038 13.581 0.045 1.00 78.56 378 ILE A C 1
ATOM 2936 O O . ILE A 1 378 ? -8.898 13.544 -1.178 1.00 78.56 378 ILE A O 1
ATOM 2940 N N . TRP A 1 379 ? -9.079 14.743 0.699 1.00 86.06 379 TRP A N 1
ATOM 2941 C CA . TRP A 1 379 ? -8.901 16.025 0.021 1.00 86.06 379 TRP A CA 1
ATOM 2942 C C . TRP A 1 379 ? -7.505 16.165 -0.604 1.00 86.06 379 TRP A C 1
ATOM 2944 O O . TRP A 1 379 ? -7.388 16.630 -1.737 1.00 86.06 379 TRP A O 1
ATOM 2954 N N . GLY A 1 380 ? -6.455 15.751 0.104 1.00 84.31 380 GLY A N 1
ATOM 2955 C CA . GLY A 1 380 ? -5.070 15.822 -0.354 1.00 84.31 380 GLY A CA 1
ATOM 2956 C C . GLY A 1 380 ? -4.846 15.000 -1.618 1.00 84.31 380 GLY A C 1
ATOM 2957 O O . GLY A 1 380 ? -4.340 15.519 -2.612 1.00 84.31 380 GLY A O 1
ATOM 2958 N N . VAL A 1 381 ? -5.315 13.753 -1.627 1.00 76.00 381 VAL A N 1
ATOM 2959 C CA . VAL A 1 381 ? -5.209 12.863 -2.788 1.00 76.00 381 VAL A CA 1
ATOM 2960 C C . VAL A 1 381 ? -6.048 13.395 -3.955 1.00 76.00 381 VAL A C 1
ATOM 2962 O O . VAL A 1 381 ? -5.553 13.513 -5.072 1.00 76.00 381 VAL A O 1
ATOM 2965 N N . THR A 1 382 ? -7.296 13.809 -3.708 1.00 72.75 382 THR A N 1
ATOM 2966 C CA . THR A 1 382 ? -8.223 14.206 -4.790 1.00 72.75 382 THR A CA 1
ATOM 2967 C C . THR A 1 382 ? -7.988 15.605 -5.365 1.00 72.75 382 THR A C 1
ATOM 2969 O O . THR A 1 382 ? -8.358 15.855 -6.511 1.00 72.75 382 THR A O 1
ATOM 2972 N N . LYS A 1 383 ? -7.439 16.551 -4.591 1.00 80.62 383 LYS A N 1
ATOM 2973 C CA . LYS A 1 383 ? -7.268 17.957 -5.015 1.00 80.62 383 LYS A CA 1
ATOM 2974 C C . LYS A 1 383 ? -5.827 18.417 -5.107 1.00 80.62 383 LYS A C 1
ATOM 2976 O O . LYS A 1 383 ? -5.563 19.387 -5.814 1.00 80.62 383 LYS A O 1
ATOM 2981 N N . LYS A 1 384 ? -4.918 17.792 -4.366 1.00 81.69 384 LYS A N 1
ATOM 2982 C CA . LYS A 1 384 ? -3.505 18.180 -4.314 1.00 81.69 384 LYS A CA 1
ATOM 2983 C C . LYS A 1 384 ? -2.570 17.106 -4.860 1.00 81.69 384 LYS A C 1
ATOM 2985 O O . LYS A 1 384 ? -1.367 17.334 -4.827 1.00 81.69 384 LYS A O 1
ATOM 2990 N N . ALA A 1 385 ? -3.115 15.997 -5.370 1.00 77.38 385 ALA A N 1
ATOM 2991 C CA . ALA A 1 385 ? -2.353 14.855 -5.864 1.00 77.38 385 ALA A CA 1
ATOM 2992 C C . ALA A 1 385 ? -1.306 14.373 -4.844 1.00 77.38 385 ALA A C 1
ATOM 2994 O O . ALA A 1 385 ? -0.186 14.027 -5.209 1.00 77.38 385 ALA A O 1
ATOM 2995 N N . TYR A 1 386 ? -1.665 14.404 -3.553 1.00 84.38 386 TYR A N 1
ATOM 2996 C CA . TYR A 1 386 ? -0.812 13.864 -2.498 1.00 84.38 386 TYR A CA 1
ATOM 2997 C C . TYR A 1 386 ? -0.530 12.396 -2.764 1.00 84.38 386 TYR A C 1
ATOM 2999 O O . TYR A 1 386 ? -1.429 11.648 -3.152 1.00 84.38 386 TYR A O 1
ATOM 3007 N N . TYR A 1 387 ? 0.720 12.014 -2.539 1.00 79.00 387 TYR A N 1
ATOM 3008 C CA . TYR A 1 387 ? 1.183 10.660 -2.745 1.00 79.00 387 TYR A CA 1
ATOM 3009 C C . TYR A 1 387 ? 1.832 10.141 -1.461 1.00 79.00 387 TYR A C 1
ATOM 3011 O O . TYR A 1 387 ? 1.603 10.667 -0.368 1.00 79.00 387 TYR A O 1
ATOM 3019 N N . ILE A 1 388 ? 2.621 9.077 -1.585 1.00 83.50 388 ILE A N 1
ATOM 3020 C CA . ILE A 1 388 ? 3.192 8.334 -0.461 1.00 83.50 388 ILE A CA 1
ATOM 3021 C C . ILE A 1 388 ? 3.822 9.246 0.621 1.00 83.50 388 ILE A C 1
ATOM 3023 O O . ILE A 1 388 ? 3.462 9.083 1.792 1.00 83.50 388 ILE A O 1
ATOM 3027 N N . PRO A 1 389 ? 4.693 10.233 0.306 1.00 88.75 389 PRO A N 1
ATOM 3028 C CA . PRO A 1 389 ? 5.331 11.059 1.339 1.00 88.75 389 PRO A CA 1
ATOM 3029 C C . PRO A 1 389 ? 4.360 11.958 2.110 1.00 88.75 389 PRO A C 1
ATOM 3031 O O . PRO A 1 389 ? 4.473 12.106 3.332 1.00 88.75 389 PRO A O 1
ATOM 3034 N N . GLU A 1 390 ? 3.416 12.586 1.410 1.00 89.62 390 GLU A N 1
ATOM 3035 C CA . GLU A 1 390 ? 2.434 13.478 2.020 1.00 89.62 390 GLU A CA 1
ATOM 3036 C C . GLU A 1 390 ? 1.486 12.685 2.919 1.00 89.62 390 GLU A C 1
ATOM 3038 O O . GLU A 1 390 ? 1.242 13.089 4.056 1.00 89.62 390 GLU A O 1
ATOM 3043 N N . ILE A 1 391 ? 1.031 11.519 2.454 1.00 86.50 391 ILE A N 1
ATOM 3044 C CA . ILE A 1 391 ? 0.154 10.628 3.218 1.00 86.50 391 ILE A CA 1
ATOM 3045 C C . ILE A 1 391 ? 0.868 10.128 4.479 1.00 86.50 391 ILE A C 1
ATOM 3047 O O . ILE A 1 391 ? 0.312 10.216 5.576 1.00 86.50 391 ILE A O 1
ATOM 3051 N N . ALA A 1 392 ? 2.126 9.686 4.365 1.00 90.19 392 ALA A N 1
ATOM 3052 C CA . ALA A 1 392 ? 2.935 9.294 5.522 1.00 90.19 392 ALA A CA 1
ATOM 3053 C C . ALA A 1 392 ? 3.034 10.428 6.553 1.00 90.19 392 ALA A C 1
ATOM 3055 O O . ALA A 1 392 ? 2.861 10.210 7.754 1.00 90.19 392 ALA A O 1
ATOM 3056 N N . SER A 1 393 ? 3.236 11.660 6.081 1.00 93.94 393 SER A N 1
ATOM 3057 C CA . SER A 1 393 ? 3.304 12.848 6.935 1.00 93.94 393 SER A CA 1
ATOM 3058 C C . SER A 1 393 ? 1.968 13.146 7.626 1.00 93.94 393 SER A C 1
ATOM 3060 O O . SER A 1 393 ? 1.952 13.500 8.804 1.00 93.94 393 SER A O 1
ATOM 3062 N N . GLN A 1 394 ? 0.838 12.966 6.938 1.00 94.19 394 GLN A N 1
ATOM 3063 C CA . GLN A 1 394 ? -0.498 13.130 7.521 1.00 94.19 394 GLN A CA 1
ATOM 3064 C C . GLN A 1 394 ? -0.757 12.102 8.631 1.00 94.19 394 GLN A C 1
ATOM 3066 O O . GLN A 1 394 ? -1.221 12.472 9.712 1.00 94.19 394 GLN A O 1
ATOM 3071 N N . PHE A 1 395 ? -0.383 10.836 8.421 1.00 92.44 395 PHE A N 1
ATOM 3072 C CA . PHE A 1 395 ? -0.450 9.812 9.467 1.00 92.44 395 PHE A CA 1
ATOM 3073 C C . PHE A 1 395 ? 0.491 10.114 10.638 1.00 92.44 395 PHE A C 1
ATOM 3075 O O . PHE A 1 395 ? 0.115 9.893 11.791 1.00 92.44 395 PHE A O 1
ATOM 3082 N N . PHE A 1 396 ? 1.690 10.650 10.388 1.00 95.88 396 PHE A N 1
ATOM 3083 C CA . PHE A 1 396 ? 2.584 11.118 11.453 1.00 95.88 396 PHE A CA 1
ATOM 3084 C C . PHE A 1 396 ? 1.936 12.210 12.308 1.00 95.88 396 PHE A C 1
ATOM 3086 O O . PHE A 1 396 ? 1.903 12.096 13.535 1.00 95.88 396 PHE A O 1
ATOM 3093 N N . VAL A 1 397 ? 1.372 13.237 11.663 1.00 97.31 397 VAL A N 1
ATOM 3094 C CA . VAL A 1 397 ? 0.649 14.320 12.345 1.00 97.31 397 VAL A CA 1
ATOM 3095 C C . VAL A 1 397 ? -0.491 13.754 13.186 1.00 97.31 397 VAL A C 1
ATOM 3097 O O . VAL A 1 397 ? -0.617 14.142 14.345 1.00 97.31 397 VAL A O 1
ATOM 3100 N N . MET A 1 398 ? -1.239 12.784 12.658 1.00 95.50 398 MET A N 1
ATOM 3101 C CA . MET A 1 398 ? -2.322 12.126 13.390 1.00 95.50 398 MET A CA 1
ATOM 3102 C C . MET A 1 398 ? -1.844 11.467 14.685 1.00 95.50 398 MET A C 1
ATOM 3104 O O . MET A 1 398 ? -2.367 11.727 15.767 1.00 95.50 398 MET A O 1
ATOM 3108 N N . GLY A 1 399 ? -0.789 10.651 14.599 1.00 95.81 399 GLY A N 1
ATOM 3109 C CA . GLY A 1 399 ? -0.196 10.007 15.772 1.00 95.81 399 GLY A CA 1
ATOM 3110 C C . GLY A 1 399 ? 0.337 11.018 16.788 1.00 95.81 399 GLY A C 1
ATOM 3111 O O . GLY A 1 399 ? 0.097 10.881 17.989 1.00 95.81 399 GLY A O 1
ATOM 3112 N N . LEU A 1 400 ? 1.021 12.062 16.315 1.00 97.38 400 LEU A N 1
ATOM 3113 C CA . LEU A 1 400 ? 1.601 13.098 17.166 1.00 97.38 400 LEU A CA 1
ATOM 3114 C C . LEU A 1 400 ? 0.525 13.908 17.898 1.00 97.38 400 LEU A C 1
ATOM 3116 O O . LEU A 1 400 ? 0.619 14.093 19.112 1.00 97.38 400 LEU A O 1
ATOM 3120 N N . VAL A 1 401 ? -0.503 14.377 17.189 1.00 97.81 401 VAL A N 1
ATOM 3121 C CA . VAL A 1 401 ? -1.588 15.162 17.788 1.00 97.81 401 VAL A CA 1
ATOM 3122 C C . VAL A 1 401 ? -2.392 14.298 18.759 1.00 97.81 401 VAL A C 1
ATOM 3124 O O . VAL A 1 401 ? -2.643 14.738 19.884 1.00 97.81 401 VAL A O 1
ATOM 3127 N N . ALA A 1 402 ? -2.708 13.050 18.398 1.00 96.81 402 ALA A N 1
ATOM 3128 C CA . ALA A 1 402 ? -3.358 12.107 19.306 1.00 96.81 402 ALA A CA 1
ATOM 3129 C C . ALA A 1 402 ? -2.527 11.856 20.577 1.00 96.81 402 ALA A C 1
ATOM 3131 O O . ALA A 1 402 ? -3.071 11.854 21.684 1.00 96.81 402 ALA A O 1
ATOM 3132 N N . GLY A 1 403 ? -1.206 11.713 20.438 1.00 96.75 403 GLY A N 1
ATOM 3133 C CA . GLY A 1 403 ? -0.273 11.586 21.557 1.00 96.75 403 GLY A CA 1
ATOM 3134 C C . GLY A 1 403 ? -0.258 12.817 22.464 1.00 96.75 403 GLY A C 1
ATOM 3135 O O . GLY A 1 403 ? -0.363 12.687 23.683 1.00 96.75 403 GLY A O 1
ATOM 3136 N N . ILE A 1 404 ? -0.211 14.024 21.891 1.00 97.56 404 ILE A N 1
ATOM 3137 C CA . ILE A 1 404 ? -0.270 15.285 22.649 1.00 97.56 404 ILE A CA 1
ATOM 3138 C C . ILE A 1 404 ? -1.587 15.389 23.426 1.00 97.56 404 ILE A C 1
ATOM 3140 O O . ILE A 1 404 ? -1.570 15.691 24.623 1.00 97.56 404 ILE A O 1
ATOM 3144 N N . ILE A 1 405 ? -2.723 15.096 22.784 1.00 97.12 405 ILE A N 1
ATOM 3145 C CA . ILE A 1 405 ? -4.034 15.075 23.449 1.00 97.12 405 ILE A CA 1
ATOM 3146 C C . ILE A 1 405 ? -4.010 14.067 24.603 1.00 97.12 405 ILE A C 1
ATOM 3148 O O . ILE A 1 405 ? -4.393 14.398 25.726 1.00 97.12 405 ILE A O 1
ATOM 3152 N N . ALA A 1 406 ? -3.508 12.856 24.371 1.00 96.12 406 ALA A N 1
ATOM 3153 C CA . ALA A 1 406 ? -3.444 11.824 25.395 1.00 96.12 406 ALA A CA 1
ATOM 3154 C C . ALA A 1 406 ? -2.542 12.198 26.583 1.00 96.12 406 ALA A C 1
ATOM 3156 O O . ALA A 1 406 ? -2.913 11.910 27.721 1.00 96.12 406 ALA A O 1
ATOM 3157 N N . VAL A 1 407 ? -1.421 12.893 26.363 1.00 96.00 407 VAL A N 1
ATOM 3158 C CA . VAL A 1 407 ? -0.566 13.419 27.444 1.00 96.00 407 VAL A CA 1
ATOM 3159 C C . VAL A 1 407 ? -1.288 14.506 28.248 1.00 96.00 407 VAL A C 1
ATOM 3161 O O . VAL A 1 407 ? -1.280 14.462 29.479 1.00 96.00 407 VAL A O 1
ATOM 3164 N N . ILE A 1 408 ? -1.955 15.456 27.581 1.00 96.19 408 ILE A N 1
ATOM 3165 C CA . ILE A 1 408 ? -2.687 16.554 28.240 1.00 96.19 408 ILE A CA 1
ATOM 3166 C C . ILE A 1 408 ? -3.830 16.010 29.106 1.00 96.19 408 ILE A C 1
ATOM 3168 O O . ILE A 1 408 ? -3.991 16.414 30.258 1.00 96.19 408 ILE A O 1
ATOM 3172 N N . PHE A 1 409 ? -4.606 15.068 28.569 1.00 93.94 409 PHE A N 1
ATOM 3173 C CA . PHE A 1 409 ? -5.749 14.462 29.256 1.00 93.94 409 PHE A CA 1
ATOM 3174 C C . PHE A 1 409 ? -5.368 13.255 30.132 1.00 93.94 409 PHE A C 1
ATOM 3176 O O . PHE A 1 409 ? -6.245 12.666 30.763 1.00 93.94 409 PHE A O 1
ATOM 3183 N N . LYS A 1 410 ? -4.075 12.899 30.200 1.00 90.44 410 LYS A N 1
ATOM 3184 C CA . LYS A 1 410 ? -3.531 11.737 30.929 1.00 90.44 410 LYS A CA 1
ATOM 3185 C C . LYS A 1 410 ? -4.244 10.418 30.594 1.00 90.44 410 LYS A C 1
ATOM 3187 O O . LYS A 1 410 ? -4.436 9.566 31.467 1.00 90.44 410 LYS A O 1
ATOM 3192 N N . LEU A 1 411 ? -4.628 10.236 29.331 1.00 90.00 411 LEU A N 1
ATOM 3193 C CA . LEU A 1 411 ? -5.323 9.035 28.866 1.00 90.00 411 LEU A CA 1
ATOM 3194 C C . LEU A 1 411 ? -4.415 7.815 29.021 1.00 90.00 411 LEU A C 1
ATOM 3196 O O . LEU A 1 411 ? -3.259 7.837 28.597 1.00 90.00 411 LEU A O 1
ATOM 3200 N N . ASN A 1 412 ? -4.919 6.769 29.679 1.00 86.75 412 ASN A N 1
ATOM 3201 C CA . ASN A 1 412 ? -4.175 5.549 30.010 1.00 86.75 412 ASN A CA 1
ATOM 3202 C C . ASN A 1 412 ? -2.771 5.792 30.610 1.00 86.75 412 ASN A C 1
ATOM 3204 O O . ASN A 1 412 ? -1.842 5.013 30.366 1.00 86.75 412 ASN A O 1
ATOM 3208 N N . GLY A 1 413 ? -2.596 6.881 31.368 1.00 87.12 413 GLY A N 1
ATOM 3209 C CA . GLY A 1 413 ? -1.311 7.236 31.975 1.00 87.12 413 GLY A CA 1
ATOM 3210 C C . GLY A 1 413 ? -0.229 7.638 30.966 1.00 87.12 413 GLY A C 1
ATOM 3211 O O . GLY A 1 413 ? 0.953 7.460 31.250 1.00 87.12 413 GLY A O 1
ATOM 3212 N N . MET A 1 414 ? -0.608 8.138 29.786 1.00 93.38 414 MET A N 1
ATOM 3213 C CA . MET A 1 414 ? 0.350 8.532 28.757 1.00 93.38 414 MET A CA 1
ATOM 3214 C C . MET A 1 414 ? 1.247 9.688 29.225 1.00 93.38 414 MET A C 1
ATOM 3216 O O . MET A 1 414 ? 0.788 10.715 29.724 1.00 93.38 414 MET A O 1
ATOM 3220 N N . THR A 1 415 ? 2.549 9.503 29.035 1.00 95.94 415 THR A N 1
ATOM 3221 C CA . THR A 1 415 ? 3.611 10.496 29.231 1.00 95.94 415 THR A CA 1
ATOM 3222 C C . THR A 1 415 ? 4.328 10.731 27.901 1.00 95.94 415 THR A C 1
ATOM 3224 O O . THR A 1 415 ? 4.142 9.969 26.955 1.00 95.94 415 THR A O 1
ATOM 3227 N N . ILE A 1 416 ? 5.187 11.751 27.820 1.00 95.31 416 ILE A N 1
ATOM 3228 C CA . ILE A 1 416 ? 5.992 12.013 26.612 1.00 95.31 416 ILE A CA 1
ATOM 3229 C C . ILE A 1 416 ? 6.891 10.809 26.274 1.00 95.31 416 ILE A C 1
ATOM 3231 O O . ILE A 1 416 ? 6.992 10.417 25.114 1.00 95.31 416 ILE A O 1
ATOM 3235 N N . ASN A 1 417 ? 7.484 10.170 27.286 1.00 95.69 417 ASN A N 1
ATOM 3236 C CA . ASN A 1 417 ? 8.317 8.981 27.086 1.00 95.69 417 ASN A CA 1
ATOM 3237 C C . ASN A 1 417 ? 7.488 7.772 26.638 1.00 95.69 417 ASN A C 1
ATOM 3239 O O . ASN A 1 417 ? 7.921 7.021 25.770 1.00 95.69 417 ASN A O 1
ATOM 3243 N N . GLU A 1 418 ? 6.282 7.606 27.189 1.00 94.81 418 GLU A N 1
ATOM 3244 C CA . GLU A 1 418 ? 5.354 6.563 26.737 1.00 94.81 418 GLU A CA 1
ATOM 3245 C C . GLU A 1 418 ? 4.893 6.794 25.298 1.00 94.81 418 GLU A C 1
ATOM 3247 O O . GLU A 1 418 ? 4.732 5.833 24.556 1.00 94.81 418 GLU A O 1
ATOM 3252 N N . MET A 1 419 ? 4.700 8.045 24.879 1.00 95.94 419 MET A N 1
ATOM 3253 C CA . MET A 1 419 ? 4.381 8.371 23.489 1.00 95.94 419 MET A CA 1
ATOM 3254 C C . MET A 1 419 ? 5.515 7.914 22.557 1.00 95.94 419 MET A C 1
ATOM 3256 O O . MET A 1 419 ? 5.259 7.195 21.594 1.00 95.94 419 MET A O 1
ATOM 3260 N N . ALA A 1 420 ? 6.770 8.239 22.885 1.00 96.00 420 ALA A N 1
ATOM 3261 C CA . ALA A 1 420 ? 7.932 7.816 22.099 1.00 96.00 420 ALA A CA 1
ATOM 3262 C C . ALA A 1 420 ? 8.108 6.284 22.072 1.00 96.00 420 ALA A C 1
ATOM 3264 O O . ALA A 1 420 ? 8.299 5.702 21.004 1.00 96.00 420 ALA A O 1
ATOM 3265 N N . SER A 1 421 ? 7.983 5.610 23.220 1.00 96.56 421 SER A N 1
ATOM 3266 C CA . SER A 1 421 ? 8.091 4.145 23.290 1.00 96.56 421 SER A CA 1
ATOM 3267 C C . SER A 1 421 ? 6.930 3.435 22.586 1.00 96.56 421 SER A C 1
ATOM 3269 O O . SER A 1 421 ? 7.082 2.318 22.094 1.00 96.56 421 SER A O 1
ATOM 3271 N N . SER A 1 422 ? 5.752 4.062 22.523 1.00 96.06 422 SER A N 1
ATOM 3272 C CA . SER A 1 422 ? 4.600 3.541 21.777 1.00 96.06 422 SER A CA 1
ATOM 3273 C C . SER A 1 422 ? 4.789 3.688 20.274 1.00 96.06 422 SER A C 1
ATOM 3275 O O . SER A 1 422 ? 4.442 2.767 19.542 1.00 96.06 422 SER A O 1
ATOM 3277 N N . PHE A 1 423 ? 5.410 4.782 19.821 1.00 96.75 423 PHE A N 1
ATOM 3278 C CA . PHE A 1 423 ? 5.815 4.925 18.425 1.00 96.75 423 PHE A CA 1
ATOM 3279 C C . PHE A 1 423 ? 6.802 3.824 18.023 1.00 96.75 423 PHE A C 1
ATOM 3281 O O . PHE A 1 423 ? 6.578 3.119 17.049 1.00 96.75 423 PHE A O 1
ATOM 3288 N N . GLN A 1 424 ? 7.856 3.602 18.812 1.00 96.69 424 GLN A N 1
ATOM 3289 C CA . GLN A 1 424 ? 8.843 2.549 18.530 1.00 96.69 424 GLN A CA 1
ATOM 3290 C C . GLN A 1 424 ? 8.218 1.149 18.461 1.00 96.69 424 GLN A C 1
ATOM 3292 O O . GLN A 1 424 ? 8.542 0.382 17.559 1.00 96.69 424 GLN A O 1
ATOM 3297 N N . ARG A 1 425 ? 7.303 0.825 19.385 1.00 94.12 425 ARG A N 1
ATOM 3298 C CA . ARG A 1 425 ? 6.569 -0.450 19.359 1.00 94.12 425 ARG A CA 1
ATOM 3299 C C . ARG A 1 425 ? 5.704 -0.586 18.110 1.00 94.12 425 ARG A C 1
ATOM 3301 O O . ARG A 1 425 ? 5.776 -1.610 17.450 1.00 94.12 425 ARG A O 1
ATOM 3308 N N . GLY A 1 426 ? 4.971 0.465 17.746 1.00 92.00 426 GLY A N 1
ATOM 3309 C CA . GLY A 1 426 ? 4.159 0.459 16.532 1.00 92.00 426 GLY A CA 1
ATOM 3310 C C . GLY A 1 426 ? 4.983 0.296 15.249 1.00 92.00 426 GLY A C 1
ATOM 3311 O O . GLY A 1 426 ? 4.564 -0.409 14.336 1.00 92.00 426 GLY A O 1
ATOM 3312 N N . VAL A 1 427 ? 6.181 0.891 15.187 1.00 94.38 42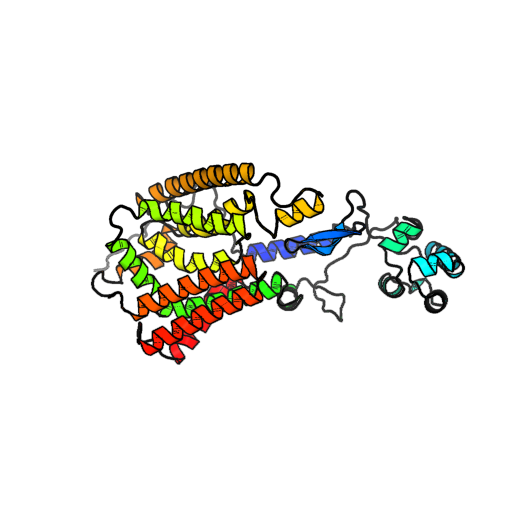7 VAL A N 1
ATOM 3313 C CA . VAL A 1 427 ? 7.138 0.653 14.091 1.00 94.38 427 VAL A CA 1
ATOM 3314 C C . VAL A 1 427 ? 7.570 -0.815 14.068 1.00 94.38 427 VAL A C 1
ATOM 3316 O O . VAL A 1 427 ? 7.579 -1.430 13.006 1.00 94.38 427 VAL A O 1
ATOM 3319 N N . ALA A 1 428 ? 7.912 -1.388 15.226 1.00 93.38 428 ALA A N 1
ATOM 3320 C CA . ALA A 1 428 ? 8.350 -2.779 15.331 1.00 93.38 428 ALA A CA 1
ATOM 3321 C C . ALA A 1 428 ? 7.260 -3.774 14.897 1.00 93.38 428 ALA A C 1
ATOM 3323 O O . ALA A 1 428 ? 7.570 -4.736 14.198 1.00 93.38 428 ALA A O 1
ATOM 3324 N N . ASP A 1 429 ? 5.997 -3.507 15.240 1.00 86.62 429 ASP A N 1
ATOM 3325 C CA . ASP A 1 429 ? 4.853 -4.346 14.862 1.00 86.62 429 ASP A CA 1
ATOM 3326 C C . ASP A 1 429 ? 4.647 -4.410 13.336 1.00 86.62 429 ASP A C 1
ATOM 3328 O O . ASP A 1 429 ? 4.169 -5.421 12.823 1.00 86.62 429 ASP A O 1
ATOM 3332 N N . LEU A 1 430 ? 5.035 -3.361 12.596 1.00 86.19 430 LEU A N 1
ATOM 3333 C CA . LEU A 1 430 ? 4.947 -3.320 11.130 1.00 86.19 430 LEU A CA 1
ATOM 3334 C C . LEU A 1 430 ? 6.278 -3.550 10.406 1.00 86.19 430 LEU A C 1
ATOM 3336 O O . LEU A 1 430 ? 6.291 -3.633 9.176 1.00 86.19 430 LEU A O 1
ATOM 3340 N N . ALA A 1 431 ? 7.386 -3.707 11.132 1.00 87.44 431 ALA A N 1
ATOM 3341 C CA . ALA A 1 431 ? 8.699 -3.928 10.531 1.00 87.44 431 ALA A CA 1
ATOM 3342 C C . ALA A 1 431 ? 8.720 -5.189 9.657 1.00 87.44 431 ALA A C 1
ATOM 3344 O O . ALA A 1 431 ? 9.295 -5.166 8.576 1.00 87.44 431 ALA A O 1
ATOM 3345 N N . GLY A 1 432 ? 8.026 -6.252 10.080 1.00 82.06 432 GLY A N 1
ATOM 3346 C CA . GLY A 1 432 ? 7.929 -7.495 9.311 1.00 82.06 432 GLY A CA 1
ATOM 3347 C C . GLY A 1 432 ? 7.097 -7.400 8.023 1.00 82.06 432 GLY A C 1
ATOM 3348 O O . GLY A 1 432 ? 7.152 -8.294 7.190 1.00 82.06 432 GLY A O 1
ATOM 3349 N N . THR A 1 433 ? 6.291 -6.348 7.869 1.00 80.12 433 THR A N 1
ATOM 3350 C CA . THR A 1 433 ? 5.550 -6.067 6.627 1.00 80.12 433 THR A CA 1
ATOM 3351 C C . THR A 1 433 ? 6.349 -5.140 5.712 1.00 80.12 433 THR A C 1
ATOM 3353 O O . THR A 1 433 ? 6.183 -5.177 4.498 1.00 80.12 433 THR A O 1
ATOM 3356 N N . ALA A 1 434 ? 7.178 -4.274 6.300 1.00 81.50 434 ALA A N 1
ATOM 3357 C CA . ALA A 1 434 ? 8.012 -3.323 5.577 1.00 81.50 434 ALA A CA 1
ATOM 3358 C C . ALA A 1 434 ? 9.277 -3.973 4.982 1.00 81.50 434 ALA A C 1
ATOM 3360 O O . ALA A 1 434 ? 9.746 -3.536 3.937 1.00 81.50 434 ALA A O 1
ATOM 3361 N N . VAL A 1 435 ? 9.828 -4.988 5.652 1.00 76.25 435 VAL A N 1
ATOM 3362 C CA . VAL A 1 435 ? 10.969 -5.803 5.197 1.00 76.25 435 VAL A CA 1
ATOM 3363 C C . VAL A 1 435 ? 10.452 -7.078 4.565 1.00 76.25 435 VAL A C 1
ATOM 3365 O O . VAL A 1 435 ? 10.948 -7.449 3.481 1.00 76.25 435 VAL A O 1
#

Radius of gyration: 29.16 Å; chains: 1; bounding box: 69×59×89 Å

Foldseek 3Di:
DDDDDDDPPPPPPPCPPDDVDDPDDPVVVVLVVLVVVLVCLVVPFAKDFDWDWDWFQAPVRDTDIDIDGDPPRIDFDFAFPLVQQLVVLVVVLVVPPVCVVLVFDSVLSVVVSVDDSVPDDQVSCVVRSNHPSNVCVVPNCRRGDPVDGHGLRAACDADPVGSHHHSVCCVVCQCVPDDCQDPQVLLLLLLLLLLLLVLLLVLLCLLVLVLLVCCVVCPPVVLVVLLVLLQVLLQVLQAANPASVLVSQLVSQQLSLVSVQFHSVLSCCSGHVSSVLSNVLHQQHSVPQQVVCRVVVHDHSVCSVVSVVVSVVSSVVSSVVSSVRRVVCSVPVVVDPCSVVSVVSVVVSVVPPSPPSDNDPLSVVLVVLVVVLVVVVVCCCNPVVDGSVVNSVSSNVSSVVNLVSCCVVCRSNRDPVNSNVSSVVSSVVSNVVSD

Secondary structure (DSSP, 8-state):
--------TTGGGSS-SS---PPPPHHHHHHHHHHHHHHHHHHSPPEE--EEEEEEE-TTS-EEEEEEEPTT--EE-EEE-HHHHHHHHHHHTT-HHHHHHHT--HHHHHHHHTS-GGG--HHHHHHTT--HHHHHHHHGGGGEEEEEE---PPBSS-BTTBBS-BTTTHHHHHHHSS-TTSHHHHHHHHHHHHHHHHHHHHHHTHHHHHHHHHHHHHTTTHHHHHHHHHHHHHHHHHHH--STTHHHHHHHHHHHHHHTT--HHHHHIIIIIHHHHHHHT-SS-TTTHHHHHHHTT--TTTTHHHHHHHHHHHHHHHHHHHHHHHHHHHH-GGGSTTHHHHHHHHHHHHHS-TTS----HHHHHHHHHHHHHHHHHHHHHHHH---HHHHHHHHHHHHHHHHHHHHHTTGGG--HHHHHHHHHHHHHHHHHHH-

Sequence (435 aa):
MSSDKKPEKGLERISEGFTRFQTPHTYAIIFFVVIFCWLLTLIIPAGLFSTHDVEYVDSNGETKTRTVLMADTFRYSYELDEESLSTELGKLANDSATLEELGVDQETLNEFLSSDPASWDQGQLDSLGLSEPVLYDLYGDSVFDTGKKLHNVATIWGTDDFYGFGVLNYIFEGLVTGSKYGSAVGIVALILVVGGSFGIIMRTGAIDAGIYAFIRKTKGLERLALPLLFFLFSLGGATFGMSEEVIPFAMIMVPFVIALGYDSIVAVTVTFVASQVGNATSWMSPFSVAIAQGISGIPVLSGASFRLVVWFVVTAAAAGYMMYYGEKVRKNPQISVMYELDGYFRDRIEQSTEEDRKFTLGDKLILLEMLAVLIWIIWGVTKKAYYIPEIASQFFVMGLVAGIIAVIFKLNGMTINEMASSFQRGVADLAGTAV

pLDDT: mean 83.82, std 12.91, range [33.41, 98.06]